Protein AF-0000000087548636 (afdb_homodimer)

Nearest PDB structures (foldseek):
  5g5m-assembly1_A  TM=5.834E-01  e=1.221E-09  Pyrococcus furiosus
  3fcy-assembly1_A  TM=5.610E-01  e=5.511E-10  Thermoanaerobacterium saccharolyticum JW/SL-YS485
  5lcn-assembly2_B  TM=6.286E-01  e=5.298E-09  Pyrococcus furiosus DSM 3638
  5lcn-assembly1_A  TM=5.473E-01  e=4.409E-09  Pyrococcus furiosus DSM 3638
  3fnb-assembly1_A  TM=4.936E-01  e=7.350E-08  Streptococcus mutans UA159

Radius of gyration: 34.93 Å; Cα contacts (8 Å, |Δi|>4): 1438; chains: 2; bounding box: 119×120×103 Å

Sequence (718 aa):
MWKNLFAKSSSKDRQHQQPPQQREHSAPVHHAQQRHAARQDVGMPGSSLPMYAQPTKKHKVQPPSCTTIDVAGTPVNVYGLSELSRGSNGAAPEVCITFHMHGRTGSARREHDLVRELWQNAVGEREGLQGAHRVRDLIIVSLDQRNHGHRTTNELGQRTWKEGNPTHGIDQYAMYHGTAMDVSYLMDLLPAYLFPNGERIVSLFAVTGKSMGGHAAWHVLAHDPRVRVGVPFIGMPDYEKLLAQRTKTSNVNDGPPQVPDTLRALIRRIDPAKQPYREASPSNPFFGKKICICCGEDDKLVRFSFSEEFIRGLVVAPPNSEEARRSLEVFVQPNTGHKVTSEMLALGGRWLAQWALAYMWKNLFAKSSSKDRQHQQPPQQREHSAPVHHAQQRHAARQDVGMPGSSLPMYAQPTKKHKVQPPSCTTIDVAGTPVNVYGLSELSRGSNGAAPEVCITFHMHGRTGSARREHDLVRELWQNAVGEREGLQGAHRVRDLIIVSLDQRNHGHRTTNELGQRTWKEGNPTHGIDQYAMYHGTAMDVSYLMDLLPAYLFPNGERIVSLFAVTGKSMGGHAAWHVLAHDPRVRVGVPFIGMPDYEKLLAQRTKTSNVNDGPPQVPDTLRALIRRIDPAKQPYREASPSNPFFGKKICICCGEDDKLVRFSFSEEFIRGLVVAPPNSEEARRSLEVFVQPNTGHKVTSEMLALGGRWLAQWALAY

InterPro domains:
  IPR029058 Alpha/Beta hydrolase fold [G3DSA:3.40.50.1820] (84-357)
  IPR029058 Alpha/Beta hydrolase fold [SSF53474] (99-354)

Organism: Malassezia restricta (strain ATCC 96810 / NBRC 103918 / CBS 7877) (NCBI:txid425264)

pLDDT: mean 85.44, std 25.7, range [15.62, 99.0]

Solvent-accessible surface area (backbone atoms only — not comparable to full-atom values): 38631 Å² total; per-residue (Å²): 137,83,89,73,87,71,82,83,78,87,72,83,74,81,78,70,80,73,73,79,79,75,78,75,77,73,69,79,76,74,75,72,73,73,73,72,68,73,72,71,75,71,65,70,82,72,83,68,68,56,60,62,63,74,80,45,78,79,44,89,51,77,76,60,46,77,46,78,46,75,56,37,45,46,58,28,39,34,30,19,68,82,68,52,70,72,52,62,99,74,66,47,56,36,29,21,46,29,38,39,31,41,35,78,86,43,20,35,75,76,36,46,66,61,52,39,49,28,50,21,16,17,55,44,42,41,73,62,56,77,82,58,86,35,56,36,35,64,32,42,35,31,33,48,44,43,31,19,58,93,40,50,72,44,75,56,56,64,34,46,55,80,75,67,17,73,50,25,59,54,25,50,52,45,15,29,52,50,33,25,52,48,51,57,51,42,68,64,47,46,58,33,75,76,28,22,75,59,78,59,49,78,78,42,36,31,33,28,13,33,34,48,8,6,31,15,28,36,44,33,41,49,71,35,85,71,42,42,35,39,31,30,30,44,40,50,45,32,64,67,52,50,45,54,52,48,22,60,77,53,71,48,55,88,29,56,58,38,38,14,65,55,49,52,53,45,43,57,68,66,32,40,64,55,45,52,35,66,38,84,42,86,81,8,52,43,40,76,25,37,39,40,40,35,37,17,62,56,12,81,83,58,39,54,74,50,31,45,68,54,59,71,44,52,27,35,34,60,82,96,34,72,60,32,63,73,27,42,39,33,29,66,38,77,95,26,40,85,65,89,47,71,49,51,34,16,44,46,7,40,50,43,17,62,67,58,24,41,90,133,92,79,82,78,84,83,87,81,80,85,80,80,79,81,80,76,78,77,82,81,78,79,76,77,75,71,79,76,74,76,71,76,71,73,75,70,73,71,71,76,72,67,70,83,72,84,68,68,57,59,62,62,73,79,44,78,80,45,91,53,78,75,59,45,75,46,77,47,74,57,38,45,45,59,29,40,36,30,18,68,82,67,50,70,72,52,60,99,74,66,48,56,36,29,22,45,28,39,41,31,44,33,77,86,45,23,38,76,77,36,46,67,60,52,40,51,28,51,21,16,17,54,44,41,42,73,62,57,78,82,58,86,37,56,37,36,65,33,43,36,32,34,48,44,43,30,19,56,93,42,50,72,44,76,58,56,63,34,46,56,81,73,67,16,72,50,25,59,55,24,51,53,44,15,29,52,50,32,24,50,48,50,57,51,41,68,65,48,46,57,33,74,76,28,23,74,58,79,57,51,76,77,43,36,31,33,27,14,34,34,48,10,5,30,14,29,36,44,32,40,49,70,34,83,71,43,42,37,39,32,30,30,44,40,48,42,32,62,67,52,50,46,55,53,48,21,59,78,54,72,49,56,88,29,57,59,38,38,14,65,55,48,51,52,46,43,57,67,64,31,40,65,55,47,53,34,66,37,83,41,85,79,9,53,43,41,76,28,37,39,40,40,34,37,17,63,57,12,81,83,57,38,55,73,52,31,43,67,55,60,72,44,52,27,33,35,58,81,95,35,72,61,32,63,71,27,41,37,34,30,65,38,76,93,26,39,87,65,87,48,70,48,51,34,18,42,47,7,40,49,42,18,62,67,58,24,40,90

Foldseek 3Di:
DDDDDPPDDDDDDPDCPPPDPPPPPPPDPPPPPPPPPPPPCPVPPDLPQFDQDDFDDFADDDFWDWDWDDDPNWIKIKTRLVVQDDDDPDAGAAEEEEEEEEAQQDFQVNCRVVQRRLLRLQVRLLVVPPDFPGWHHYMYMYTGWALDDVNNDDPLLSDAVLVPNLQVLVSLCCGLLVRLVVVVVCVVGVCCVSPVPCPHHHQAYEYEYAHSRLCSRLLNLQPPLRHAEYEYAAYAQQSLLLLVVRCVVSVHDPEPPRQDPVNVVVCCPRGSLNQPQLDQDVSRSLANHAYEYEHECAAPNRHPVRHVVVSSRGQHHPPPDPCRSRRYHYHYDYPDYRDDDSSSSSVSSNRCSVPVTGD/DCPDDDDPDDDDPPDPPPPDDPDPPPPPPPPPPPPPPPPPCPVPPDLPQFDQDDFDDFADDDFWDWDWDDDPNWIKIKTRLVVQDDDDPDAGAAEEEEEEEEAQQDFQVNCRVVQRRLLRLQVRLLVVPPPFPGWHHYMYMYTGWALDDVNNDDPLLSDAVLVPNLQVLVSLCCGLLVRLVVVVVCVVGVCCVSPVPCPHHHQAYEYEYAHSRLCSRLLNLQPPLRHAEYEYAAYAQQSLLLLVVRCVVSVHDPEPPRQDPVNVVVCCPRGSLNQPQLDQDVSRSLANHAYEYEHECAAPNRHPVRHVVVSSRGQHHPPPDPCRSRRYHYHHDYPDYRDDDSSSSSVSSNRCSVPVTGD

Secondary structure (DSSP, 8-state):
--------------------------------------------SS-----BPPPPPPP--PPPPEEEEEETTEEEEEESGGGSPP-BTTBPPPEEEEEEE--TT--TGGGHHHHHHHHHHHHHHHHT--S-S-B-EEEEEEEPPTTSGGG-S-GGGGS-TTTT-TTHHHHHHHHHHHHHHHHHHHHHHHHHHH-TT----EEEEEEEEETHHHHHHHHHHHH-TTEEEEEEES--S-HHHHHHHHHHHTT--SSTTTS-HHHHHHHHHH-GGGS-TT-SSTTSTTTT-EEEEEEETT-SSS-THHHHHHHHH--SSSTTSHHHHHHEEEEEETT--S---HHHHHHHHHHHIIIIIB-/--------------------------------------------SS-----BPPPPPPP-PPPPPEEEEEETTEEEEEESGGGSPP-BTTBPPPEEEEEEEPPTT--TGGGHHHHHHHHHHHHHHHHT--S-S-B-EEEEEEEPPTTSGGG-S-GGGGS-TTTT-TTHHHHHHHHHHHHHHHHHHHHHHHHHHH-TT----EEEEEEEEETHHHHHHHHHHHH-TTEEEEEEES--S-HHHHHHHHHHHHT--SSTTTS-HHHHHHHHHH-GGGS-TT-SSTTSTTTT-EEEEEEETT-SSS-THHHHHHHHH--SSSTTSHHHHHHEEEEEETT--S---HHHHHHHHHHHIIIIIB-

Structure (mmCIF, N/CA/C/O backbone):
data_AF-0000000087548636-model_v1
#
loop_
_entity.id
_entity.type
_entity.pdbx_description
1 polymer 'Alpha/beta hydrolase family protein'
#
loop_
_atom_site.group_PDB
_atom_site.id
_atom_site.type_symbol
_atom_site.label_atom_id
_atom_site.label_alt_id
_atom_site.label_comp_id
_atom_site.label_asym_id
_atom_site.label_entity_id
_atom_site.label_seq_id
_atom_site.pdbx_PDB_ins_code
_atom_site.Cartn_x
_atom_site.Cartn_y
_atom_site.Cartn_z
_atom_site.occupancy
_atom_site.B_iso_or_equiv
_atom_site.auth_seq_id
_atom_site.auth_comp_id
_atom_site.auth_asym_id
_atom_site.auth_atom_id
_atom_site.pdbx_PDB_model_num
ATOM 1 N N . MET A 1 1 ? -18.234 -58.594 52.219 1 17.55 1 MET A N 1
ATOM 2 C CA . MET A 1 1 ? -18.203 -60 51.844 1 17.55 1 MET A CA 1
ATOM 3 C C . MET A 1 1 ? -19.281 -60.312 50.781 1 17.55 1 MET A C 1
ATOM 5 O O . MET A 1 1 ? -19.031 -61 49.812 1 17.55 1 MET A O 1
ATOM 9 N N . TRP A 1 2 ? -20.453 -60.281 51.375 1 15.99 2 TRP A N 1
ATOM 10 C CA . TRP A 1 2 ? -21.469 -61.312 51.125 1 15.99 2 TRP A CA 1
ATOM 11 C C . TRP A 1 2 ? -21.953 -61.219 49.688 1 15.99 2 TRP A C 1
ATOM 13 O O . TRP A 1 2 ? -21.828 -60.188 49.031 1 15.99 2 TRP A O 1
ATOM 23 N N . LYS A 1 3 ? -22.906 -62.094 49.406 1 15.62 3 LYS A N 1
ATOM 24 C CA . LYS A 1 3 ? -23.297 -63.219 48.594 1 15.62 3 LYS A CA 1
ATOM 25 C C . LYS A 1 3 ? -24.141 -62.781 47.406 1 15.62 3 LYS A C 1
ATOM 27 O O . LYS A 1 3 ? -24.672 -61.656 47.406 1 15.62 3 LYS A O 1
ATOM 32 N N . ASN A 1 4 ? -24.781 -63.781 46.719 1 15.78 4 ASN A N 1
ATOM 33 C CA . ASN A 1 4 ? -24.906 -64.562 45.5 1 15.78 4 ASN A CA 1
ATOM 34 C C . ASN A 1 4 ? -26.188 -64.25 44.75 1 15.78 4 ASN A C 1
ATOM 36 O O . ASN A 1 4 ? -26.406 -64.75 43.656 1 15.78 4 ASN A O 1
ATOM 40 N N . LEU A 1 5 ? -27.25 -63.719 45.469 1 16.88 5 LEU A N 1
ATOM 41 C CA . LEU A 1 5 ? -28.469 -64.438 45.125 1 16.88 5 LEU A CA 1
ATOM 42 C C . LEU A 1 5 ? -28.859 -64.25 43.688 1 16.88 5 LEU A C 1
ATOM 44 O O . LEU A 1 5 ? -29.031 -63.094 43.25 1 16.88 5 LEU A O 1
ATOM 48 N N . PHE A 1 6 ? -28.797 -65.25 42.781 1 17.52 6 PHE A N 1
ATOM 49 C CA . PHE A 1 6 ? -28.781 -65.75 41.406 1 17.52 6 PHE A CA 1
ATOM 50 C C . PHE A 1 6 ? -30.172 -65.688 40.781 1 17.52 6 PHE A C 1
ATOM 52 O O . PHE A 1 6 ? -31.016 -66.5 41.031 1 17.52 6 PHE A O 1
ATOM 59 N N . ALA A 1 7 ? -30.859 -64.562 41.125 1 17.7 7 ALA A N 1
ATOM 60 C CA . ALA A 1 7 ? -32.281 -64.75 40.781 1 17.7 7 ALA A CA 1
ATOM 61 C C . ALA A 1 7 ? -32.438 -65.312 39.344 1 17.7 7 ALA A C 1
ATOM 63 O O . ALA A 1 7 ? -31.844 -64.75 38.406 1 17.7 7 ALA A O 1
ATOM 64 N N . LYS A 1 8 ? -33.188 -66.438 39.25 1 16.92 8 LYS A N 1
ATOM 65 C CA . LYS A 1 8 ? -33.562 -67.562 38.406 1 16.92 8 LYS A CA 1
ATOM 66 C C . LYS A 1 8 ? -34.094 -67.062 37.062 1 16.92 8 LYS A C 1
ATOM 68 O O . LYS A 1 8 ? -34.594 -65.938 36.938 1 16.92 8 LYS A O 1
ATOM 73 N N . SER A 1 9 ? -34.344 -68.125 36.062 1 16.78 9 SER A N 1
ATOM 74 C CA . SER A 1 9 ? -34.062 -68.688 34.75 1 16.78 9 SER A CA 1
ATOM 75 C C . SER A 1 9 ? -35.25 -68.5 33.781 1 16.78 9 SER A C 1
ATOM 77 O O . SER A 1 9 ? -35.062 -68.562 32.562 1 16.78 9 SER A O 1
ATOM 79 N N . SER A 1 10 ? -36.562 -68.375 34.344 1 18 10 SER A N 1
ATOM 80 C CA . SER A 1 10 ? -37.469 -69.25 33.625 1 18 10 SER A CA 1
ATOM 81 C C . SER A 1 10 ? -37.688 -68.812 32.219 1 18 10 SER A C 1
ATOM 83 O O . SER A 1 10 ? -37.75 -67.625 31.938 1 18 10 SER A O 1
ATOM 85 N N . SER A 1 11 ? -37.719 -69.812 31.141 1 17.95 11 SER A N 1
ATOM 86 C CA . SER A 1 11 ? -37.469 -70.125 29.75 1 17.95 11 SER A CA 1
ATOM 87 C C . SER A 1 11 ? -38.719 -69.812 28.891 1 17.95 11 SER A C 1
ATOM 89 O O . SER A 1 11 ? -38.719 -70.062 27.688 1 17.95 11 SER A O 1
ATOM 91 N N . LYS A 1 12 ? -39.906 -69.438 29.516 1 19.28 12 LYS A N 1
ATOM 92 C CA . LYS A 1 12 ? -41 -70 28.75 1 19.28 12 LYS A CA 1
ATOM 93 C C . LYS A 1 12 ? -40.938 -69.562 27.297 1 19.28 12 LYS A C 1
ATOM 95 O O . LYS A 1 12 ? -40.438 -68.5 26.969 1 19.28 12 LYS A O 1
ATOM 100 N N . ASP A 1 13 ? -41.406 -70.5 26.344 1 19.12 13 ASP A N 1
ATOM 101 C CA . ASP A 1 13 ? -41.406 -71 24.969 1 19.12 13 ASP A CA 1
ATOM 102 C C . ASP A 1 13 ? -42.25 -70.125 24.062 1 19.12 13 ASP A C 1
ATOM 104 O O . ASP A 1 13 ? -42.531 -70.5 22.906 1 19.12 13 ASP A O 1
ATOM 108 N N . ARG A 1 14 ? -42.5 -68.875 24.406 1 19.66 14 ARG A N 1
ATOM 109 C CA . ARG A 1 14 ? -43.688 -68.375 23.688 1 19.66 14 ARG A CA 1
ATOM 110 C C . ARG A 1 14 ? -43.531 -68.562 22.188 1 19.66 14 ARG A C 1
ATOM 112 O O . ARG A 1 14 ? -42.438 -68.438 21.641 1 19.66 14 ARG A O 1
ATOM 119 N N . GLN A 1 15 ? -44.531 -69.25 21.625 1 19.25 15 GLN A N 1
ATOM 120 C CA . GLN A 1 15 ? -44.938 -69.812 20.344 1 19.25 15 GLN A CA 1
ATOM 121 C C . GLN A 1 15 ? -44.875 -68.75 19.234 1 19.25 15 GLN A C 1
ATOM 123 O O . GLN A 1 15 ? -45.219 -67.625 19.438 1 19.25 15 GLN A O 1
ATOM 128 N N . HIS A 1 16 ? -44.062 -69.062 18.188 1 19.45 16 HIS A N 1
ATOM 129 C CA . HIS A 1 16 ? -43.469 -68.438 16.984 1 19.45 16 HIS A CA 1
ATOM 130 C C . HIS A 1 16 ? -44.531 -68.125 15.953 1 19.45 16 HIS A C 1
ATOM 132 O O . HIS A 1 16 ? -44.219 -67.812 14.812 1 19.45 16 HIS A O 1
ATOM 138 N N . GLN A 1 17 ? -45.781 -67.875 16.453 1 20.59 17 GLN A N 1
ATOM 139 C CA . GLN A 1 17 ? -46.688 -67.938 15.305 1 20.59 17 GLN A CA 1
ATOM 140 C C . GLN A 1 17 ? -46.25 -67.062 14.164 1 20.59 17 GLN A C 1
ATOM 142 O O . GLN A 1 17 ? -45.938 -65.875 14.375 1 20.59 17 GLN A O 1
ATOM 147 N N . GLN A 1 18 ? -45.719 -67.75 13.094 1 20.62 18 GLN A N 1
ATOM 148 C CA . GLN A 1 18 ? -45.094 -67.25 11.875 1 20.62 18 GLN A CA 1
ATOM 149 C C . GLN A 1 18 ? -46 -66.375 11.07 1 20.62 18 GLN A C 1
ATOM 151 O O . GLN A 1 18 ? -47.156 -66.75 10.781 1 20.62 18 GLN A O 1
ATOM 156 N N . PRO A 1 19 ? -46.031 -65.062 11.375 1 25.06 19 PRO A N 1
ATOM 157 C CA . PRO A 1 19 ? -46.969 -64.188 10.641 1 25.06 19 PRO A CA 1
ATOM 158 C C . PRO A 1 19 ? -46.938 -64.438 9.133 1 25.06 19 PRO A C 1
ATOM 160 O O . PRO A 1 19 ? -45.906 -64.875 8.609 1 25.06 19 PRO A O 1
ATOM 163 N N . PRO A 1 20 ? -48.094 -64.688 8.562 1 23.11 20 PRO A N 1
ATOM 164 C CA . PRO A 1 20 ? -48.281 -65 7.16 1 23.11 20 PRO A CA 1
ATOM 165 C C . PRO A 1 20 ? -47.531 -64.125 6.207 1 23.11 20 PRO A C 1
ATOM 167 O O . PRO A 1 20 ? -47.25 -62.969 6.551 1 23.11 20 PRO A O 1
ATOM 170 N N . GLN A 1 21 ? -46.75 -64.688 5.332 1 20.92 21 GLN A N 1
ATOM 171 C CA . GLN A 1 21 ? -45.844 -64.25 4.285 1 20.92 21 GLN A CA 1
ATOM 172 C C . GLN A 1 21 ? -46.594 -63.406 3.262 1 20.92 21 GLN A C 1
ATOM 174 O O . GLN A 1 21 ? -47.469 -63.875 2.555 1 20.92 21 GLN A O 1
ATOM 179 N N . GLN A 1 22 ? -47.156 -62.219 3.732 1 21 22 GLN A N 1
ATOM 180 C CA . GLN A 1 22 ? -47.875 -61.469 2.709 1 21 22 GLN A CA 1
ATOM 181 C C . GLN A 1 22 ? -47.031 -61.344 1.433 1 21 22 GLN A C 1
ATOM 183 O O . GLN A 1 22 ? -45.844 -61.094 1.488 1 21 22 GLN A O 1
ATOM 188 N N . ARG A 1 23 ? -47.531 -61.969 0.33 1 21.08 23 ARG A N 1
ATOM 189 C CA . ARG A 1 23 ? -47.062 -62.062 -1.05 1 21.08 23 ARG A CA 1
ATOM 190 C C . ARG A 1 23 ? -46.75 -60.656 -1.617 1 21.08 23 ARG A C 1
ATOM 192 O O . ARG A 1 23 ? -47.625 -59.812 -1.66 1 21.08 23 ARG A O 1
ATOM 199 N N . GLU A 1 24 ? -45.594 -60.062 -1.329 1 21.78 24 GLU A N 1
ATOM 200 C CA . GLU A 1 24 ? -45.188 -58.75 -1.884 1 21.78 24 GLU A CA 1
ATOM 201 C C . GLU A 1 24 ? -45.219 -58.781 -3.41 1 21.78 24 GLU A C 1
ATOM 203 O O . GLU A 1 24 ? -44.531 -59.625 -4.023 1 21.78 24 GLU A O 1
ATOM 208 N N . HIS A 1 25 ? -46.469 -58.688 -3.994 1 23.08 25 HIS A N 1
ATOM 209 C CA . HIS A 1 25 ? -46.562 -58.594 -5.445 1 23.08 25 HIS A CA 1
ATOM 210 C C . HIS A 1 25 ? -45.5 -57.625 -6 1 23.08 25 HIS A C 1
ATOM 212 O O . HIS A 1 25 ? -45.375 -56.5 -5.52 1 23.08 25 HIS A O 1
ATOM 218 N N . SER A 1 26 ? -44.406 -58.156 -6.469 1 22.88 26 SER A N 1
ATOM 219 C CA . SER A 1 26 ? -43.281 -57.5 -7.105 1 22.88 26 SER A CA 1
ATOM 220 C C . SER A 1 26 ? -43.688 -56.688 -8.328 1 22.88 26 SER A C 1
ATOM 222 O O . SER A 1 26 ? -44.125 -57.281 -9.336 1 22.88 26 SER A O 1
ATOM 224 N N . ALA A 1 27 ? -44.562 -55.625 -8.141 1 27.72 27 ALA A N 1
ATOM 225 C CA . ALA A 1 27 ? -44.875 -54.906 -9.367 1 27.72 27 ALA A CA 1
ATOM 226 C C . ALA A 1 27 ? -43.656 -54.688 -10.234 1 27.72 27 ALA A C 1
ATOM 228 O O . ALA A 1 27 ? -42.562 -54.438 -9.719 1 27.72 27 ALA A O 1
ATOM 229 N N . PRO A 1 28 ? -43.75 -55.094 -11.531 1 25.23 28 PRO A N 1
ATOM 230 C CA . PRO A 1 28 ? -42.656 -55.031 -12.5 1 25.23 28 PRO A CA 1
ATOM 231 C C . PRO A 1 28 ? -42.031 -53.625 -12.602 1 25.23 28 PRO A C 1
ATOM 233 O O . PRO A 1 28 ? -42.75 -52.625 -12.641 1 25.23 28 PRO A O 1
ATOM 236 N N . VAL A 1 29 ? -40.938 -53.344 -11.852 1 26.67 29 VAL A N 1
ATOM 237 C CA . VAL A 1 29 ? -40.219 -52.094 -11.984 1 26.67 29 VAL A CA 1
ATOM 238 C C . VAL A 1 29 ? -39.938 -51.812 -13.461 1 26.67 29 VAL A C 1
ATOM 240 O O . VAL A 1 29 ? -39.281 -52.625 -14.133 1 26.67 29 VAL A O 1
ATOM 243 N N . HIS A 1 30 ? -40.938 -51.312 -14.227 1 24.83 30 HIS A N 1
ATOM 244 C CA . HIS A 1 30 ? -40.656 -50.844 -15.57 1 24.83 30 HIS A CA 1
ATOM 245 C C . HIS A 1 30 ? -39.344 -50.062 -15.609 1 24.83 30 HIS A C 1
ATOM 247 O O . HIS A 1 30 ? -39.125 -49.156 -14.797 1 24.83 30 HIS A O 1
ATOM 253 N N . HIS A 1 31 ? -38.281 -50.75 -15.984 1 23.62 31 HIS A N 1
ATOM 254 C CA . HIS A 1 31 ? -36.969 -50.188 -16.297 1 23.62 31 HIS A CA 1
ATOM 255 C C . HIS A 1 31 ? -37.094 -49 -17.219 1 23.62 31 HIS A C 1
ATOM 257 O O . HIS A 1 31 ? -37.5 -49.125 -18.391 1 23.62 31 HIS A O 1
ATOM 263 N N . ALA A 1 32 ? -37.719 -47.844 -16.703 1 24.25 32 ALA A N 1
ATOM 264 C CA . ALA A 1 32 ? -37.594 -46.656 -17.5 1 24.25 32 ALA A CA 1
ATOM 265 C C . ALA A 1 32 ? -36.188 -46.5 -18.094 1 24.25 32 ALA A C 1
ATOM 267 O O . ALA A 1 32 ? -35.188 -46.469 -17.359 1 24.25 32 ALA A O 1
ATOM 268 N N . GLN A 1 33 ? -36 -47.031 -19.297 1 24.28 33 GLN A N 1
ATOM 269 C CA . GLN A 1 33 ? -34.844 -46.75 -20.109 1 24.28 33 GLN A CA 1
ATOM 270 C C . GLN A 1 33 ? -34.469 -45.25 -20.047 1 24.28 33 GLN A C 1
ATOM 272 O O . GLN A 1 33 ? -35.281 -44.406 -20.406 1 24.28 33 GLN A O 1
ATOM 277 N N . GLN A 1 34 ? -33.75 -44.875 -18.969 1 23.17 34 GLN A N 1
ATOM 278 C CA . GLN A 1 34 ? -33.188 -43.531 -18.953 1 23.17 34 GLN A CA 1
ATOM 279 C C . GLN A 1 34 ? -32.594 -43.156 -20.312 1 23.17 34 GLN A C 1
ATOM 281 O O . GLN A 1 34 ? -31.609 -43.781 -20.734 1 23.17 34 GLN A O 1
ATOM 286 N N . ARG A 1 35 ? -33.406 -42.75 -21.25 1 26.48 35 ARG A N 1
ATOM 287 C CA . ARG A 1 35 ? -32.844 -42.125 -22.422 1 26.48 35 ARG A CA 1
ATOM 288 C C . ARG A 1 35 ? -31.75 -41.125 -22.047 1 26.48 35 ARG A C 1
ATOM 290 O O . ARG A 1 35 ? -31.984 -40.156 -21.312 1 26.48 35 ARG A O 1
ATOM 297 N N . HIS A 1 36 ? -30.578 -41.688 -21.828 1 23.17 36 HIS A N 1
ATOM 298 C CA . HIS A 1 36 ? -29.438 -40.781 -21.844 1 23.17 36 HIS A CA 1
ATOM 299 C C . HIS A 1 36 ? -29.5 -39.812 -23.016 1 23.17 36 HIS A C 1
ATOM 301 O O . HIS A 1 36 ? -29.344 -40.219 -24.172 1 23.17 36 HIS A O 1
ATOM 307 N N . ALA A 1 37 ? -30.469 -38.906 -23 1 25.8 37 ALA A N 1
ATOM 308 C CA . ALA A 1 37 ? -30.359 -37.844 -24 1 25.8 37 ALA A CA 1
ATOM 309 C C . ALA A 1 37 ? -28.891 -37.438 -24.188 1 25.8 37 ALA A C 1
ATOM 311 O O . ALA A 1 37 ? -28.234 -37.031 -23.234 1 25.8 37 ALA A O 1
ATOM 312 N N . ALA A 1 38 ? -28.297 -37.969 -25.156 1 28.91 38 ALA A N 1
ATOM 313 C CA . ALA A 1 38 ? -27.047 -37.438 -25.688 1 28.91 38 ALA A CA 1
ATOM 314 C C . ALA A 1 38 ? -27.094 -35.906 -25.703 1 28.91 38 ALA A C 1
ATOM 316 O O . ALA A 1 38 ? -27.891 -35.312 -26.406 1 28.91 38 ALA A O 1
ATOM 317 N N . ARG A 1 39 ? -26.859 -35.344 -24.5 1 27.44 39 ARG A N 1
ATOM 318 C CA . ARG A 1 39 ? -26.562 -33.906 -24.562 1 27.44 39 ARG A CA 1
ATOM 319 C C . ARG A 1 39 ? -25.797 -33.562 -25.844 1 27.44 39 ARG A C 1
ATOM 321 O O . ARG A 1 39 ? -24.719 -34.094 -26.094 1 27.44 39 ARG A O 1
ATOM 328 N N . GLN A 1 40 ? -26.5 -33.375 -26.875 1 25.92 40 GLN A N 1
ATOM 329 C CA . GLN A 1 40 ? -25.875 -32.719 -28 1 25.92 40 GLN A CA 1
ATOM 330 C C . GLN A 1 40 ? -24.922 -31.609 -27.531 1 25.92 40 GLN A C 1
ATOM 332 O O . GLN A 1 40 ? -25.328 -30.719 -26.766 1 25.92 40 GLN A O 1
ATOM 337 N N . ASP A 1 41 ? -23.625 -32 -27.469 1 27.5 41 ASP A N 1
ATOM 338 C CA . ASP A 1 41 ? -22.516 -31.062 -27.375 1 27.5 41 ASP A CA 1
ATOM 339 C C . ASP A 1 41 ? -22.766 -29.828 -28.25 1 27.5 41 ASP A C 1
ATOM 341 O O . ASP A 1 41 ? -22.547 -29.875 -29.469 1 27.5 41 ASP A O 1
ATOM 345 N N . VAL A 1 42 ? -23.875 -29.281 -28.172 1 30.05 42 VAL A N 1
ATOM 346 C CA . VAL A 1 42 ? -23.891 -28.016 -28.891 1 30.05 42 VAL A CA 1
ATOM 347 C C . VAL A 1 42 ? -22.609 -27.234 -28.625 1 30.05 42 VAL A C 1
ATOM 349 O O . VAL A 1 42 ? -22.422 -26.688 -27.531 1 30.05 42 VAL A O 1
ATOM 352 N N . GLY A 1 43 ? -21.484 -27.719 -29.219 1 29.41 43 GLY A N 1
ATOM 353 C CA . GLY A 1 43 ? -20.234 -26.953 -29.328 1 29.41 43 GLY A CA 1
ATOM 354 C C . GLY A 1 43 ? -20.453 -25.484 -29.594 1 29.41 43 GLY A C 1
ATOM 355 O O . GLY A 1 43 ? -20.984 -25.109 -30.641 1 29.41 43 GLY A O 1
ATOM 356 N N . MET A 1 44 ? -20.984 -24.766 -28.688 1 31.27 44 MET A N 1
ATOM 357 C CA . MET A 1 44 ? -20.859 -23.359 -29.078 1 31.27 44 MET A CA 1
ATOM 358 C C . MET A 1 44 ? -19.562 -23.109 -29.844 1 31.27 44 MET A C 1
ATOM 360 O O . MET A 1 44 ? -18.516 -23.656 -29.5 1 31.27 44 MET A O 1
ATOM 364 N N . PRO A 1 45 ? -19.594 -22.688 -31.109 1 33.12 45 PRO A N 1
ATOM 365 C CA . PRO A 1 45 ? -18.375 -22.609 -31.906 1 33.12 45 PRO A CA 1
ATOM 366 C C . PRO A 1 45 ? -17.141 -22.328 -31.047 1 33.12 45 PRO A C 1
ATOM 368 O O . PRO A 1 45 ? -16.141 -23.047 -31.141 1 33.12 45 PRO A O 1
ATOM 371 N N . GLY A 1 46 ? -16.859 -21.016 -30.938 1 34.88 46 GLY A N 1
ATOM 372 C CA . GLY A 1 46 ? -15.586 -20.328 -31.016 1 34.88 46 GLY A CA 1
ATOM 373 C C . GLY A 1 46 ? -14.656 -20.672 -29.859 1 34.88 46 GLY A C 1
ATOM 374 O O . GLY A 1 46 ? -13.477 -20.953 -30.078 1 34.88 46 GLY A O 1
ATOM 375 N N . SER A 1 47 ? -14.805 -19.953 -28.625 1 38.62 47 SER A N 1
ATOM 376 C CA . SER A 1 47 ? -13.602 -19.656 -27.844 1 38.62 47 SER A CA 1
ATOM 377 C C . SER A 1 47 ? -13.086 -20.891 -27.141 1 38.62 47 SER A C 1
ATOM 379 O O . SER A 1 47 ? -13.742 -21.422 -26.234 1 38.62 47 SER A O 1
ATOM 381 N N . SER A 1 48 ? -12.586 -21.906 -27.828 1 41.19 48 SER A N 1
ATOM 382 C CA . SER A 1 48 ? -11.805 -23 -27.25 1 41.19 48 SER A CA 1
ATOM 383 C C . SER A 1 48 ? -11.078 -22.547 -25.984 1 41.19 48 SER A C 1
ATOM 385 O O . SER A 1 48 ? -10.445 -21.484 -25.969 1 41.19 48 SER A O 1
ATOM 387 N N . LEU A 1 49 ? -11.656 -22.844 -24.891 1 47.53 49 LEU A N 1
ATOM 388 C CA . LEU A 1 49 ? -10.891 -22.578 -23.672 1 47.53 49 LEU A CA 1
ATOM 389 C C . LEU A 1 49 ? -9.406 -22.797 -23.906 1 47.53 49 LEU A C 1
ATOM 391 O O . LEU A 1 49 ? -9.023 -23.656 -24.703 1 47.53 49 LEU A O 1
ATOM 395 N N . PRO A 1 50 ? -8.578 -21.969 -23.531 1 49.94 50 PRO A N 1
ATOM 396 C CA . PRO A 1 50 ? -7.129 -22.125 -23.641 1 49.94 50 PRO A CA 1
ATOM 397 C C . PRO A 1 50 ? -6.668 -23.547 -23.312 1 49.94 50 PRO A C 1
ATOM 399 O O . PRO A 1 50 ? -7.379 -24.297 -22.641 1 49.94 50 PRO A O 1
ATOM 402 N N . MET A 1 51 ? -5.66 -24.109 -23.984 1 50.38 51 MET A N 1
ATOM 403 C CA . MET A 1 51 ? -4.906 -25.359 -24.016 1 50.38 51 MET A CA 1
ATOM 404 C C . MET A 1 51 ? -4.625 -25.875 -22.609 1 50.38 51 MET A C 1
ATOM 406 O O . MET A 1 51 ? -4.129 -25.125 -21.766 1 50.38 51 MET A O 1
ATOM 410 N N . TYR A 1 52 ? -5.535 -26.75 -22.125 1 54.84 52 TYR A N 1
ATOM 411 C CA . TYR A 1 52 ? -5.223 -27.531 -20.938 1 54.84 52 TYR A CA 1
ATOM 412 C C . TYR A 1 52 ? -3.775 -28.016 -20.953 1 54.84 52 TYR A C 1
ATOM 414 O O . TYR A 1 52 ? -3.367 -28.719 -21.891 1 54.84 52 TYR A O 1
ATOM 422 N N . ALA A 1 53 ? -2.922 -27.312 -20.25 1 59.66 53 ALA A N 1
ATOM 423 C CA . ALA A 1 53 ? -1.503 -27.656 -20.188 1 59.66 53 ALA A CA 1
ATOM 424 C C . ALA A 1 53 ? -1.309 -29.109 -19.766 1 59.66 53 ALA A C 1
ATOM 426 O O . ALA A 1 53 ? -2.109 -29.656 -19 1 59.66 53 ALA A O 1
ATOM 427 N N . GLN A 1 54 ? -0.497 -29.891 -20.5 1 61.31 54 GLN A N 1
ATOM 428 C CA . GLN A 1 54 ? -0.071 -31.219 -20.078 1 61.31 54 GLN A CA 1
ATOM 429 C C . GLN A 1 54 ? 0.902 -31.156 -18.906 1 61.31 54 GLN A C 1
ATOM 431 O O . GLN A 1 54 ? 1.696 -30.219 -18.812 1 61.31 54 GLN A O 1
ATOM 436 N N . PRO A 1 55 ? 0.757 -32.062 -17.891 1 61.22 55 PRO A N 1
ATOM 437 C CA . PRO A 1 55 ? 1.659 -32.062 -16.734 1 61.22 55 PRO A CA 1
ATOM 438 C C . PRO A 1 55 ? 3.129 -32.156 -17.141 1 61.22 55 PRO A C 1
ATOM 440 O O . PRO A 1 55 ? 3.459 -32.812 -18.141 1 61.22 55 PRO A O 1
ATOM 443 N N . THR A 1 56 ? 3.908 -31.266 -16.641 1 68.06 56 THR A N 1
ATOM 444 C CA . THR A 1 56 ? 5.352 -31.281 -16.844 1 68.06 56 THR A CA 1
ATOM 445 C C . THR A 1 56 ? 6.055 -32 -15.703 1 68.06 56 THR A C 1
ATOM 447 O O . THR A 1 56 ? 5.48 -32.188 -14.633 1 68.06 56 THR A O 1
ATOM 450 N N . LYS A 1 57 ? 7.305 -32.469 -15.992 1 73.81 57 LYS A N 1
ATOM 451 C CA . LYS A 1 57 ? 8.109 -33.25 -15.055 1 73.81 57 LYS A CA 1
ATOM 452 C C . LYS A 1 57 ? 8.695 -32.344 -13.961 1 73.81 57 LYS A C 1
ATOM 454 O O . LYS A 1 57 ? 9.133 -31.234 -14.242 1 73.81 57 LYS A O 1
ATOM 459 N N . LYS A 1 58 ? 8.672 -32.875 -12.742 1 78.69 58 LYS A N 1
ATOM 460 C CA . LYS A 1 58 ? 9.344 -32.312 -11.586 1 78.69 58 LYS A CA 1
ATOM 461 C C . LYS A 1 58 ? 10.859 -32.344 -11.742 1 78.69 58 LYS A C 1
ATOM 463 O O . LYS A 1 58 ? 11.406 -33.375 -12.195 1 78.69 58 LYS A O 1
ATOM 468 N N . HIS A 1 59 ? 11.484 -31.219 -11.43 1 82.25 59 HIS A N 1
ATOM 469 C CA . HIS A 1 59 ? 12.945 -31.172 -11.5 1 82.25 59 HIS A CA 1
ATOM 470 C C . HIS A 1 59 ? 13.562 -31.391 -10.125 1 82.25 59 HIS A C 1
ATOM 472 O O . HIS A 1 59 ? 13.016 -30.953 -9.117 1 82.25 59 HIS A O 1
ATOM 478 N N . LYS A 1 60 ? 14.641 -32.094 -10.117 1 80.75 60 LYS A N 1
ATOM 479 C CA . LYS A 1 60 ? 15.359 -32.344 -8.867 1 80.75 60 LYS A CA 1
ATOM 480 C C . LYS A 1 60 ? 16.641 -31.531 -8.797 1 80.75 60 LYS A C 1
ATOM 482 O O . LYS A 1 60 ? 17.703 -31.984 -9.211 1 80.75 60 LYS A O 1
ATOM 487 N N . VAL A 1 61 ? 16.531 -30.281 -8.5 1 89.31 61 VAL A N 1
ATOM 488 C CA . VAL A 1 61 ? 17.672 -29.422 -8.219 1 89.31 61 VAL A CA 1
ATOM 489 C C . VAL A 1 61 ? 17.781 -29.156 -6.719 1 89.31 61 VAL A C 1
ATOM 491 O O . VAL A 1 61 ? 16.812 -29.375 -5.98 1 89.31 61 VAL A O 1
ATOM 494 N N . GLN A 1 62 ? 18.938 -28.797 -6.266 1 93.56 62 GLN A N 1
ATOM 495 C CA . GLN A 1 62 ? 19.125 -28.484 -4.855 1 93.56 62 GLN A CA 1
ATOM 496 C C . GLN A 1 62 ? 18.172 -27.359 -4.414 1 93.56 62 GLN A C 1
ATOM 498 O O . GLN A 1 62 ? 17.906 -26.422 -5.172 1 93.56 62 GLN A O 1
ATOM 503 N N . PRO A 1 63 ? 17.688 -27.531 -3.227 1 96 63 PRO A N 1
ATOM 504 C CA . PRO A 1 63 ? 16.812 -26.469 -2.734 1 96 63 PRO A CA 1
ATOM 505 C C . PRO A 1 63 ? 17.516 -25.125 -2.629 1 96 63 PRO A C 1
ATOM 507 O O . PRO A 1 63 ? 18.719 -25.062 -2.365 1 96 63 PRO A O 1
ATOM 510 N N . PRO A 1 64 ? 16.766 -24.094 -2.85 1 98.31 64 PRO A N 1
ATOM 511 C CA . PRO A 1 64 ? 17.359 -22.75 -2.76 1 98.31 64 PRO A CA 1
ATOM 512 C C . PRO A 1 64 ? 17.656 -22.328 -1.32 1 98.31 64 PRO A C 1
ATOM 514 O O . PRO A 1 64 ? 17 -22.812 -0.391 1 98.31 64 PRO A O 1
ATOM 517 N N . SER A 1 65 ? 18.594 -21.453 -1.21 1 98.5 65 SER A N 1
ATOM 518 C CA . SER A 1 65 ? 18.766 -20.719 0.042 1 98.5 65 SER A CA 1
ATOM 519 C C . SER A 1 65 ? 17.516 -19.906 0.367 1 98.5 65 SER A C 1
ATOM 521 O O . SER A 1 65 ? 16.672 -19.656 -0.506 1 98.5 65 SER A O 1
ATOM 523 N N . CYS A 1 66 ? 17.328 -19.578 1.619 1 98.62 66 CYS A N 1
ATOM 524 C CA . CYS A 1 66 ? 16.266 -18.703 2.076 1 98.62 66 CYS A CA 1
ATOM 525 C C . CYS A 1 66 ? 16.781 -17.688 3.094 1 98.62 66 CYS A C 1
ATOM 527 O O . CYS A 1 66 ? 17.219 -18.062 4.176 1 98.62 66 CYS A O 1
ATOM 529 N N . THR A 1 67 ? 16.734 -16.453 2.709 1 98 67 THR A N 1
ATOM 530 C CA . THR A 1 67 ? 17.172 -15.367 3.58 1 98 67 THR A CA 1
ATOM 531 C C . THR A 1 67 ? 16 -14.43 3.887 1 98 67 THR A C 1
ATOM 533 O O . THR A 1 67 ? 15.219 -14.102 2.998 1 98 67 THR A O 1
ATOM 536 N N . THR A 1 68 ? 15.852 -14.07 5.16 1 98.19 68 THR A N 1
ATOM 537 C CA . THR A 1 68 ? 14.812 -13.117 5.523 1 98.19 68 THR A CA 1
ATOM 538 C C . THR A 1 68 ? 15.359 -11.688 5.539 1 98.19 68 THR A C 1
ATOM 540 O O . THR A 1 68 ? 16.422 -11.438 6.121 1 98.19 68 THR A O 1
ATOM 543 N N . ILE A 1 69 ? 14.719 -10.82 4.867 1 98.19 69 ILE A N 1
ATOM 544 C CA . ILE A 1 69 ? 15.062 -9.406 4.805 1 98.19 69 ILE A CA 1
ATOM 545 C C . ILE A 1 69 ? 13.891 -8.562 5.305 1 98.19 69 ILE A C 1
ATOM 547 O O . ILE A 1 69 ? 12.742 -8.797 4.922 1 98.19 69 ILE A O 1
ATOM 551 N N . ASP A 1 70 ? 14.18 -7.645 6.199 1 98.38 70 ASP A N 1
ATOM 552 C CA . ASP A 1 70 ? 13.133 -6.75 6.68 1 98.38 70 ASP A CA 1
ATOM 553 C C . ASP A 1 70 ? 13.07 -5.473 5.844 1 98.38 70 ASP A C 1
ATOM 555 O O . ASP A 1 70 ? 14.047 -4.723 5.777 1 98.38 70 ASP A O 1
ATOM 559 N N . VAL A 1 71 ? 11.984 -5.234 5.188 1 98.5 71 VAL A N 1
ATOM 560 C CA . VAL A 1 71 ? 11.758 -4.031 4.395 1 98.5 71 VAL A CA 1
ATOM 561 C C . VAL A 1 71 ? 10.805 -3.096 5.141 1 98.5 71 VAL A C 1
ATOM 563 O O . VAL A 1 71 ? 9.602 -3.088 4.883 1 98.5 71 VAL A O 1
ATOM 566 N N . ALA A 1 72 ? 11.289 -2.342 6.016 1 97.44 72 ALA A N 1
ATOM 567 C CA . ALA A 1 72 ? 10.602 -1.303 6.781 1 97.44 72 ALA A CA 1
ATOM 568 C C . ALA A 1 72 ? 9.266 -1.808 7.312 1 97.44 72 ALA A C 1
ATOM 570 O O . ALA A 1 72 ? 8.219 -1.193 7.074 1 97.44 72 ALA A O 1
ATOM 571 N N . GLY A 1 73 ? 9.273 -2.855 8.055 1 96.88 73 GLY A N 1
ATOM 572 C CA . GLY A 1 73 ? 8.062 -3.355 8.688 1 96.88 73 GLY A CA 1
ATOM 573 C C . GLY A 1 73 ? 7.418 -4.492 7.918 1 96.88 73 GLY A C 1
ATOM 574 O O . GLY A 1 73 ? 6.355 -4.984 8.305 1 96.88 73 GLY A O 1
ATOM 575 N N . THR A 1 74 ? 8.031 -4.91 6.84 1 98 74 THR A N 1
ATOM 576 C CA . THR A 1 74 ? 7.543 -6.016 6.023 1 98 74 THR A CA 1
ATOM 577 C C . THR A 1 74 ? 8.641 -7.047 5.789 1 98 74 THR A C 1
ATOM 579 O O . THR A 1 74 ? 9.297 -7.043 4.742 1 98 74 THR A O 1
ATOM 582 N N . PRO A 1 75 ? 8.812 -7.934 6.766 1 98.5 75 PRO A N 1
ATOM 583 C CA . PRO A 1 75 ? 9.781 -9.008 6.527 1 98.5 75 PRO A CA 1
ATOM 584 C C . PRO A 1 75 ? 9.398 -9.891 5.344 1 98.5 75 PRO A C 1
ATOM 586 O O . PRO A 1 75 ? 8.219 -10.234 5.18 1 98.5 75 PRO A O 1
ATOM 589 N N . VAL A 1 76 ? 10.383 -10.219 4.547 1 98.81 76 VAL A N 1
ATOM 590 C CA . VAL A 1 76 ? 10.148 -11.094 3.404 1 98.81 76 VAL A CA 1
ATOM 591 C C . VAL A 1 76 ? 11.172 -12.227 3.402 1 98.81 76 VAL A C 1
ATOM 593 O O . VAL A 1 76 ? 12.289 -12.062 3.9 1 98.81 76 VAL A O 1
ATOM 596 N N . ASN A 1 77 ? 10.766 -13.352 2.959 1 98.88 77 ASN A N 1
ATOM 597 C CA . ASN A 1 77 ? 11.68 -14.461 2.684 1 98.88 77 ASN A CA 1
ATOM 598 C C . ASN A 1 77 ? 12.148 -14.453 1.231 1 98.88 77 ASN A C 1
ATOM 600 O O . ASN A 1 77 ? 11.328 -14.453 0.311 1 98.88 77 ASN A O 1
ATOM 604 N N . VAL A 1 78 ? 13.422 -14.43 1.061 1 98.94 78 VAL A N 1
ATOM 605 C CA . VAL A 1 78 ? 14.023 -14.391 -0.269 1 98.94 78 VAL A CA 1
ATOM 606 C C . VAL A 1 78 ? 14.672 -15.734 -0.581 1 98.94 78 VAL A C 1
ATOM 608 O O . VAL A 1 78 ? 15.641 -16.125 0.076 1 98.94 78 VAL A O 1
ATOM 611 N N . TYR A 1 79 ? 14.18 -16.438 -1.604 1 98.88 79 TYR A N 1
ATOM 612 C CA . TYR A 1 79 ? 14.68 -17.734 -2.01 1 98.88 79 TYR A CA 1
ATOM 613 C C . TYR A 1 79 ? 15.586 -17.625 -3.229 1 98.88 79 TYR A C 1
ATOM 615 O O . TYR A 1 79 ? 15.227 -16.984 -4.223 1 98.88 7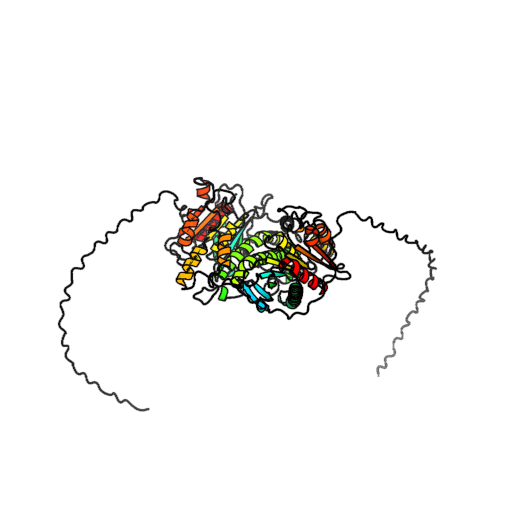9 TYR A O 1
ATOM 623 N N . GLY A 1 80 ? 16.797 -18.25 -3.117 1 98.69 80 GLY A N 1
ATOM 624 C CA . GLY A 1 80 ? 17.656 -18.359 -4.277 1 98.69 80 GLY A CA 1
ATOM 625 C C . GLY A 1 80 ? 18.703 -17.266 -4.352 1 98.69 80 GLY A C 1
ATOM 626 O O . GLY A 1 80 ? 19.375 -17.109 -5.367 1 98.69 80 GLY A O 1
ATOM 627 N N . LEU A 1 81 ? 18.797 -16.438 -3.271 1 98.19 81 LEU A N 1
ATOM 628 C CA . LEU A 1 81 ? 19.734 -15.32 -3.297 1 98.19 81 LEU A CA 1
ATOM 629 C C . LEU A 1 81 ? 21.172 -15.82 -3.406 1 98.19 81 LEU A C 1
ATOM 631 O O . LEU A 1 81 ? 21.969 -15.281 -4.176 1 98.19 81 LEU A O 1
ATOM 635 N N . SER A 1 82 ? 21.547 -16.875 -2.703 1 97.19 82 SER A N 1
ATOM 636 C CA . SER A 1 82 ? 22.891 -17.406 -2.707 1 97.19 82 SER A CA 1
ATOM 637 C C . SER A 1 82 ? 23.188 -18.172 -3.992 1 97.19 82 SER A C 1
ATOM 639 O O . SER A 1 82 ? 24.328 -18.5 -4.285 1 97.19 82 SER A O 1
ATOM 641 N N . GLU A 1 83 ? 22.188 -18.484 -4.805 1 96.25 83 GLU A N 1
ATOM 642 C CA . GLU A 1 83 ? 22.344 -19.281 -6.008 1 96.25 83 GLU A CA 1
ATOM 643 C C . GLU A 1 83 ? 22.438 -18.406 -7.254 1 96.25 83 GLU A C 1
ATOM 645 O O . GLU A 1 83 ? 22.547 -18.922 -8.375 1 96.25 83 GLU A O 1
ATOM 650 N N . LEU A 1 84 ? 22.359 -17.062 -7.027 1 95.94 84 LEU A N 1
ATOM 651 C CA . LEU A 1 84 ? 22.531 -16.172 -8.18 1 95.94 84 LEU A CA 1
ATOM 652 C C . LEU A 1 84 ? 23.875 -16.422 -8.859 1 95.94 84 LEU A C 1
ATOM 654 O O . LEU A 1 84 ? 24.891 -16.625 -8.188 1 95.94 84 LEU A O 1
ATOM 658 N N . SER A 1 85 ? 23.844 -16.453 -10.156 1 91.56 85 SER A N 1
ATOM 659 C CA . SER A 1 85 ? 25.047 -16.734 -10.93 1 91.56 85 SER A CA 1
ATOM 660 C C . SER A 1 85 ? 26.109 -15.664 -10.695 1 91.56 85 SER A C 1
ATOM 662 O O . SER A 1 85 ? 25.797 -14.492 -10.5 1 91.56 85 SER A O 1
ATOM 664 N N . ARG A 1 86 ? 27.297 -16.203 -10.68 1 82.81 86 ARG A N 1
ATOM 665 C CA . ARG A 1 86 ? 28.422 -15.289 -10.594 1 82.81 86 ARG A CA 1
ATOM 666 C C . ARG A 1 86 ? 28.812 -14.766 -11.969 1 82.81 86 ARG A C 1
ATOM 668 O O . ARG A 1 86 ? 28.688 -15.469 -12.977 1 82.81 86 ARG A O 1
ATOM 675 N N . GLY A 1 87 ? 28.75 -13.531 -12.203 1 71.88 87 GLY A N 1
ATOM 676 C CA . GLY A 1 87 ? 29.125 -12.953 -13.484 1 71.88 87 GLY A CA 1
ATOM 677 C C . GLY A 1 87 ? 30.328 -13.633 -14.109 1 71.88 87 GLY A C 1
ATOM 678 O O . GLY A 1 87 ? 31.203 -14.133 -13.398 1 71.88 87 GLY A O 1
ATOM 679 N N . SER A 1 88 ? 30.141 -14.344 -15.43 1 61.41 88 SER A N 1
ATOM 680 C CA . SER A 1 88 ? 31.281 -14.727 -16.25 1 61.41 88 SER A CA 1
ATOM 681 C C . SER A 1 88 ? 31.625 -13.633 -17.25 1 61.41 88 SER A C 1
ATOM 683 O O . SER A 1 88 ? 30.75 -12.953 -17.781 1 61.41 88 SER A O 1
ATOM 685 N N . ASN A 1 89 ? 32.938 -13.523 -17.5 1 55.62 89 ASN A N 1
ATOM 686 C CA . ASN A 1 89 ? 33.5 -12.602 -18.484 1 55.62 89 ASN A CA 1
ATOM 687 C C . ASN A 1 89 ? 32.875 -11.219 -18.391 1 55.62 89 ASN A C 1
ATOM 689 O O . ASN A 1 89 ? 32.594 -10.594 -19.406 1 55.62 89 ASN A O 1
ATOM 693 N N . GLY A 1 90 ? 32.375 -10.898 -17.281 1 60.03 90 GLY A N 1
ATOM 694 C CA . GLY A 1 90 ? 32.031 -9.5 -17.078 1 60.03 90 GLY A CA 1
ATOM 695 C C . GLY A 1 90 ? 30.625 -9.305 -16.562 1 60.03 90 GLY A C 1
ATOM 696 O O . GLY A 1 90 ? 30.391 -8.523 -15.633 1 60.03 90 GLY A O 1
ATOM 697 N N . ALA A 1 91 ? 29.406 -9.688 -17.469 1 74.88 91 ALA A N 1
ATOM 698 C CA . ALA A 1 91 ? 28.156 -9.125 -17 1 74.88 91 ALA A CA 1
ATOM 699 C C . ALA A 1 91 ? 27.281 -10.195 -16.344 1 74.88 91 ALA A C 1
ATOM 701 O O . ALA A 1 91 ? 27.062 -11.266 -16.922 1 74.88 91 ALA A O 1
ATOM 702 N N . ALA A 1 92 ? 27 -10.156 -15.094 1 87.94 92 ALA A N 1
ATOM 703 C CA . ALA A 1 92 ? 26.078 -11.031 -14.375 1 87.94 92 ALA A CA 1
ATOM 704 C C . ALA A 1 92 ? 24.672 -10.953 -14.984 1 87.94 92 ALA A C 1
ATOM 706 O O . ALA A 1 92 ? 24.234 -9.898 -15.438 1 87.94 92 ALA A O 1
ATOM 707 N N . PRO A 1 93 ? 24.078 -12.188 -15.109 1 91.62 93 PRO A N 1
ATOM 708 C CA . PRO A 1 93 ? 22.703 -12.164 -15.625 1 91.62 93 PRO A CA 1
ATOM 709 C C . PRO A 1 93 ? 21.797 -11.234 -14.82 1 91.62 93 PRO A C 1
ATOM 711 O O . PRO A 1 93 ? 22 -11.062 -13.617 1 91.62 93 PRO A O 1
ATOM 714 N N . GLU A 1 94 ? 20.875 -10.711 -15.484 1 95.81 94 GLU A N 1
ATOM 715 C CA . GLU A 1 94 ? 19.828 -9.945 -14.789 1 95.81 94 GLU A CA 1
ATOM 716 C C . GLU A 1 94 ? 18.969 -10.859 -13.93 1 95.81 94 GLU A C 1
ATOM 718 O O . GLU A 1 94 ? 19.094 -12.086 -13.984 1 95.81 94 GLU A O 1
ATOM 723 N N . VAL A 1 95 ? 18.141 -10.25 -13.133 1 97.69 95 VAL A N 1
ATOM 724 C CA . VAL A 1 95 ? 17.406 -11.031 -12.148 1 97.69 95 VAL A CA 1
ATOM 725 C C . VAL A 1 95 ? 15.914 -10.828 -12.336 1 97.69 95 VAL A C 1
ATOM 727 O O . VAL A 1 95 ? 15.453 -9.703 -12.562 1 97.69 95 VAL A O 1
ATOM 730 N N . CYS A 1 96 ? 15.156 -11.93 -12.305 1 98.62 96 CYS A N 1
ATOM 731 C CA . CYS A 1 96 ? 13.711 -11.891 -12.117 1 98.62 96 CYS A CA 1
ATOM 732 C C . CYS A 1 96 ? 13.344 -12.078 -10.648 1 98.62 96 CYS A C 1
ATOM 734 O O . CYS A 1 96 ? 13.789 -13.031 -10.008 1 98.62 96 CYS A O 1
ATOM 736 N N . ILE A 1 97 ? 12.586 -11.172 -10.109 1 98.94 97 ILE A N 1
ATOM 737 C CA . ILE A 1 97 ? 11.992 -11.352 -8.789 1 98.94 97 ILE A CA 1
ATOM 738 C C . ILE A 1 97 ? 10.531 -11.773 -8.93 1 98.94 97 ILE A C 1
ATOM 740 O O . ILE A 1 97 ? 9.719 -11.039 -9.5 1 98.94 97 ILE A O 1
ATOM 744 N N . THR A 1 98 ? 10.211 -12.945 -8.445 1 98.94 98 THR A N 1
ATOM 745 C CA . THR A 1 98 ? 8.844 -13.445 -8.422 1 98.94 98 THR A CA 1
ATOM 746 C C . THR A 1 98 ? 8.281 -13.406 -7.004 1 98.94 98 THR A C 1
ATOM 748 O O . THR A 1 98 ? 8.867 -13.977 -6.082 1 98.94 98 THR A O 1
ATOM 751 N N . PHE A 1 99 ? 7.145 -12.75 -6.816 1 99 99 PHE A N 1
ATOM 752 C CA . PHE A 1 99 ? 6.48 -12.727 -5.516 1 99 99 PHE A CA 1
ATOM 753 C C . PHE A 1 99 ? 5.449 -13.836 -5.41 1 99 99 PHE A C 1
ATOM 755 O O . PHE A 1 99 ? 4.684 -14.078 -6.352 1 99 99 PHE A O 1
ATOM 762 N N . HIS A 1 100 ? 5.465 -14.539 -4.297 1 98.94 100 HIS A N 1
ATOM 763 C CA . HIS A 1 100 ? 4.48 -15.586 -4.02 1 98.94 100 HIS A CA 1
ATOM 764 C C . HIS A 1 100 ? 3.662 -15.25 -2.775 1 98.94 100 HIS A C 1
ATOM 766 O O . HIS A 1 100 ? 4.223 -15.008 -1.706 1 98.94 100 HIS A O 1
ATOM 772 N N . MET A 1 101 ? 2.33 -15.281 -2.916 1 98.94 101 MET A N 1
ATOM 773 C CA . MET A 1 101 ? 1.441 -14.977 -1.8 1 98.94 101 MET A CA 1
ATOM 774 C C . MET A 1 101 ? 0.674 -16.219 -1.357 1 98.94 101 MET A C 1
ATOM 776 O O . MET A 1 101 ? 0.131 -16.938 -2.189 1 98.94 101 MET A O 1
ATOM 780 N N . HIS A 1 102 ? 0.586 -16.438 -0.071 1 98.88 102 HIS A N 1
ATOM 781 C CA . HIS A 1 102 ? -0.003 -17.641 0.501 1 98.88 102 HIS A CA 1
ATOM 782 C C . HIS A 1 102 ? -1.52 -17.531 0.601 1 98.88 102 HIS A C 1
ATOM 784 O O . HIS A 1 102 ? -2.082 -16.469 0.308 1 98.88 102 HIS A O 1
ATOM 790 N N . GLY A 1 103 ? -2.154 -18.609 0.993 1 98.69 103 GLY A N 1
ATOM 791 C CA . GLY A 1 103 ? -3.602 -18.672 1.12 1 98.69 103 GLY A CA 1
ATOM 792 C C . GLY A 1 103 ? -4.102 -18.188 2.467 1 98.69 103 GLY A C 1
ATOM 793 O O . GLY A 1 103 ? -3.311 -17.953 3.381 1 98.69 103 GLY A O 1
ATOM 794 N N . ARG A 1 104 ? -5.418 -18.047 2.52 1 98.38 104 ARG A N 1
ATOM 795 C CA . ARG A 1 104 ? -6.035 -17.641 3.777 1 98.38 104 ARG A CA 1
ATOM 796 C C . ARG A 1 104 ? -5.707 -18.625 4.895 1 98.38 104 ARG A C 1
ATOM 798 O O . ARG A 1 104 ? -5.684 -19.828 4.672 1 98.38 104 ARG A O 1
ATOM 805 N N . THR A 1 105 ? -5.465 -18.109 6.121 1 97.75 105 THR A N 1
ATOM 806 C CA . THR A 1 105 ? -5.141 -18.828 7.348 1 97.75 105 THR A CA 1
ATOM 807 C C . THR A 1 105 ? -3.729 -19.406 7.285 1 97.75 105 THR A C 1
ATOM 809 O O . THR A 1 105 ? -3.291 -20.094 8.203 1 97.75 105 THR A O 1
ATOM 812 N N . GLY A 1 106 ? -3.014 -19.219 6.18 1 98.25 106 GLY A N 1
ATOM 813 C CA . GLY A 1 106 ? -1.629 -19.641 6.047 1 98.25 106 GLY A CA 1
ATOM 814 C C . GLY A 1 106 ? -0.641 -18.609 6.555 1 98.25 106 GLY A C 1
ATOM 815 O O . GLY A 1 106 ? -0.965 -17.812 7.441 1 98.25 106 GLY A O 1
ATOM 816 N N . SER A 1 107 ? 0.508 -18.734 6.109 1 98.69 107 SER A N 1
ATOM 817 C CA . SER A 1 107 ? 1.626 -17.828 6.387 1 98.69 107 SER A CA 1
ATOM 818 C C . SER A 1 107 ? 2.764 -18.047 5.395 1 98.69 107 SER A C 1
ATOM 820 O O . SER A 1 107 ? 2.793 -19.047 4.684 1 98.69 107 SER A O 1
ATOM 822 N N . ALA A 1 108 ? 3.652 -17.062 5.371 1 98.5 108 ALA A N 1
ATOM 823 C CA . ALA A 1 108 ? 4.84 -17.234 4.535 1 98.5 108 ALA A CA 1
ATOM 824 C C . ALA A 1 108 ? 5.637 -18.469 4.949 1 98.5 108 ALA A C 1
ATOM 826 O O . ALA A 1 108 ? 6.141 -19.203 4.098 1 98.5 108 ALA A O 1
ATOM 827 N N . ARG A 1 109 ? 5.746 -18.672 6.219 1 97.88 109 ARG A N 1
ATOM 828 C CA . ARG A 1 109 ? 6.488 -19.812 6.746 1 97.88 109 ARG A CA 1
ATOM 829 C C . ARG A 1 109 ? 5.887 -21.125 6.254 1 97.88 109 ARG A C 1
ATOM 831 O O . ARG A 1 109 ? 6.613 -22.047 5.852 1 97.88 109 ARG A O 1
ATOM 838 N N . ARG A 1 110 ? 4.578 -21.203 6.227 1 97.62 110 ARG A N 1
ATOM 839 C CA . ARG A 1 110 ? 3.895 -22.438 5.859 1 97.62 110 ARG A CA 1
ATOM 840 C C . ARG A 1 110 ? 3.963 -22.672 4.355 1 97.62 110 ARG A C 1
ATOM 842 O O . ARG A 1 110 ? 3.684 -23.781 3.881 1 97.62 110 ARG A O 1
ATOM 849 N N . GLU A 1 111 ? 4.324 -21.656 3.641 1 97.56 111 GLU A N 1
ATOM 850 C CA . GLU A 1 111 ? 4.438 -21.75 2.189 1 97.56 111 GLU A CA 1
ATOM 851 C C . GLU A 1 111 ? 5.848 -22.172 1.776 1 97.56 111 GLU A C 1
ATOM 853 O O . GLU A 1 111 ? 6.129 -22.344 0.587 1 97.56 111 GLU A O 1
ATOM 858 N N . HIS A 1 112 ? 6.727 -22.391 2.701 1 98.25 112 HIS A N 1
ATOM 859 C CA . HIS A 1 112 ? 8.156 -22.594 2.471 1 98.25 112 HIS A CA 1
ATOM 860 C C . HIS A 1 112 ? 8.406 -23.703 1.466 1 98.25 112 HIS A C 1
ATOM 862 O O . HIS A 1 112 ? 9.102 -23.516 0.47 1 98.25 112 HIS A O 1
ATOM 868 N N . ASP A 1 113 ? 7.832 -24.891 1.68 1 97.81 113 ASP A N 1
ATOM 869 C CA . ASP A 1 113 ? 8.094 -26.031 0.822 1 97.81 113 ASP A CA 1
ATOM 870 C C . ASP A 1 113 ? 7.527 -25.812 -0.579 1 97.81 113 ASP A C 1
ATOM 872 O O . ASP A 1 113 ? 8.141 -26.219 -1.571 1 97.81 113 ASP A O 1
ATOM 876 N N . LEU A 1 114 ? 6.375 -25.266 -0.654 1 98.38 114 LEU A N 1
ATOM 877 C CA . LEU A 1 114 ? 5.762 -24.969 -1.944 1 98.38 114 LEU A CA 1
ATOM 878 C C . LEU A 1 114 ? 6.633 -24.016 -2.758 1 98.38 114 LEU A C 1
ATOM 880 O O . LEU A 1 114 ? 6.867 -24.25 -3.945 1 98.38 114 LEU A O 1
ATOM 884 N N . VAL A 1 115 ? 7.121 -22.953 -2.115 1 98.75 115 VAL A N 1
ATOM 885 C CA . VAL A 1 115 ? 7.938 -21.953 -2.789 1 98.75 115 VAL A CA 1
ATOM 886 C C . VAL A 1 115 ? 9.25 -22.578 -3.258 1 98.75 115 VAL A C 1
ATOM 888 O O . VAL A 1 115 ? 9.703 -22.328 -4.371 1 98.75 115 VAL A O 1
ATOM 891 N N . ARG A 1 116 ? 9.812 -23.453 -2.439 1 98.31 116 ARG A N 1
ATOM 892 C CA . ARG A 1 116 ? 11.039 -24.141 -2.803 1 98.31 116 ARG A CA 1
ATOM 893 C C . ARG A 1 116 ? 10.828 -25.016 -4.031 1 98.31 116 ARG A C 1
ATOM 895 O O . ARG A 1 116 ? 11.648 -25.016 -4.949 1 98.31 116 ARG A O 1
ATOM 902 N N . GLU A 1 117 ? 9.727 -25.734 -4.023 1 98.06 117 GLU A N 1
ATOM 903 C CA . GLU A 1 117 ? 9.43 -26.594 -5.156 1 98.06 117 GLU A CA 1
ATOM 904 C C . GLU A 1 117 ? 9.211 -25.797 -6.434 1 98.06 117 GLU A C 1
ATOM 906 O O . GLU A 1 117 ? 9.688 -26.172 -7.504 1 98.06 117 GLU A O 1
ATOM 911 N N . LEU A 1 118 ? 8.508 -24.703 -6.336 1 98.56 118 LEU A N 1
ATOM 912 C CA . LEU A 1 118 ? 8.297 -23.828 -7.48 1 98.56 118 LEU A CA 1
ATOM 913 C C . LEU A 1 118 ? 9.617 -23.312 -8.031 1 98.56 118 LEU A C 1
ATOM 915 O O . LEU A 1 118 ? 9.844 -23.328 -9.242 1 98.56 118 LEU A O 1
ATOM 919 N N . TRP A 1 119 ? 10.477 -22.859 -7.117 1 98.5 119 TRP A N 1
ATOM 920 C CA . TRP A 1 119 ? 11.797 -22.359 -7.5 1 98.5 119 TRP A CA 1
ATOM 921 C C . TRP A 1 119 ? 12.602 -23.453 -8.203 1 98.5 119 TRP A C 1
ATOM 923 O O . TRP A 1 119 ? 13.203 -23.203 -9.25 1 98.5 119 TRP A O 1
ATOM 933 N N . GLN A 1 120 ? 12.578 -24.641 -7.676 1 97.62 120 GLN A N 1
ATOM 934 C CA . GLN A 1 120 ? 13.328 -25.766 -8.227 1 97.62 120 GLN A CA 1
ATOM 935 C C . GLN A 1 120 ? 12.836 -26.125 -9.625 1 97.62 120 GLN A C 1
ATOM 937 O O . GLN A 1 120 ? 13.633 -26.391 -10.523 1 97.62 120 GLN A O 1
ATOM 942 N N . ASN A 1 121 ? 11.531 -26.109 -9.766 1 97.06 121 ASN A N 1
ATOM 943 C CA . ASN A 1 121 ? 10.961 -26.406 -11.078 1 97.06 121 ASN A CA 1
ATOM 944 C C . ASN A 1 121 ? 11.344 -25.344 -12.102 1 97.06 121 ASN A C 1
ATOM 946 O O . ASN A 1 121 ? 11.688 -25.672 -13.242 1 97.06 121 ASN A O 1
ATOM 950 N N . ALA A 1 122 ? 11.32 -24.094 -11.703 1 97.31 122 ALA A N 1
ATOM 951 C CA . ALA A 1 122 ? 11.648 -23 -12.617 1 97.31 122 ALA A CA 1
ATOM 952 C C . ALA A 1 122 ? 13.117 -23.062 -13.031 1 97.31 122 ALA A C 1
ATOM 954 O O . ALA A 1 122 ? 13.438 -22.938 -14.219 1 97.31 122 ALA A O 1
ATOM 955 N N . VAL A 1 123 ? 13.969 -23.234 -12.07 1 95.5 123 VAL A N 1
ATOM 956 C CA . VAL A 1 123 ? 15.406 -23.25 -12.328 1 95.5 123 VAL A CA 1
ATOM 957 C C . VAL A 1 123 ? 15.781 -24.5 -13.133 1 95.5 123 VAL A C 1
ATOM 959 O O . VAL A 1 123 ? 16.641 -24.438 -14.016 1 95.5 123 VAL A O 1
ATOM 962 N N . GLY A 1 124 ? 15.141 -25.594 -12.812 1 93.5 124 GLY A N 1
ATOM 963 C CA . GLY A 1 124 ? 15.359 -26.797 -13.602 1 93.5 124 GLY A CA 1
ATOM 964 C C . GLY A 1 124 ? 14.984 -26.625 -15.062 1 93.5 124 GLY A C 1
ATOM 965 O O . GLY A 1 124 ? 15.711 -27.078 -15.953 1 93.5 124 GLY A O 1
ATOM 966 N N . GLU A 1 125 ? 13.844 -26.078 -15.266 1 92.56 125 GLU A N 1
ATOM 967 C CA . GLU A 1 125 ? 13.383 -25.812 -16.625 1 92.56 125 GLU A CA 1
ATOM 968 C C . GLU A 1 125 ? 14.297 -24.828 -17.344 1 92.56 125 GLU A C 1
ATOM 970 O O . GLU A 1 125 ? 14.539 -24.953 -18.547 1 92.56 125 GLU A O 1
ATOM 975 N N . ARG A 1 126 ? 14.766 -23.859 -16.625 1 89.69 126 ARG A N 1
ATOM 976 C CA . ARG A 1 126 ? 15.68 -22.859 -17.172 1 89.69 126 ARG A CA 1
ATOM 977 C C . ARG A 1 126 ? 16.922 -23.516 -17.766 1 89.69 126 ARG A C 1
ATOM 979 O O . ARG A 1 126 ? 17.422 -23.078 -18.812 1 89.69 126 ARG A O 1
ATOM 986 N N . GLU A 1 127 ? 17.438 -24.453 -17.156 1 84.81 127 GLU A N 1
ATOM 987 C CA . GLU A 1 127 ? 18.641 -25.156 -17.594 1 84.81 127 GLU A CA 1
ATOM 988 C C . GLU A 1 127 ? 18.422 -25.859 -18.922 1 84.81 127 GLU A C 1
ATOM 990 O O . GLU A 1 127 ? 19.375 -26.078 -19.688 1 84.81 127 GLU A O 1
ATOM 995 N N . GLY A 1 128 ? 17.203 -26.156 -19.141 1 79 128 GLY A N 1
ATOM 996 C CA . GLY A 1 128 ? 16.891 -26.844 -20.375 1 79 128 GLY A CA 1
ATOM 997 C C . GLY A 1 128 ? 16.562 -25.891 -21.516 1 79 128 GLY A C 1
ATOM 998 O O . GLY A 1 128 ? 16.344 -26.328 -22.656 1 79 128 GLY A O 1
ATOM 999 N N . LEU A 1 129 ? 16.438 -24.688 -21.172 1 76.81 129 LEU A N 1
ATOM 1000 C CA . LEU A 1 129 ? 16.047 -23.719 -22.188 1 76.81 129 LEU A CA 1
ATOM 1001 C C . LEU A 1 129 ? 17.188 -23.516 -23.188 1 76.81 129 LEU A C 1
ATOM 1003 O O . LEU A 1 129 ? 18.297 -23.125 -22.812 1 76.81 129 LEU A O 1
ATOM 1007 N N . GLN A 1 130 ? 17.281 -24.438 -24.266 1 61.06 130 GLN A N 1
ATOM 1008 C CA . GLN A 1 130 ? 18.219 -24.391 -25.375 1 61.06 130 GLN A CA 1
ATOM 1009 C C . GLN A 1 130 ? 17.938 -23.172 -26.266 1 61.06 130 GLN A C 1
ATOM 1011 O O . GLN A 1 130 ? 16.781 -22.859 -26.547 1 61.06 130 GLN A O 1
ATOM 1016 N N . GLY A 1 131 ? 18.984 -22.297 -26.422 1 60.03 131 GLY A N 1
ATOM 1017 C CA . GLY A 1 131 ? 18.859 -21.312 -27.469 1 60.03 131 GLY A CA 1
ATOM 1018 C C . GLY A 1 131 ? 18.672 -19.906 -26.938 1 60.03 131 GLY A C 1
ATOM 1019 O O . GLY A 1 131 ? 18.703 -18.938 -27.703 1 60.03 131 GLY A O 1
ATOM 1020 N N . ALA A 1 132 ? 18.203 -19.828 -25.625 1 62.97 132 ALA A N 1
ATOM 1021 C CA . ALA A 1 132 ? 18.016 -18.438 -25.234 1 62.97 132 ALA A CA 1
ATOM 1022 C C . ALA A 1 132 ? 19.344 -17.703 -25.125 1 62.97 132 ALA A C 1
ATOM 1024 O O . ALA A 1 132 ? 20.328 -18.25 -24.625 1 62.97 132 ALA A O 1
ATOM 1025 N N . HIS A 1 133 ? 19.375 -16.688 -25.812 1 67.31 133 HIS A N 1
ATOM 1026 C CA . HIS A 1 133 ? 20.594 -15.875 -25.859 1 67.31 133 HIS A CA 1
ATOM 1027 C C . HIS A 1 133 ? 20.922 -15.312 -24.484 1 67.31 133 HIS A C 1
ATOM 1029 O O . HIS A 1 133 ? 22.094 -15.32 -24.062 1 67.31 133 HIS A O 1
ATOM 1035 N N . ARG A 1 134 ? 19.797 -14.922 -23.766 1 84.06 134 ARG A N 1
ATOM 1036 C CA . ARG A 1 134 ? 20 -14.367 -22.438 1 84.06 134 ARG A CA 1
ATOM 1037 C C . ARG A 1 134 ? 19.016 -14.961 -21.438 1 84.06 134 ARG A C 1
ATOM 1039 O O . ARG A 1 134 ? 17.859 -15.211 -21.781 1 84.06 134 ARG A O 1
ATOM 1046 N N . VAL A 1 135 ? 19.594 -15.305 -20.297 1 90.19 135 VAL A N 1
ATOM 1047 C CA . VAL A 1 135 ? 18.766 -15.914 -19.266 1 90.19 135 VAL A CA 1
ATOM 1048 C C . VAL A 1 135 ? 18.922 -15.148 -17.953 1 90.19 135 VAL A C 1
ATOM 1050 O O . VAL A 1 135 ? 20.031 -14.734 -17.594 1 90.19 135 VAL A O 1
ATOM 1053 N N . ARG A 1 136 ? 17.781 -14.891 -17.344 1 95 136 ARG A N 1
ATOM 1054 C CA . ARG A 1 136 ? 17.781 -14.242 -16.031 1 95 136 ARG A CA 1
ATOM 1055 C C . ARG A 1 136 ? 17.969 -15.258 -14.914 1 95 136 ARG A C 1
ATOM 1057 O O . ARG A 1 136 ? 17.547 -16.422 -15.055 1 95 136 ARG A O 1
ATOM 1064 N N . ASP A 1 137 ? 18.547 -14.812 -13.844 1 96.12 137 ASP A N 1
ATOM 1065 C CA . ASP A 1 137 ? 18.469 -15.562 -12.594 1 96.12 137 ASP A CA 1
ATOM 1066 C C . ASP A 1 137 ? 17.109 -15.336 -11.914 1 96.12 137 ASP A C 1
ATOM 1068 O O . ASP A 1 137 ? 16.406 -14.383 -12.234 1 96.12 137 ASP A O 1
ATOM 1072 N N . LEU A 1 138 ? 16.797 -16.312 -11.031 1 98.12 138 LEU A N 1
ATOM 1073 C CA . LEU A 1 138 ? 15.484 -16.25 -10.383 1 98.12 138 LEU A CA 1
ATOM 1074 C C . LEU A 1 138 ? 15.633 -16.109 -8.867 1 98.12 138 LEU A C 1
ATOM 1076 O O . LEU A 1 138 ? 16.391 -16.859 -8.242 1 98.12 138 LEU A O 1
ATOM 1080 N N . ILE A 1 139 ? 14.891 -15.125 -8.312 1 98.56 139 ILE A N 1
ATOM 1081 C CA . ILE A 1 139 ? 14.578 -15.039 -6.895 1 98.56 139 ILE A CA 1
ATOM 1082 C C . ILE A 1 139 ? 13.07 -15.117 -6.695 1 98.56 139 ILE A C 1
ATOM 1084 O O . ILE A 1 139 ? 12.305 -14.516 -7.445 1 98.56 139 ILE A O 1
ATOM 1088 N N . ILE A 1 140 ? 12.656 -15.961 -5.746 1 98.94 140 ILE A N 1
ATOM 1089 C CA . ILE A 1 140 ? 11.258 -15.922 -5.34 1 98.94 140 ILE A CA 1
ATOM 1090 C C . ILE A 1 140 ? 11.133 -15.328 -3.941 1 98.94 140 ILE A C 1
ATOM 1092 O O . ILE A 1 140 ? 11.914 -15.664 -3.047 1 98.94 140 ILE A O 1
ATOM 1096 N N . VAL A 1 141 ? 10.203 -14.406 -3.768 1 98.94 141 VAL A N 1
ATOM 1097 C CA . VAL A 1 141 ? 10 -13.688 -2.514 1 98.94 141 VAL A CA 1
ATOM 1098 C C . VAL A 1 141 ? 8.617 -14.016 -1.953 1 98.94 141 VAL A C 1
ATOM 1100 O O . VAL A 1 141 ? 7.609 -13.898 -2.66 1 98.94 141 VAL A O 1
ATOM 1103 N N . SER A 1 142 ? 8.562 -14.5 -0.743 1 98.94 142 SER A N 1
ATOM 1104 C CA . SER A 1 142 ? 7.289 -14.68 -0.057 1 98.94 142 SER A CA 1
ATOM 1105 C C . SER A 1 142 ? 7.156 -13.719 1.118 1 98.94 142 SER A C 1
ATOM 1107 O O . SER A 1 142 ? 8.156 -13.227 1.64 1 98.94 142 SER A O 1
ATOM 1109 N N . LEU A 1 143 ? 5.941 -13.406 1.502 1 98.88 143 LEU A N 1
ATOM 1110 C CA . LEU A 1 143 ? 5.617 -12.523 2.613 1 98.88 143 LEU A CA 1
ATOM 1111 C C . LEU A 1 143 ? 4.312 -12.945 3.285 1 98.88 143 LEU A C 1
ATOM 1113 O O . LEU A 1 143 ? 3.494 -13.633 2.678 1 98.88 143 LEU A O 1
ATOM 1117 N N . ASP A 1 144 ? 4.184 -12.562 4.527 1 98.88 144 ASP A N 1
ATOM 1118 C CA . ASP A 1 144 ? 2.895 -12.742 5.184 1 98.88 144 ASP A CA 1
ATOM 1119 C C . ASP A 1 144 ? 1.863 -11.75 4.652 1 98.88 144 ASP A C 1
ATOM 1121 O O . ASP A 1 144 ? 2.111 -10.547 4.633 1 98.88 144 ASP A O 1
ATOM 1125 N N . GLN A 1 145 ? 0.743 -12.297 4.184 1 98.81 145 GLN A N 1
ATOM 1126 C CA . GLN A 1 145 ? -0.346 -11.422 3.76 1 98.81 145 GLN A CA 1
ATOM 1127 C C . GLN A 1 145 ? -0.897 -10.625 4.938 1 98.81 145 GLN A C 1
ATOM 1129 O O . GLN A 1 145 ? -0.613 -10.938 6.094 1 98.81 145 GLN A O 1
ATOM 1134 N N . ARG A 1 146 ? -1.566 -9.57 4.609 1 98.81 146 ARG A N 1
ATOM 1135 C CA . ARG A 1 146 ? -2.186 -8.75 5.645 1 98.81 146 ARG A CA 1
ATOM 1136 C C . ARG A 1 146 ? -3.014 -9.602 6.602 1 98.81 146 ARG A C 1
ATOM 1138 O O . ARG A 1 146 ? -3.74 -10.5 6.168 1 98.81 146 ARG A O 1
ATOM 1145 N N . ASN A 1 147 ? -2.828 -9.391 7.949 1 98.75 147 ASN A N 1
ATOM 1146 C CA . ASN A 1 147 ? -3.512 -10.047 9.055 1 98.75 147 ASN A CA 1
ATOM 1147 C C . ASN A 1 147 ? -3.154 -11.531 9.133 1 98.75 147 ASN A C 1
ATOM 1149 O O . ASN A 1 147 ? -3.967 -12.344 9.57 1 98.75 147 ASN A O 1
ATOM 1153 N N . HIS A 1 148 ? -1.991 -11.938 8.672 1 98.81 148 HIS A N 1
ATOM 1154 C CA . HIS A 1 148 ? -1.493 -13.305 8.766 1 98.81 148 HIS A CA 1
ATOM 1155 C C . HIS A 1 148 ? -0.052 -13.328 9.266 1 98.81 148 HIS A C 1
ATOM 1157 O O . HIS A 1 148 ? 0.676 -12.344 9.125 1 98.81 148 HIS A O 1
ATOM 1163 N N . GLY A 1 149 ? 0.338 -14.516 9.766 1 97.75 149 GLY A N 1
ATOM 1164 C CA . GLY A 1 149 ? 1.712 -14.656 10.227 1 97.75 149 GLY A CA 1
ATOM 1165 C C . GLY A 1 149 ? 2.119 -13.594 11.227 1 97.75 149 GLY A C 1
ATOM 1166 O O . GLY A 1 149 ? 1.424 -13.367 12.219 1 97.75 149 GLY A O 1
ATOM 1167 N N . HIS A 1 150 ? 3.215 -12.969 10.984 1 95.81 150 HIS A N 1
ATOM 1168 C CA . HIS A 1 150 ? 3.721 -11.961 11.906 1 95.81 150 HIS A CA 1
ATOM 1169 C C . HIS A 1 150 ? 2.873 -10.695 11.859 1 95.81 150 HIS A C 1
ATOM 1171 O O . HIS A 1 150 ? 2.986 -9.828 12.734 1 95.81 150 HIS A O 1
ATOM 1177 N N . ARG A 1 151 ? 1.998 -10.609 10.875 1 97.75 151 ARG A N 1
ATOM 1178 C CA . ARG A 1 151 ? 1.198 -9.406 10.68 1 97.75 151 ARG A CA 1
ATOM 1179 C C . ARG A 1 151 ? -0.192 -9.57 11.289 1 97.75 151 ARG A C 1
ATOM 1181 O O . ARG A 1 151 ? -1.072 -8.734 11.07 1 97.75 151 ARG A O 1
ATOM 1188 N N . THR A 1 152 ? -0.422 -10.617 11.977 1 98.25 152 THR A N 1
ATOM 1189 C CA . THR A 1 152 ? -1.742 -10.875 12.547 1 98.25 152 THR A CA 1
ATOM 1190 C C . THR A 1 152 ? -2.078 -9.844 13.617 1 98.25 152 THR A C 1
ATOM 1192 O O . THR A 1 152 ? -1.303 -9.641 14.555 1 98.25 152 THR A O 1
ATOM 1195 N N . THR A 1 153 ? -3.279 -9.234 13.461 1 98.19 153 THR A N 1
ATOM 1196 C CA . THR A 1 153 ? -3.779 -8.297 14.461 1 98.19 153 THR A CA 1
ATOM 1197 C C . THR A 1 153 ? -5.172 -8.695 14.93 1 98.19 153 THR A C 1
ATOM 1199 O O . THR A 1 153 ? -5.633 -8.25 15.984 1 98.19 153 THR A O 1
ATOM 1202 N N . ASN A 1 154 ? -5.859 -9.453 14.203 1 98.06 154 ASN A N 1
ATOM 1203 C CA . ASN A 1 154 ? -7.227 -9.898 14.469 1 98.06 154 ASN A CA 1
ATOM 1204 C C . ASN A 1 154 ? -7.48 -11.297 13.906 1 98.06 154 ASN A C 1
ATOM 1206 O O . ASN A 1 154 ? -7.812 -11.445 12.727 1 98.06 154 ASN A O 1
ATOM 1210 N N . GLU A 1 155 ? -7.418 -12.297 14.656 1 98 155 GLU A N 1
ATOM 1211 C CA . GLU A 1 155 ? -7.578 -13.68 14.219 1 98 155 GLU A CA 1
ATOM 1212 C C . GLU A 1 155 ? -8.961 -13.914 13.617 1 98 155 GLU A C 1
ATOM 1214 O O . GLU A 1 155 ? -9.109 -14.648 12.641 1 98 155 GLU A O 1
ATOM 1219 N N . LEU A 1 156 ? -9.953 -13.312 14.219 1 98.19 156 LEU A N 1
ATOM 1220 C CA . LEU A 1 156 ? -11.32 -13.469 13.734 1 98.19 156 LEU A CA 1
ATOM 1221 C C . LEU A 1 156 ? -11.453 -12.977 12.297 1 98.19 156 LEU A C 1
ATOM 1223 O O . LEU A 1 156 ? -12.234 -13.523 11.516 1 98.19 156 LEU A O 1
ATOM 1227 N N . GLY A 1 157 ? -10.641 -12 11.938 1 98.44 157 GLY A N 1
ATOM 1228 C CA . GLY A 1 157 ? -10.672 -11.422 10.602 1 98.44 157 GLY A CA 1
ATOM 1229 C C . GLY A 1 157 ? -10.266 -12.406 9.523 1 98.44 157 GLY A C 1
ATOM 1230 O O . GLY A 1 157 ? -10.508 -12.172 8.336 1 98.44 157 GLY A O 1
ATOM 1231 N N . GLN A 1 158 ? -9.703 -13.531 9.891 1 98.5 158 GLN A N 1
ATOM 1232 C CA . GLN A 1 158 ? -9.289 -14.555 8.938 1 98.5 158 GLN A CA 1
ATOM 1233 C C . GLN A 1 158 ? -10.406 -15.57 8.703 1 98.5 158 GLN A C 1
ATOM 1235 O O . GLN A 1 158 ? -10.32 -16.406 7.801 1 98.5 158 GLN A O 1
ATOM 1240 N N . ARG A 1 159 ? -11.461 -15.43 9.516 1 98.31 159 ARG A N 1
ATOM 1241 C CA . ARG A 1 159 ? -12.469 -16.484 9.547 1 98.31 159 ARG A CA 1
ATOM 1242 C C . ARG A 1 159 ? -13.641 -16.141 8.633 1 98.31 159 ARG A C 1
ATOM 1244 O O . ARG A 1 159 ? -13.727 -15.023 8.109 1 98.31 159 ARG A O 1
ATOM 1251 N N . THR A 1 160 ? -14.461 -17.188 8.375 1 98.06 160 THR A N 1
ATOM 1252 C CA . THR A 1 160 ? -15.641 -17.047 7.52 1 98.06 160 THR A CA 1
ATOM 1253 C C . THR A 1 160 ? -16.828 -16.5 8.312 1 98.06 160 THR A C 1
ATOM 1255 O O . THR A 1 160 ? -16.75 -16.359 9.539 1 98.06 160 THR A O 1
ATOM 1258 N N . TRP A 1 161 ? -17.906 -16.156 7.609 1 98.38 161 TRP A N 1
ATOM 1259 C CA . TRP A 1 161 ? -19.141 -15.805 8.281 1 98.38 161 TRP A CA 1
ATOM 1260 C C . TRP A 1 161 ? -19.625 -16.938 9.18 1 98.38 161 TRP A C 1
ATOM 1262 O O . TRP A 1 161 ? -20.016 -16.703 10.328 1 98.38 161 TRP A O 1
ATOM 1272 N N . LYS A 1 162 ? -19.531 -18.141 8.766 1 97.25 162 LYS A N 1
ATOM 1273 C CA . LYS A 1 162 ? -20 -19.312 9.508 1 97.25 162 LYS A CA 1
ATOM 1274 C C . LYS A 1 162 ? -19.188 -19.516 10.789 1 97.25 162 LYS A C 1
ATOM 1276 O O . LYS A 1 162 ? -19.703 -20.016 11.789 1 97.25 162 LYS A O 1
ATOM 1281 N N . GLU A 1 163 ? -18.031 -19.078 10.688 1 97.69 163 GLU A N 1
ATOM 1282 C CA . GLU A 1 163 ? -17.141 -19.219 11.844 1 97.69 163 GLU A CA 1
ATOM 1283 C C . GLU A 1 163 ? -17.234 -18.016 12.766 1 97.69 163 GLU A C 1
ATOM 1285 O O . GLU A 1 163 ? -16.453 -17.875 13.703 1 97.69 163 GLU A O 1
ATOM 1290 N N . GLY A 1 164 ? -18.094 -17.047 12.445 1 97.69 164 GLY A N 1
ATOM 1291 C CA . GLY A 1 164 ? -18.422 -16 13.406 1 97.69 164 GLY A CA 1
ATOM 1292 C C . GLY A 1 164 ? -17.875 -14.648 13.023 1 97.69 164 GLY A C 1
ATOM 1293 O O . GLY A 1 164 ? -17.984 -13.688 13.789 1 97.69 164 GLY A O 1
ATOM 1294 N N . ASN A 1 165 ? -17.25 -14.492 11.867 1 98.31 165 ASN A N 1
ATOM 1295 C CA . ASN A 1 165 ? -16.719 -13.203 11.414 1 98.31 165 ASN A CA 1
ATOM 1296 C C . ASN A 1 165 ? -17.781 -12.398 10.664 1 98.31 165 ASN A C 1
ATOM 1298 O O . ASN A 1 165 ? -18.047 -12.648 9.484 1 98.31 165 ASN A O 1
ATOM 1302 N N . PRO A 1 166 ? -18.328 -11.375 11.32 1 97.56 166 PRO A N 1
ATOM 1303 C CA . PRO A 1 166 ? -19.406 -10.641 10.641 1 97.56 166 PRO A CA 1
ATOM 1304 C C . PRO A 1 166 ? -18.906 -9.828 9.453 1 97.56 166 PRO A C 1
ATOM 1306 O O . PRO A 1 166 ? -19.688 -9.438 8.586 1 97.56 166 PRO A O 1
ATOM 1309 N N . THR A 1 167 ? -17.562 -9.578 9.391 1 98.25 167 THR A N 1
ATOM 1310 C CA . THR A 1 167 ? -17.016 -8.727 8.336 1 98.25 167 THR A CA 1
ATOM 1311 C C . THR A 1 167 ? -16.203 -9.547 7.352 1 98.25 167 THR A C 1
ATOM 1313 O O . THR A 1 167 ? -15.281 -9.016 6.715 1 98.25 167 THR A O 1
ATOM 1316 N N . HIS A 1 168 ? -16.453 -10.812 7.184 1 98.56 168 HIS A N 1
ATOM 1317 C CA . HIS A 1 168 ? -15.68 -11.711 6.328 1 98.56 168 HIS A CA 1
ATOM 1318 C C . HIS A 1 168 ? -15.5 -11.125 4.934 1 98.56 168 HIS A C 1
ATOM 1320 O O . HIS A 1 168 ? -14.398 -11.133 4.387 1 98.56 168 HIS A O 1
ATOM 1326 N N . GLY A 1 169 ? -16.641 -10.586 4.371 1 98.44 169 GLY A N 1
ATOM 1327 C CA . GLY A 1 169 ? -16.594 -10.047 3.02 1 98.44 169 GLY A CA 1
ATOM 1328 C C . GLY A 1 169 ? -15.602 -8.906 2.861 1 98.44 169 GLY A C 1
ATOM 1329 O O . GLY A 1 169 ? -14.805 -8.898 1.924 1 98.44 169 GLY A O 1
ATOM 1330 N N . ILE A 1 170 ? -15.602 -7.988 3.789 1 98.62 170 ILE A N 1
ATOM 1331 C CA . ILE A 1 170 ? -14.703 -6.84 3.744 1 98.62 170 ILE A CA 1
ATOM 1332 C C . ILE A 1 170 ? -13.289 -7.277 4.094 1 98.62 170 ILE A C 1
ATOM 1334 O O . ILE A 1 170 ? -12.32 -6.863 3.441 1 98.62 170 ILE A O 1
ATOM 1338 N N . ASP A 1 171 ? -13.156 -8.164 5.074 1 98.81 171 ASP A N 1
ATOM 1339 C CA . ASP A 1 171 ? -11.844 -8.594 5.562 1 98.81 171 ASP A CA 1
ATOM 1340 C C . ASP A 1 171 ? -11.062 -9.305 4.461 1 98.81 171 ASP A C 1
ATOM 1342 O O . ASP A 1 171 ? -9.883 -9.016 4.25 1 98.81 171 ASP A O 1
ATOM 1346 N N . GLN A 1 172 ? -11.695 -10.195 3.816 1 98.69 172 GLN A N 1
ATOM 1347 C CA . GLN A 1 172 ? -11 -10.953 2.789 1 98.69 172 GLN A CA 1
ATOM 1348 C C . GLN A 1 172 ? -10.492 -10.047 1.674 1 98.69 172 GLN A C 1
ATOM 1350 O O . GLN A 1 172 ? -9.336 -10.133 1.267 1 98.69 172 GLN A O 1
ATOM 1355 N N . TYR A 1 173 ? -11.383 -9.18 1.187 1 98.81 173 TYR A N 1
ATOM 1356 C CA . TYR A 1 173 ? -10.992 -8.266 0.119 1 98.81 173 TYR A CA 1
ATOM 1357 C C . TYR A 1 173 ? -9.859 -7.355 0.572 1 98.81 173 TYR A C 1
ATOM 1359 O O . TYR A 1 173 ? -8.914 -7.109 -0.18 1 98.81 173 TYR A O 1
ATOM 1367 N N . ALA A 1 174 ? -9.961 -6.844 1.796 1 98.88 174 ALA A N 1
ATOM 1368 C CA . ALA A 1 174 ? -8.953 -5.961 2.377 1 98.88 174 ALA A CA 1
ATOM 1369 C C . ALA A 1 174 ? -7.605 -6.664 2.492 1 98.88 174 ALA A C 1
ATOM 1371 O O . ALA A 1 174 ? -6.562 -6.074 2.203 1 98.88 174 ALA A O 1
ATOM 1372 N N . MET A 1 175 ? -7.602 -7.902 2.877 1 98.88 175 MET A N 1
ATOM 1373 C CA . MET A 1 175 ? -6.359 -8.648 3.07 1 98.88 175 MET A CA 1
ATOM 1374 C C . MET A 1 175 ? -5.609 -8.805 1.752 1 98.88 175 MET A C 1
ATOM 1376 O O . MET A 1 175 ? -4.457 -8.398 1.637 1 98.88 175 MET A O 1
ATOM 1380 N N . TYR A 1 176 ? -6.332 -9.344 0.719 1 98.62 176 TYR A N 1
ATOM 1381 C CA . TYR A 1 176 ? -5.527 -9.672 -0.453 1 98.62 176 TYR A CA 1
ATOM 1382 C C . TYR A 1 176 ? -5.324 -8.453 -1.335 1 98.62 176 TYR A C 1
ATOM 1384 O O . TYR A 1 176 ? -4.312 -8.344 -2.031 1 98.62 176 TYR A O 1
ATOM 1392 N N . HIS A 1 177 ? -6.215 -7.473 -1.344 1 98.75 177 HIS A N 1
ATOM 1393 C CA . HIS A 1 177 ? -5.941 -6.215 -2.027 1 98.75 177 HIS A CA 1
ATOM 1394 C C . HIS A 1 177 ? -4.766 -5.484 -1.385 1 98.75 177 HIS A C 1
ATOM 1396 O O . HIS A 1 177 ? -3.869 -5.008 -2.084 1 98.75 177 HIS A O 1
ATOM 1402 N N . GLY A 1 178 ? -4.824 -5.363 -0.043 1 98.75 178 GLY A N 1
ATOM 1403 C CA . GLY A 1 178 ? -3.709 -4.758 0.663 1 98.75 178 GLY A CA 1
ATOM 1404 C C . GLY A 1 178 ? -2.385 -5.449 0.393 1 98.75 178 GLY A C 1
ATOM 1405 O O . GLY A 1 178 ? -1.358 -4.789 0.224 1 98.75 178 GLY A O 1
ATOM 1406 N N . THR A 1 179 ? -2.412 -6.738 0.346 1 98.88 179 THR A N 1
ATOM 1407 C CA . THR A 1 179 ? -1.201 -7.5 0.071 1 98.88 179 THR A CA 1
ATOM 1408 C C . THR A 1 179 ? -0.702 -7.23 -1.346 1 98.88 179 THR A C 1
ATOM 1410 O O . THR A 1 179 ? 0.504 -7.113 -1.572 1 98.88 179 THR A O 1
ATOM 1413 N N . ALA A 1 180 ? -1.617 -7.172 -2.293 1 98.94 180 ALA A N 1
ATOM 1414 C CA . ALA A 1 180 ? -1.229 -6.816 -3.654 1 98.94 180 ALA A CA 1
ATOM 1415 C C . ALA A 1 180 ? -0.513 -5.469 -3.688 1 98.94 180 ALA A C 1
ATOM 1417 O O . ALA A 1 180 ? 0.491 -5.309 -4.387 1 98.94 180 ALA A O 1
ATOM 1418 N N . MET A 1 181 ? -0.977 -4.523 -2.93 1 98.81 181 MET A N 1
ATOM 1419 C CA . MET A 1 181 ? -0.326 -3.219 -2.832 1 98.81 181 MET A CA 1
ATOM 1420 C C . MET A 1 181 ? 1.053 -3.346 -2.193 1 98.81 181 MET A C 1
ATOM 1422 O O . MET A 1 181 ? 1.989 -2.646 -2.584 1 98.81 181 MET A O 1
ATOM 1426 N N . ASP A 1 182 ? 1.146 -4.238 -1.214 1 98.81 182 ASP A N 1
ATOM 1427 C CA . ASP A 1 182 ? 2.443 -4.473 -0.586 1 98.81 182 ASP A CA 1
ATOM 1428 C C . ASP A 1 182 ? 3.451 -5.023 -1.594 1 98.81 182 ASP A C 1
ATOM 1430 O O . ASP A 1 182 ? 4.637 -4.695 -1.535 1 98.81 182 ASP A O 1
ATOM 1434 N N . VAL A 1 183 ? 2.98 -5.855 -2.467 1 98.94 183 VAL A N 1
ATOM 1435 C CA . VAL A 1 183 ? 3.855 -6.395 -3.502 1 98.94 183 VAL A CA 1
ATOM 1436 C C . VAL A 1 183 ? 4.375 -5.258 -4.383 1 98.94 183 VAL A C 1
ATOM 1438 O O . VAL A 1 183 ? 5.57 -5.184 -4.672 1 98.94 183 VAL A O 1
ATOM 1441 N N . SER A 1 184 ? 3.539 -4.363 -4.797 1 98.81 184 SER A N 1
ATOM 1442 C CA . SER A 1 184 ? 3.957 -3.209 -5.582 1 98.81 184 SER A CA 1
ATOM 1443 C C . SER A 1 184 ? 4.977 -2.365 -4.828 1 98.81 184 SER A C 1
ATOM 1445 O O . SER A 1 184 ? 5.965 -1.909 -5.41 1 98.81 184 SER A O 1
ATOM 1447 N N . TYR A 1 185 ? 4.719 -2.191 -3.543 1 98.81 185 TYR A N 1
ATOM 1448 C CA . TYR A 1 185 ? 5.633 -1.495 -2.646 1 98.81 185 TYR A CA 1
ATOM 1449 C C . TYR A 1 185 ? 6.992 -2.184 -2.613 1 98.81 185 TYR A C 1
ATOM 1451 O O . TYR A 1 185 ? 8.031 -1.528 -2.719 1 98.81 185 TYR A O 1
ATOM 1459 N N . LEU A 1 186 ? 7 -3.455 -2.508 1 98.94 186 LEU A N 1
ATOM 1460 C CA . LEU A 1 186 ? 8.234 -4.227 -2.426 1 98.94 186 LEU A CA 1
ATOM 1461 C C . LEU A 1 186 ? 8.992 -4.184 -3.75 1 98.94 186 LEU A C 1
ATOM 1463 O O . LEU A 1 186 ? 10.227 -4.191 -3.766 1 98.94 186 LEU A O 1
ATOM 1467 N N . MET A 1 187 ? 8.289 -4.152 -4.863 1 98.88 187 MET A N 1
ATOM 1468 C CA . MET A 1 187 ? 8.945 -4.023 -6.16 1 98.88 187 MET A CA 1
ATOM 1469 C C . MET A 1 187 ? 9.766 -2.738 -6.234 1 98.88 187 MET A C 1
ATOM 1471 O O . MET A 1 187 ? 10.82 -2.707 -6.863 1 98.88 187 MET A O 1
ATOM 1475 N N . ASP A 1 188 ? 9.289 -1.724 -5.586 1 98.38 188 ASP A N 1
ATOM 1476 C CA . ASP A 1 188 ? 9.969 -0.432 -5.566 1 98.38 188 ASP A CA 1
ATOM 1477 C C . ASP A 1 188 ? 11.219 -0.481 -4.691 1 98.38 188 ASP A C 1
ATOM 1479 O O . ASP A 1 188 ? 12.242 0.12 -5.023 1 98.38 188 ASP A O 1
ATOM 1483 N N . LEU A 1 189 ? 11.148 -1.192 -3.6 1 98.69 189 LEU A N 1
ATOM 1484 C CA . LEU A 1 189 ? 12.117 -0.946 -2.539 1 98.69 189 LEU A CA 1
ATOM 1485 C C . LEU A 1 189 ? 13.102 -2.107 -2.42 1 98.69 189 LEU A C 1
ATOM 1487 O O . LEU A 1 189 ? 14.273 -1.903 -2.086 1 98.69 189 LEU A O 1
ATOM 1491 N N . LEU A 1 190 ? 12.672 -3.297 -2.703 1 98.81 190 LEU A N 1
ATOM 1492 C CA . LEU A 1 190 ? 13.422 -4.5 -2.365 1 98.81 190 LEU A CA 1
ATOM 1493 C C . LEU A 1 190 ? 14.758 -4.527 -3.102 1 98.81 190 LEU A C 1
ATOM 1495 O O . LEU A 1 190 ? 15.773 -4.93 -2.533 1 98.81 190 LEU A O 1
ATOM 1499 N N . PRO A 1 191 ? 14.883 -4.082 -4.398 1 98.69 191 PRO A N 1
ATOM 1500 C CA . PRO A 1 191 ? 16.172 -4.113 -5.094 1 98.69 191 PRO A CA 1
ATOM 1501 C C . PRO A 1 191 ? 17.266 -3.33 -4.359 1 98.69 191 PRO A C 1
ATOM 1503 O O . PRO A 1 191 ? 18.422 -3.732 -4.367 1 98.69 191 PRO A O 1
ATOM 1506 N N . ALA A 1 192 ? 16.875 -2.252 -3.709 1 98.62 192 ALA A N 1
ATOM 1507 C CA . ALA A 1 192 ? 17.844 -1.444 -2.99 1 98.62 192 ALA A CA 1
ATOM 1508 C C . ALA A 1 192 ? 18.391 -2.186 -1.768 1 98.62 192 ALA A C 1
ATOM 1510 O O . ALA A 1 192 ? 19.531 -1.997 -1.372 1 98.62 192 ALA A O 1
ATOM 1511 N N . TYR A 1 193 ? 17.562 -3.008 -1.114 1 98.62 193 TYR A N 1
ATOM 1512 C CA . TYR A 1 193 ? 17.984 -3.82 0.022 1 98.62 193 TYR A CA 1
ATOM 1513 C C . TYR A 1 193 ? 18.859 -4.98 -0.431 1 98.62 193 TYR A C 1
ATOM 1515 O O . TYR A 1 193 ? 19.844 -5.316 0.228 1 98.62 193 TYR A O 1
ATOM 1523 N N . LEU A 1 194 ? 18.484 -5.574 -1.559 1 98.44 194 LEU A N 1
ATOM 1524 C CA . LEU A 1 194 ? 19.141 -6.789 -2.027 1 98.44 194 LEU A CA 1
ATOM 1525 C C . LEU A 1 194 ? 20.5 -6.469 -2.65 1 98.44 194 LEU A C 1
ATOM 1527 O O . LEU A 1 194 ? 21.453 -7.223 -2.482 1 98.44 194 LEU A O 1
ATOM 1531 N N . PHE A 1 195 ? 20.516 -5.324 -3.451 1 98 195 PHE A N 1
ATOM 1532 C CA . PHE A 1 195 ? 21.688 -4.988 -4.25 1 98 195 PHE A CA 1
ATOM 1533 C C . PHE A 1 195 ? 22.078 -3.523 -4.062 1 98 195 PHE A C 1
ATOM 1535 O O . PHE A 1 195 ? 22.062 -2.748 -5.023 1 98 195 PHE A O 1
ATOM 1542 N N . PRO A 1 196 ? 22.484 -3.148 -2.873 1 97.94 196 PRO A N 1
ATOM 1543 C CA . PRO A 1 196 ? 22.719 -1.741 -2.539 1 97.94 196 PRO A CA 1
ATOM 1544 C C . PRO A 1 196 ? 23.875 -1.128 -3.336 1 97.94 196 PRO A C 1
ATOM 1546 O O . PRO A 1 196 ? 23.922 0.091 -3.514 1 97.94 196 PRO A O 1
ATOM 1549 N N . ASN A 1 197 ? 24.812 -1.964 -3.828 1 97.06 197 ASN A N 1
ATOM 1550 C CA . ASN A 1 197 ? 25.922 -1.455 -4.613 1 97.06 197 ASN A CA 1
ATOM 1551 C C . ASN A 1 197 ? 25.688 -1.645 -6.109 1 97.06 197 ASN A C 1
ATOM 1553 O O . ASN A 1 197 ? 26.609 -1.48 -6.91 1 97.06 197 ASN A O 1
ATOM 1557 N N . GLY A 1 198 ? 24.484 -2.08 -6.426 1 95.62 198 GLY A N 1
ATOM 1558 C CA . GLY A 1 198 ? 24.203 -2.35 -7.828 1 95.62 198 GLY A CA 1
ATOM 1559 C C . GLY A 1 198 ? 24.797 -3.66 -8.312 1 95.62 198 GLY A C 1
ATOM 1560 O O . GLY A 1 198 ? 25.203 -3.775 -9.477 1 95.62 198 GLY A O 1
ATOM 1561 N N . GLU A 1 199 ? 24.828 -4.617 -7.469 1 94.88 199 GLU A N 1
ATOM 1562 C CA . GLU A 1 199 ? 25.422 -5.91 -7.777 1 94.88 199 GLU A CA 1
ATOM 1563 C C . GLU A 1 199 ? 24.672 -6.605 -8.914 1 94.88 199 GLU A C 1
ATOM 1565 O O . GLU A 1 199 ? 25.281 -7.352 -9.688 1 94.88 199 GLU A O 1
ATOM 1570 N N . ARG A 1 200 ? 23.391 -6.363 -8.953 1 96.44 200 ARG A N 1
ATOM 1571 C CA . ARG A 1 200 ? 22.531 -7.004 -9.945 1 96.44 200 ARG A CA 1
ATOM 1572 C C . ARG A 1 200 ? 21.469 -6.035 -10.453 1 96.44 200 ARG A C 1
ATOM 1574 O O . ARG A 1 200 ? 21.062 -5.117 -9.734 1 96.44 200 ARG A O 1
ATOM 1581 N N . ILE A 1 201 ? 21.047 -6.297 -11.672 1 96.06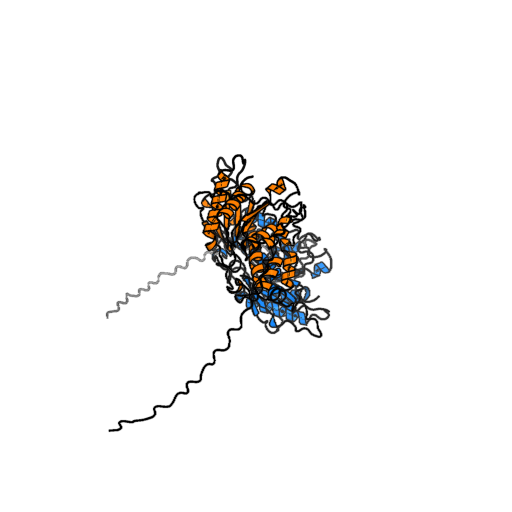 201 ILE A N 1
ATOM 1582 C CA . ILE A 1 201 ? 19.953 -5.551 -12.281 1 96.06 201 ILE A CA 1
ATOM 1583 C C . ILE A 1 201 ? 18.672 -6.398 -12.25 1 96.06 201 ILE A C 1
ATOM 1585 O O . ILE A 1 201 ? 18.641 -7.504 -12.797 1 96.06 201 ILE A O 1
ATOM 1589 N N . VAL A 1 202 ? 17.672 -5.941 -11.547 1 98.19 202 VAL A N 1
ATOM 1590 C CA . VAL A 1 202 ? 16.359 -6.566 -11.609 1 98.19 202 VAL A CA 1
ATOM 1591 C C . VAL A 1 202 ? 15.609 -6.082 -12.844 1 98.19 202 VAL A C 1
ATOM 1593 O O . VAL A 1 202 ? 15.281 -4.898 -12.953 1 98.19 202 VAL A O 1
ATOM 1596 N N . SER A 1 203 ? 15.289 -6.992 -13.789 1 97.75 203 SER A N 1
ATOM 1597 C CA . SER A 1 203 ? 14.75 -6.523 -15.062 1 97.75 203 SER A CA 1
ATOM 1598 C C . SER A 1 203 ? 13.336 -7.039 -15.281 1 97.75 203 SER A C 1
ATOM 1600 O O . SER A 1 203 ? 12.656 -6.605 -16.219 1 97.75 203 SER A O 1
ATOM 1602 N N . LEU A 1 204 ? 12.844 -7.949 -14.422 1 98.38 204 LEU A N 1
ATOM 1603 C CA . LEU A 1 204 ? 11.492 -8.477 -14.578 1 98.38 204 LEU A CA 1
ATOM 1604 C C . LEU A 1 204 ? 10.891 -8.828 -13.219 1 98.38 204 LEU A C 1
ATOM 1606 O O . LEU A 1 204 ? 11.578 -9.375 -12.352 1 98.38 204 LEU A O 1
ATOM 1610 N N . PHE A 1 205 ? 9.617 -8.508 -13.047 1 98.88 205 PHE A N 1
ATOM 1611 C CA . PHE A 1 205 ? 8.828 -8.953 -11.898 1 98.88 205 PHE A CA 1
ATOM 1612 C C . PHE A 1 205 ? 7.73 -9.914 -12.336 1 98.88 205 PHE A C 1
ATOM 1614 O O . PHE A 1 205 ? 7.105 -9.719 -13.375 1 98.88 205 PHE A O 1
ATOM 1621 N N . ALA A 1 206 ? 7.535 -10.953 -11.586 1 98.94 206 ALA A N 1
ATOM 1622 C CA . ALA A 1 206 ? 6.449 -11.914 -11.758 1 98.94 206 ALA A CA 1
ATOM 1623 C C . ALA A 1 206 ? 5.715 -12.164 -10.445 1 98.94 206 ALA A C 1
ATOM 1625 O O . ALA A 1 206 ? 6.176 -11.742 -9.383 1 98.94 206 ALA A O 1
ATOM 1626 N N . VAL A 1 207 ? 4.496 -12.758 -10.57 1 98.94 207 VAL A N 1
ATOM 1627 C CA . VAL A 1 207 ? 3.721 -12.992 -9.359 1 98.94 207 VAL A CA 1
ATOM 1628 C C . VAL A 1 207 ? 3.08 -14.383 -9.422 1 98.94 207 VAL A C 1
ATOM 1630 O O . VAL A 1 207 ? 2.648 -14.828 -10.484 1 98.94 207 VAL A O 1
ATOM 1633 N N . THR A 1 208 ? 3.084 -15.07 -8.352 1 98.94 208 THR A N 1
ATOM 1634 C CA . THR A 1 208 ? 2.336 -16.297 -8.102 1 98.94 208 THR A CA 1
ATOM 1635 C C . THR A 1 208 ? 1.594 -16.219 -6.77 1 98.94 208 THR A C 1
ATOM 1637 O O . THR A 1 208 ? 1.868 -15.344 -5.949 1 98.94 208 THR A O 1
ATOM 1640 N N . GLY A 1 209 ? 0.65 -17.062 -6.598 1 98.94 209 GLY A N 1
ATOM 1641 C CA . GLY A 1 209 ? -0.065 -17.109 -5.332 1 98.94 209 GLY A CA 1
ATOM 1642 C C . GLY A 1 209 ? -1.039 -18.266 -5.242 1 98.94 209 GLY A C 1
ATOM 1643 O O . GLY A 1 209 ? -1.563 -18.734 -6.258 1 98.94 209 GLY A O 1
ATOM 1644 N N . LYS A 1 210 ? -1.271 -18.703 -4.055 1 98.88 210 LYS A N 1
ATOM 1645 C CA . LYS A 1 210 ? -2.131 -19.828 -3.742 1 98.88 210 LYS A CA 1
ATOM 1646 C C . LYS A 1 210 ? -3.42 -19.375 -3.064 1 98.88 210 LYS A C 1
ATOM 1648 O O . LYS A 1 210 ? -3.381 -18.688 -2.043 1 98.88 210 LYS A O 1
ATOM 1653 N N . SER A 1 211 ? -4.598 -19.812 -3.594 1 98.75 211 SER A N 1
ATOM 1654 C CA . SER A 1 211 ? -5.879 -19.516 -2.955 1 98.75 211 SER A CA 1
ATOM 1655 C C . SER A 1 211 ? -6.09 -18.016 -2.797 1 98.75 211 SER A C 1
ATOM 1657 O O . SER A 1 211 ? -6.035 -17.266 -3.777 1 98.75 211 SER A O 1
ATOM 1659 N N . MET A 1 212 ? -6.199 -17.516 -1.582 1 98.81 212 MET A N 1
ATOM 1660 C CA . MET A 1 212 ? -6.285 -16.062 -1.378 1 98.81 212 MET A CA 1
ATOM 1661 C C . MET A 1 212 ? -5.098 -15.359 -2.02 1 98.81 212 MET A C 1
ATOM 1663 O O . MET A 1 212 ? -5.238 -14.25 -2.543 1 98.81 212 MET A O 1
ATOM 1667 N N . GLY A 1 213 ? -3.984 -16.016 -1.977 1 98.94 213 GLY A N 1
ATOM 1668 C CA . GLY A 1 213 ? -2.818 -15.484 -2.666 1 98.94 213 GLY A CA 1
ATOM 1669 C C . GLY A 1 213 ? -2.992 -15.43 -4.172 1 98.94 213 GLY A C 1
ATOM 1670 O O . GLY A 1 213 ? -2.402 -14.57 -4.84 1 98.94 213 GLY A O 1
ATOM 1671 N N . GLY A 1 214 ? -3.742 -16.375 -4.715 1 98.94 214 GLY A N 1
ATOM 1672 C CA . GLY A 1 214 ? -4.086 -16.312 -6.125 1 98.94 214 GLY A CA 1
ATOM 1673 C C . GLY A 1 214 ? -4.973 -15.125 -6.469 1 98.94 214 GLY A C 1
ATOM 1674 O O . GLY A 1 214 ? -4.812 -14.508 -7.523 1 98.94 214 GLY A O 1
ATOM 1675 N N . HIS A 1 215 ? -5.969 -14.805 -5.527 1 98.88 215 HIS A N 1
ATOM 1676 C CA . HIS A 1 215 ? -6.746 -13.578 -5.699 1 98.88 215 HIS A CA 1
ATOM 1677 C C . HIS A 1 215 ? -5.84 -12.352 -5.75 1 98.88 215 HIS A C 1
ATOM 1679 O O . HIS A 1 215 ? -6.004 -11.492 -6.617 1 98.88 215 HIS A O 1
ATOM 1685 N N . ALA A 1 216 ? -4.879 -12.352 -4.844 1 98.94 216 ALA A N 1
ATOM 1686 C CA . ALA A 1 216 ? -3.941 -11.234 -4.754 1 98.94 216 ALA A CA 1
ATOM 1687 C C . ALA A 1 216 ? -3.102 -11.117 -6.023 1 98.94 216 ALA A C 1
ATOM 1689 O O . ALA A 1 216 ? -2.828 -10.016 -6.5 1 98.94 216 ALA A O 1
ATOM 1690 N N . ALA A 1 217 ? -2.68 -12.234 -6.551 1 98.94 217 ALA A N 1
ATOM 1691 C CA . ALA A 1 217 ? -1.886 -12.242 -7.777 1 98.94 217 ALA A CA 1
ATOM 1692 C C . ALA A 1 217 ? -2.646 -11.578 -8.93 1 98.94 217 ALA A C 1
ATOM 1694 O O . ALA A 1 217 ? -2.07 -10.812 -9.703 1 98.94 217 ALA A O 1
ATOM 1695 N N . TRP A 1 218 ? -3.936 -11.852 -9.031 1 98.94 218 TRP A N 1
ATOM 1696 C CA . TRP A 1 218 ? -4.762 -11.211 -10.055 1 98.94 218 TRP A CA 1
ATOM 1697 C C . TRP A 1 218 ? -4.801 -9.703 -9.852 1 98.94 218 TRP A C 1
ATOM 1699 O O . TRP A 1 218 ? -4.777 -8.938 -10.82 1 98.94 218 TRP A O 1
ATOM 1709 N N . HIS A 1 219 ? -4.883 -9.297 -8.586 1 98.94 219 HIS A N 1
ATOM 1710 C CA . HIS A 1 219 ? -4.875 -7.863 -8.312 1 98.94 219 HIS A CA 1
ATOM 1711 C C . HIS A 1 219 ? -3.557 -7.227 -8.742 1 98.94 219 HIS A C 1
ATOM 1713 O O . HIS A 1 219 ? -3.547 -6.133 -9.312 1 98.94 219 HIS A O 1
ATOM 1719 N N . VAL A 1 220 ? -2.438 -7.875 -8.461 1 98.94 220 VAL A N 1
ATOM 1720 C CA . VAL A 1 220 ? -1.143 -7.352 -8.883 1 98.94 220 VAL A CA 1
ATOM 1721 C C . VAL A 1 220 ? -1.095 -7.258 -10.406 1 98.94 220 VAL A C 1
ATOM 1723 O O . VAL A 1 220 ? -0.701 -6.23 -10.961 1 98.94 220 VAL A O 1
ATOM 1726 N N . LEU A 1 221 ? -1.544 -8.289 -11.094 1 98.94 221 LEU A N 1
ATOM 1727 C CA . LEU A 1 221 ? -1.547 -8.32 -12.555 1 98.94 221 LEU A CA 1
ATOM 1728 C C . LEU A 1 221 ? -2.422 -7.211 -13.117 1 98.94 221 LEU A C 1
ATOM 1730 O O . LEU A 1 221 ? -2.088 -6.617 -14.148 1 98.94 221 LEU A O 1
ATOM 1734 N N . ALA A 1 222 ? -3.463 -6.898 -12.453 1 98.88 222 ALA A N 1
ATOM 1735 C CA . ALA A 1 222 ? -4.426 -5.914 -12.945 1 98.88 222 ALA A CA 1
ATOM 1736 C C . ALA A 1 222 ? -3.912 -4.492 -12.727 1 98.88 222 ALA A C 1
ATOM 1738 O O . ALA A 1 222 ? -4.238 -3.586 -13.492 1 98.88 222 ALA A O 1
ATOM 1739 N N . HIS A 1 223 ? -3.014 -4.297 -11.742 1 98.56 223 HIS A N 1
ATOM 1740 C CA . HIS A 1 223 ? -2.846 -2.912 -11.328 1 98.56 223 HIS A CA 1
ATOM 1741 C C . HIS A 1 223 ? -1.384 -2.482 -11.414 1 98.56 223 HIS A C 1
ATOM 1743 O O . HIS A 1 223 ? -1.075 -1.293 -11.32 1 98.56 223 HIS A O 1
ATOM 1749 N N . ASP A 1 224 ? -0.484 -3.406 -11.57 1 98.62 224 ASP A N 1
ATOM 1750 C CA . ASP A 1 224 ? 0.912 -2.994 -11.68 1 98.62 224 ASP A CA 1
ATOM 1751 C C . ASP A 1 224 ? 1.492 -3.369 -13.039 1 98.62 224 ASP A C 1
ATOM 1753 O O . ASP A 1 224 ? 1.775 -4.543 -13.297 1 98.62 224 ASP A O 1
ATOM 1757 N N . PRO A 1 225 ? 1.688 -2.428 -13.883 1 98.25 225 PRO A N 1
ATOM 1758 C CA . PRO A 1 225 ? 2.133 -2.715 -15.25 1 98.25 225 PRO A CA 1
ATOM 1759 C C . PRO A 1 225 ? 3.557 -3.264 -15.305 1 98.25 225 PRO A C 1
ATOM 1761 O O . PRO A 1 225 ? 3.992 -3.762 -16.344 1 98.25 225 PRO A O 1
ATOM 1764 N N . ARG A 1 226 ? 4.285 -3.184 -14.188 1 98.25 226 ARG A N 1
ATOM 1765 C CA . ARG A 1 226 ? 5.648 -3.711 -14.164 1 98.25 226 ARG A CA 1
ATOM 1766 C C . ARG A 1 226 ? 5.641 -5.238 -14.141 1 98.25 226 ARG A C 1
ATOM 1768 O O . ARG A 1 226 ? 6.633 -5.871 -14.516 1 98.25 226 ARG A O 1
ATOM 1775 N N . VAL A 1 227 ? 4.559 -5.844 -13.664 1 98.88 227 VAL A N 1
ATOM 1776 C CA . VAL A 1 227 ? 4.453 -7.297 -13.602 1 98.88 227 VAL A CA 1
ATOM 1777 C C . VAL A 1 227 ? 3.977 -7.84 -14.945 1 98.88 227 VAL A C 1
ATOM 1779 O O . VAL A 1 227 ? 2.865 -7.531 -15.391 1 98.88 227 VAL A O 1
ATOM 1782 N N . ARG A 1 228 ? 4.789 -8.773 -15.516 1 98 228 ARG A N 1
ATOM 1783 C CA . ARG A 1 228 ? 4.516 -9.195 -16.891 1 98 228 ARG A CA 1
ATOM 1784 C C . ARG A 1 228 ? 4.137 -10.672 -16.938 1 98 228 ARG A C 1
ATOM 1786 O O . ARG A 1 228 ? 3.6 -11.141 -17.938 1 98 228 ARG A O 1
ATOM 1793 N N . VAL A 1 229 ? 4.457 -11.383 -15.914 1 98.88 229 VAL A N 1
ATOM 1794 C CA . VAL A 1 229 ? 4.223 -12.828 -15.867 1 98.88 229 VAL A CA 1
ATOM 1795 C C . VAL A 1 229 ? 3.498 -13.188 -14.57 1 98.88 229 VAL A C 1
ATOM 1797 O O . VAL A 1 229 ? 3.816 -12.656 -13.508 1 98.88 229 VAL A O 1
ATOM 1800 N N . GLY A 1 230 ? 2.465 -14 -14.625 1 98.88 230 GLY A N 1
ATOM 1801 C CA . GLY A 1 230 ? 1.722 -14.398 -13.438 1 98.88 230 GLY A CA 1
ATOM 1802 C C . GLY A 1 230 ? 1.245 -15.836 -13.492 1 98.88 230 GLY A C 1
ATOM 1803 O O . GLY A 1 230 ? 0.927 -16.359 -14.562 1 98.88 230 GLY A O 1
ATOM 1804 N N . VAL A 1 231 ? 1.193 -16.516 -12.344 1 98.88 231 VAL A N 1
ATOM 1805 C CA . VAL A 1 231 ? 0.651 -17.859 -12.18 1 98.88 231 VAL A CA 1
ATOM 1806 C C . VAL A 1 231 ? -0.261 -17.906 -10.953 1 98.88 231 VAL A C 1
ATOM 1808 O O . VAL A 1 231 ? 0.152 -18.344 -9.883 1 98.88 231 VAL A O 1
ATOM 1811 N N . PRO A 1 232 ? -1.489 -17.516 -11.047 1 98.88 232 PRO A N 1
ATOM 1812 C CA . PRO A 1 232 ? -2.432 -17.719 -9.945 1 98.88 232 PRO A CA 1
ATOM 1813 C C . PRO A 1 232 ? -2.828 -19.188 -9.766 1 98.88 232 PRO A C 1
ATOM 1815 O O . PRO A 1 232 ? -3.299 -19.812 -10.711 1 98.88 232 PRO A O 1
ATOM 1818 N N . PHE A 1 233 ? -2.584 -19.719 -8.586 1 98.81 233 PHE A N 1
ATOM 1819 C CA . PHE A 1 233 ? -3.004 -21.078 -8.234 1 98.81 233 PHE A CA 1
ATOM 1820 C C . PHE A 1 233 ? -4.309 -21.047 -7.449 1 98.81 233 PHE A C 1
ATOM 1822 O O . PHE A 1 233 ? -4.375 -20.453 -6.367 1 98.81 233 PHE A O 1
ATOM 1829 N N . ILE A 1 234 ? -5.336 -21.625 -7.926 1 98.69 234 ILE A N 1
ATOM 1830 C CA . ILE A 1 234 ? -6.637 -21.859 -7.312 1 98.69 234 ILE A CA 1
ATOM 1831 C C . ILE A 1 234 ? -7.184 -20.547 -6.746 1 98.69 234 ILE A C 1
ATOM 1833 O O . ILE A 1 234 ? -7.73 -20.516 -5.641 1 98.69 234 ILE A O 1
ATOM 1837 N N . GLY A 1 235 ? -6.902 -19.422 -7.367 1 98.44 235 GLY A N 1
ATOM 1838 C CA . GLY A 1 235 ? -7.473 -18.109 -7.102 1 98.44 235 GLY A CA 1
ATOM 1839 C C . GLY A 1 235 ? -8.43 -17.641 -8.188 1 98.44 235 GLY A C 1
ATOM 1840 O O . GLY A 1 235 ? -8.477 -18.219 -9.273 1 98.44 235 GLY A O 1
ATOM 1841 N N . MET A 1 236 ? -9.172 -16.609 -7.895 1 97.94 236 MET A N 1
ATOM 1842 C CA . MET A 1 236 ? -10.148 -16.094 -8.852 1 97.94 236 MET A CA 1
ATOM 1843 C C . MET A 1 236 ? -10.023 -14.586 -9.016 1 97.94 236 MET A C 1
ATOM 1845 O O . MET A 1 236 ? -9.664 -13.883 -8.07 1 97.94 236 MET A O 1
ATOM 1849 N N . PRO A 1 237 ? -10.328 -14.117 -10.172 1 98.5 237 PRO A N 1
ATOM 1850 C CA . PRO A 1 237 ? -10.258 -12.68 -10.461 1 98.5 237 PRO A CA 1
ATOM 1851 C C . PRO A 1 237 ? -11.57 -11.961 -10.156 1 98.5 237 PRO A C 1
ATOM 1853 O O . PRO A 1 237 ? -11.633 -10.727 -10.242 1 98.5 237 PRO A O 1
ATOM 1856 N N . ASP A 1 238 ? -12.648 -12.648 -9.812 1 98.5 238 ASP A N 1
ATOM 1857 C CA . ASP A 1 238 ? -13.992 -12.086 -9.703 1 98.5 238 ASP A CA 1
ATOM 1858 C C . ASP A 1 238 ? -14.555 -12.266 -8.297 1 98.5 238 ASP A C 1
ATOM 1860 O O . ASP A 1 238 ? -15.211 -13.266 -8.008 1 98.5 238 ASP A O 1
ATOM 1864 N N . TYR A 1 239 ? -14.445 -11.242 -7.508 1 98.56 239 TYR A N 1
ATOM 1865 C CA . TYR A 1 239 ? -14.852 -11.367 -6.113 1 98.56 239 TYR A CA 1
ATOM 1866 C C . TYR A 1 239 ? -16.375 -11.352 -5.984 1 98.56 239 TYR A C 1
ATOM 1868 O O . TYR A 1 239 ? -16.922 -11.914 -5.035 1 98.56 239 TYR A O 1
ATOM 1876 N N . GLU A 1 240 ? -17.094 -10.695 -6.879 1 97.88 240 GLU A N 1
ATOM 1877 C CA . GLU A 1 240 ? -18.547 -10.656 -6.82 1 97.88 240 GLU A CA 1
ATOM 1878 C C . GLU A 1 240 ? -19.141 -12.055 -6.926 1 97.88 240 GLU A C 1
ATOM 1880 O O . GLU A 1 240 ? -20.109 -12.375 -6.219 1 97.88 240 GLU A O 1
ATOM 1885 N N . LYS A 1 241 ? -18.562 -12.844 -7.812 1 97.31 241 LYS A N 1
ATOM 1886 C CA . LYS A 1 241 ? -19.047 -14.211 -7.949 1 97.31 241 LYS A CA 1
ATOM 1887 C C . LYS A 1 241 ? -18.781 -15.023 -6.684 1 97.31 241 LYS A C 1
ATOM 1889 O O . LYS A 1 241 ? -19.609 -15.828 -6.266 1 97.31 241 LYS A O 1
ATOM 1894 N N . LEU A 1 242 ? -17.625 -14.82 -6.09 1 97.5 242 LEU A N 1
ATOM 1895 C CA . LEU A 1 242 ? -17.281 -15.492 -4.84 1 97.5 242 LEU A CA 1
ATOM 1896 C C . LEU A 1 242 ? -18.234 -15.055 -3.723 1 97.5 242 LEU A C 1
ATOM 1898 O O . LEU A 1 242 ? -18.734 -15.898 -2.973 1 97.5 242 LEU A O 1
ATOM 1902 N N . LEU A 1 243 ? -18.5 -13.734 -3.604 1 97.88 243 LEU A N 1
ATOM 1903 C CA . LEU A 1 243 ? -19.391 -13.203 -2.578 1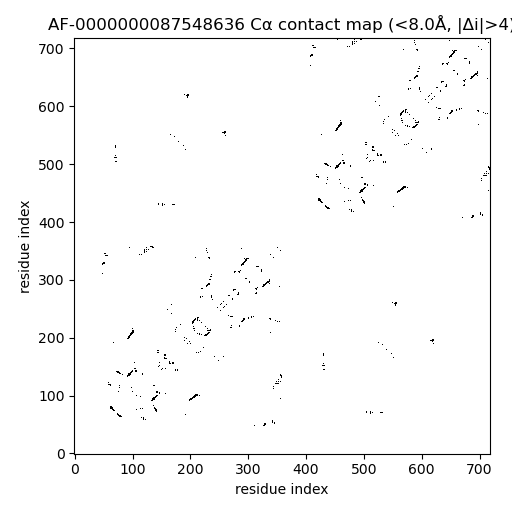 97.88 243 LEU A CA 1
ATOM 1904 C C . LEU A 1 243 ? -20.797 -13.773 -2.73 1 97.88 243 LEU A C 1
ATOM 1906 O O . LEU A 1 243 ? -21.438 -14.133 -1.74 1 97.88 243 LEU A O 1
ATOM 1910 N N . ALA A 1 244 ? -21.25 -13.82 -3.967 1 97.31 244 ALA A N 1
ATOM 1911 C CA . ALA A 1 244 ? -22.594 -14.336 -4.219 1 97.31 244 ALA A CA 1
ATOM 1912 C C . ALA A 1 244 ? -22.734 -15.766 -3.715 1 97.31 244 ALA A C 1
ATOM 1914 O O . ALA A 1 244 ? -23.703 -16.109 -3.043 1 97.31 244 ALA A O 1
ATOM 1915 N N . GLN A 1 245 ? -21.781 -16.547 -3.992 1 96.5 245 GLN A N 1
ATOM 1916 C CA . GLN A 1 245 ? -21.828 -17.938 -3.557 1 96.5 245 GLN A CA 1
ATOM 1917 C C . GLN A 1 245 ? -21.672 -18.047 -2.041 1 96.5 245 GLN A C 1
ATOM 1919 O O . GLN A 1 245 ? -22.391 -18.812 -1.396 1 96.5 245 GLN A O 1
ATOM 1924 N N . ARG A 1 246 ? -20.797 -17.266 -1.43 1 97.19 246 ARG A N 1
ATOM 1925 C CA . ARG A 1 246 ? -20.484 -17.406 -0.009 1 97.19 246 ARG A CA 1
ATOM 1926 C C . ARG A 1 246 ? -21.625 -16.844 0.851 1 97.19 246 ARG A C 1
ATOM 1928 O O . ARG A 1 246 ? -21.891 -17.359 1.938 1 97.19 246 ARG A O 1
ATOM 1935 N N . THR A 1 247 ? -22.203 -15.727 0.399 1 98.25 247 THR A N 1
ATOM 1936 C CA . THR A 1 247 ? -23.328 -15.219 1.154 1 98.25 247 THR A CA 1
ATOM 1937 C C . THR A 1 247 ? -24.469 -16.234 1.16 1 98.25 247 THR A C 1
ATOM 1939 O O . THR A 1 247 ? -25.125 -16.438 2.188 1 98.25 247 THR A O 1
ATOM 1942 N N . LYS A 1 248 ? -24.688 -16.906 0.032 1 97.38 248 LYS A N 1
ATOM 1943 C CA . LYS A 1 248 ? -25.719 -17.938 -0.069 1 97.38 248 LYS A CA 1
ATOM 1944 C C . LYS A 1 248 ? -25.406 -19.109 0.847 1 97.38 248 LYS A C 1
ATOM 1946 O O . LYS A 1 248 ? -26.266 -19.531 1.64 1 97.38 248 LYS A O 1
ATOM 1951 N N . THR A 1 249 ? -24.234 -19.641 0.83 1 96.31 249 THR A N 1
ATOM 1952 C CA . THR A 1 249 ? -23.859 -20.828 1.578 1 96.31 249 THR A CA 1
ATOM 1953 C C . THR A 1 249 ? -23.781 -20.531 3.072 1 96.31 249 THR A C 1
ATOM 1955 O O . THR A 1 249 ? -23.922 -21.438 3.902 1 96.31 249 THR A O 1
ATOM 1958 N N . SER A 1 250 ? -23.531 -19.266 3.453 1 97.81 250 SER A N 1
ATOM 1959 C CA . SER A 1 250 ? -23.422 -18.875 4.855 1 97.81 250 SER A CA 1
ATOM 1960 C C . SER A 1 250 ? -24.75 -18.344 5.387 1 97.81 250 SER A C 1
ATOM 1962 O O . SER A 1 250 ? -24.859 -18 6.566 1 97.81 250 SER A O 1
ATOM 1964 N N . ASN A 1 251 ? -25.672 -18.281 4.512 1 97.56 251 ASN A N 1
ATOM 1965 C CA . ASN A 1 251 ? -27 -17.781 4.867 1 97.56 251 ASN A CA 1
ATOM 1966 C C . ASN A 1 251 ? -26.938 -16.375 5.449 1 97.56 251 ASN A C 1
ATOM 1968 O O . ASN A 1 251 ? -27.469 -16.125 6.531 1 97.56 251 ASN A O 1
ATOM 1972 N N . VAL A 1 252 ? -26.188 -15.508 4.785 1 98.12 252 VAL A N 1
ATOM 1973 C CA . VAL A 1 252 ? -26.141 -14.102 5.16 1 98.12 252 VAL A CA 1
ATOM 1974 C C . VAL A 1 252 ? -26.562 -13.234 3.977 1 98.12 252 VAL A C 1
ATOM 1976 O O . VAL A 1 252 ? -26.719 -13.734 2.859 1 98.12 252 VAL A O 1
ATOM 1979 N N . ASN A 1 253 ? -26.719 -11.93 4.215 1 96.94 253 ASN A N 1
ATOM 1980 C CA . ASN A 1 253 ? -27.203 -11.008 3.193 1 96.94 253 ASN A CA 1
ATOM 1981 C C . ASN A 1 253 ? -26.109 -10.648 2.197 1 96.94 253 ASN A C 1
ATOM 1983 O O . ASN A 1 253 ? -25 -10.273 2.592 1 96.94 253 ASN A O 1
ATOM 1987 N N . ASP A 1 254 ? -26.453 -10.844 0.928 1 97.94 254 ASP A N 1
ATOM 1988 C CA . ASP A 1 254 ? -25.578 -10.297 -0.1 1 97.94 254 ASP A CA 1
ATOM 1989 C C . ASP A 1 254 ? -25.828 -8.797 -0.292 1 97.94 254 ASP A C 1
ATOM 1991 O O . ASP A 1 254 ? -26.25 -8.367 -1.363 1 97.94 254 ASP A O 1
ATOM 1995 N N . GLY A 1 255 ? -25.578 -8.047 0.65 1 98.12 255 GLY A N 1
ATOM 1996 C CA . GLY A 1 255 ? -25.797 -6.629 0.873 1 98.12 255 GLY A CA 1
ATOM 1997 C C . GLY A 1 255 ? -25.406 -6.18 2.271 1 98.12 255 GLY A C 1
ATOM 1998 O O . GLY A 1 255 ? -24.859 -6.961 3.053 1 98.12 255 GLY A O 1
ATOM 1999 N N . PRO A 1 256 ? -25.656 -5.008 2.549 1 97.94 256 PRO A N 1
ATOM 2000 C CA . PRO A 1 256 ? -25.328 -4.52 3.887 1 97.94 256 PRO A CA 1
ATOM 2001 C C . PRO A 1 256 ? -26.016 -5.305 4.996 1 97.94 256 PRO A C 1
ATOM 2003 O O . PRO A 1 256 ? -27.141 -5.777 4.809 1 97.94 256 PRO A O 1
ATOM 2006 N N . PRO A 1 257 ? -25.438 -5.559 6.082 1 97.75 257 PRO A N 1
ATOM 2007 C CA . PRO A 1 257 ? -24.094 -5.047 6.41 1 97.75 257 PRO A CA 1
ATOM 2008 C C . PRO A 1 257 ? -22.984 -6.012 6.02 1 97.75 257 PRO A C 1
ATOM 2010 O O . PRO A 1 257 ? -21.797 -5.656 6.09 1 97.75 257 PRO A O 1
ATOM 2013 N N . GLN A 1 258 ? -23.266 -7.23 5.59 1 98.31 258 GLN A N 1
ATOM 2014 C CA . GLN A 1 258 ? -22.266 -8.258 5.336 1 98.31 258 GLN A CA 1
ATOM 2015 C C . GLN A 1 258 ? -21.438 -7.922 4.102 1 98.31 258 GLN A C 1
ATOM 2017 O O . GLN A 1 258 ? -20.234 -8.211 4.051 1 98.31 258 GLN A O 1
ATOM 2022 N N . VAL A 1 259 ? -22.094 -7.305 3.154 1 98.69 259 VAL A N 1
ATOM 2023 C CA . VAL A 1 259 ? -21.453 -6.777 1.961 1 98.69 259 VAL A CA 1
ATOM 2024 C C . VAL A 1 259 ? -21.844 -5.312 1.764 1 98.69 259 VAL A C 1
ATOM 2026 O O . VAL A 1 259 ? -22.75 -5.004 0.991 1 98.69 259 VAL A O 1
ATOM 2029 N N . PRO A 1 260 ? -21.125 -4.422 2.393 1 98.62 260 PRO A N 1
ATOM 2030 C CA . PRO A 1 260 ? -21.469 -2.998 2.328 1 98.62 260 PRO A CA 1
ATOM 2031 C C . PRO A 1 260 ? -21.453 -2.449 0.903 1 98.62 260 PRO A C 1
ATOM 2033 O O . PRO A 1 260 ? -20.641 -2.896 0.081 1 98.62 260 PRO A O 1
ATOM 2036 N N . ASP A 1 261 ? -22.297 -1.415 0.639 1 98.44 261 ASP A N 1
ATOM 2037 C CA . ASP A 1 261 ? -22.328 -0.777 -0.674 1 98.44 261 ASP A CA 1
ATOM 2038 C C . ASP A 1 261 ? -20.969 -0.167 -1.028 1 98.44 261 ASP A C 1
ATOM 2040 O O . ASP A 1 261 ? -20.578 -0.155 -2.195 1 98.44 261 ASP A O 1
ATOM 2044 N N . THR A 1 262 ? -20.297 0.329 -0.038 1 98.5 262 THR A N 1
ATOM 2045 C CA . THR A 1 262 ? -19 0.929 -0.286 1 98.5 262 THR A CA 1
ATOM 2046 C C . THR A 1 262 ? -17.984 -0.133 -0.704 1 98.5 262 THR A C 1
ATOM 2048 O O . THR A 1 262 ? -17.078 0.141 -1.493 1 98.5 262 THR A O 1
ATOM 2051 N N . LEU A 1 263 ? -18.109 -1.385 -0.187 1 98.69 263 LEU A N 1
ATOM 2052 C CA . LEU A 1 263 ? -17.266 -2.484 -0.664 1 98.69 263 LEU A CA 1
ATOM 2053 C C . LEU A 1 263 ? -17.594 -2.818 -2.115 1 98.69 263 LEU A C 1
ATOM 2055 O O . LEU A 1 263 ? -16.688 -2.988 -2.936 1 98.69 263 LEU A O 1
ATOM 2059 N N . ARG A 1 264 ? -18.875 -2.885 -2.424 1 98.56 264 ARG A N 1
ATOM 2060 C CA . ARG A 1 264 ? -19.281 -3.186 -3.793 1 98.56 264 ARG A CA 1
ATOM 2061 C C . ARG A 1 264 ? -18.766 -2.129 -4.766 1 98.56 264 ARG A C 1
ATOM 2063 O O . ARG A 1 264 ? -18.328 -2.455 -5.867 1 98.56 264 ARG A O 1
ATOM 2070 N N . ALA A 1 265 ? -18.875 -0.927 -4.324 1 98.56 265 ALA A N 1
ATOM 2071 C CA . ALA A 1 265 ? -18.375 0.157 -5.164 1 98.56 265 ALA A CA 1
ATOM 2072 C C . ALA A 1 265 ? -16.875 0.005 -5.414 1 98.56 265 ALA A C 1
ATOM 2074 O O . ALA A 1 265 ? -16.391 0.234 -6.527 1 98.56 265 ALA A O 1
ATOM 2075 N N . LEU A 1 266 ? -16.141 -0.373 -4.367 1 98.62 266 LEU A N 1
ATOM 2076 C CA . LEU A 1 266 ? -14.703 -0.597 -4.516 1 98.62 266 LEU A CA 1
ATOM 2077 C C . LEU A 1 266 ? -14.43 -1.742 -5.484 1 98.62 266 LEU A C 1
ATOM 2079 O O . LEU A 1 266 ? -13.586 -1.619 -6.371 1 98.62 266 LEU A O 1
ATOM 2083 N N . ILE A 1 267 ? -15.141 -2.84 -5.324 1 98.75 267 ILE A N 1
ATOM 2084 C CA . ILE A 1 267 ? -14.992 -4.012 -6.184 1 98.75 267 ILE A CA 1
ATOM 2085 C C . ILE A 1 267 ? -15.234 -3.619 -7.637 1 98.75 267 ILE A C 1
ATOM 2087 O O . ILE A 1 267 ? -14.445 -3.971 -8.523 1 98.75 267 ILE A O 1
ATOM 2091 N N . ARG A 1 268 ? -16.234 -2.818 -7.883 1 98.38 268 ARG A N 1
ATOM 2092 C CA . ARG A 1 268 ? -16.578 -2.391 -9.234 1 98.38 268 ARG A CA 1
ATOM 2093 C C . ARG A 1 268 ? -15.477 -1.534 -9.836 1 98.38 268 ARG A C 1
ATOM 2095 O O . ARG A 1 268 ? -15.297 -1.511 -11.055 1 98.38 268 ARG A O 1
ATOM 2102 N N . ARG A 1 269 ? -14.766 -0.973 -8.984 1 98.25 269 ARG A N 1
ATOM 2103 C CA . ARG A 1 269 ? -13.742 -0.046 -9.453 1 98.25 269 ARG A CA 1
ATOM 2104 C C . ARG A 1 269 ? -12.43 -0.771 -9.719 1 98.25 269 ARG A C 1
ATOM 2106 O O . ARG A 1 269 ? -11.734 -0.47 -10.688 1 98.25 269 ARG A O 1
ATOM 2113 N N . ILE A 1 270 ? -12.078 -1.782 -8.875 1 98.56 270 ILE A N 1
ATOM 2114 C CA . ILE A 1 270 ? -10.672 -2.16 -8.945 1 98.56 270 ILE A CA 1
ATOM 2115 C C . ILE A 1 270 ? -10.555 -3.662 -9.195 1 98.56 270 ILE A C 1
ATOM 2117 O O . ILE A 1 270 ? -9.469 -4.16 -9.516 1 98.56 270 ILE A O 1
ATOM 2121 N N . ASP A 1 271 ? -11.641 -4.414 -9.055 1 98.81 271 ASP A N 1
ATOM 2122 C CA . ASP A 1 271 ? -11.539 -5.859 -9.219 1 98.81 271 ASP A CA 1
ATOM 2123 C C . ASP A 1 271 ? -11.047 -6.223 -10.617 1 98.81 271 ASP A C 1
ATOM 2125 O O . ASP A 1 271 ? -11.43 -5.586 -11.602 1 98.81 271 ASP A O 1
ATOM 2129 N N . PRO A 1 272 ? -10.18 -7.254 -10.695 1 98.81 272 PRO A N 1
ATOM 2130 C CA . PRO A 1 272 ? -9.648 -7.645 -12 1 98.81 272 PRO A CA 1
ATOM 2131 C C . PRO A 1 272 ? -10.742 -7.918 -13.031 1 98.81 272 PRO A C 1
ATOM 2133 O O . PRO A 1 272 ? -10.625 -7.496 -14.188 1 98.81 272 PRO A O 1
ATOM 2136 N N . ALA A 1 273 ? -11.828 -8.477 -12.633 1 98.69 273 ALA A N 1
ATOM 2137 C CA . ALA A 1 273 ? -12.891 -8.859 -13.555 1 98.69 273 ALA A CA 1
ATOM 2138 C C . ALA A 1 273 ? -13.727 -7.648 -13.961 1 98.69 273 ALA A C 1
ATOM 2140 O O . ALA A 1 273 ? -14.609 -7.754 -14.812 1 98.69 273 ALA A O 1
ATOM 2141 N N . LYS A 1 274 ? -13.445 -6.531 -13.32 1 98.62 274 LYS A N 1
ATOM 2142 C CA . LYS A 1 274 ? -14.172 -5.309 -13.664 1 98.62 274 LYS A CA 1
ATOM 2143 C C . LYS A 1 274 ? -13.312 -4.387 -14.531 1 98.62 274 LYS A C 1
ATOM 2145 O O . LYS A 1 274 ? -13.773 -3.328 -14.961 1 98.62 274 LYS A O 1
ATOM 2150 N N . GLN A 1 275 ? -12.047 -4.797 -14.75 1 98.69 275 GLN A N 1
ATOM 2151 C CA . GLN A 1 275 ? -11.18 -4.066 -15.672 1 98.69 275 GLN A CA 1
ATOM 2152 C C . GLN A 1 275 ? -11.531 -4.383 -17.125 1 98.69 275 GLN A C 1
ATOM 2154 O O . GLN A 1 275 ? -12.273 -5.32 -17.406 1 98.69 275 GLN A O 1
ATOM 2159 N N . PRO A 1 276 ? -10.992 -3.602 -18.109 1 98.62 276 PRO A N 1
ATOM 2160 C CA . PRO A 1 276 ? -11.32 -3.867 -19.516 1 98.62 276 PRO A CA 1
ATOM 2161 C C . PRO A 1 276 ? -10.531 -5.035 -20.094 1 98.62 276 PRO A C 1
ATOM 2163 O O . PRO A 1 276 ? -9.836 -4.871 -21.094 1 98.62 276 PRO A O 1
ATOM 2166 N N . TYR A 1 277 ? -10.719 -6.188 -19.516 1 98.5 277 TYR A N 1
ATOM 2167 C CA . TYR A 1 277 ? -9.898 -7.359 -19.781 1 98.5 277 TYR A CA 1
ATOM 2168 C C . TYR A 1 277 ? -10.219 -7.949 -21.156 1 98.5 277 TYR A C 1
ATOM 2170 O O . TYR A 1 277 ? -9.461 -8.773 -21.672 1 98.5 277 TYR A O 1
ATOM 2178 N N . ARG A 1 278 ? -11.289 -7.539 -21.828 1 98.06 278 ARG A N 1
ATOM 2179 C CA . ARG A 1 278 ? -11.711 -8.086 -23.109 1 98.06 278 ARG A CA 1
ATOM 2180 C C . ARG A 1 278 ? -11.156 -7.262 -24.266 1 98.06 278 ARG A C 1
ATOM 2182 O O . ARG A 1 278 ? -11.273 -7.656 -25.438 1 98.06 278 ARG A O 1
ATOM 2189 N N . GLU A 1 279 ? -10.562 -6.105 -23.922 1 98 279 GLU A N 1
ATOM 2190 C CA . GLU A 1 279 ? -10.102 -5.184 -24.953 1 98 279 GLU A CA 1
ATOM 2191 C C . GLU A 1 279 ? -8.719 -5.562 -25.453 1 98 279 GLU A C 1
ATOM 2193 O O . GLU A 1 279 ? -7.852 -5.961 -24.672 1 98 279 GLU A O 1
ATOM 2198 N N . ALA A 1 280 ? -8.539 -5.453 -26.766 1 96.75 280 ALA A N 1
ATOM 2199 C CA . ALA A 1 280 ? -7.223 -5.637 -27.359 1 96.75 280 ALA A CA 1
ATOM 2200 C C . ALA A 1 280 ? -6.488 -4.305 -27.5 1 96.75 280 ALA A C 1
ATOM 2202 O O . ALA A 1 280 ? -6.172 -3.869 -28.594 1 96.75 280 ALA A O 1
ATOM 2203 N N . SER A 1 281 ? -6.266 -3.695 -26.438 1 96.25 281 SER A N 1
ATOM 2204 C CA . SER A 1 281 ? -5.664 -2.367 -26.391 1 96.25 281 SER A CA 1
ATOM 2205 C C . SER A 1 281 ? -4.871 -2.156 -25.109 1 96.25 281 SER A C 1
ATOM 2207 O O . SER A 1 281 ? -4.98 -2.943 -24.172 1 96.25 281 SER A O 1
ATOM 2209 N N . PRO A 1 282 ? -4.129 -1.095 -25.078 1 95.06 282 PRO A N 1
ATOM 2210 C CA . PRO A 1 282 ? -3.318 -0.803 -23.891 1 95.06 282 PRO A CA 1
ATOM 2211 C C . PRO A 1 282 ? -4.164 -0.44 -22.672 1 95.06 282 PRO A C 1
ATOM 2213 O O . PRO A 1 282 ? -3.65 -0.401 -21.547 1 95.06 282 PRO A O 1
ATOM 2216 N N . SER A 1 283 ? -5.387 -0.17 -22.812 1 97.38 283 SER A N 1
ATOM 2217 C CA . SER A 1 283 ? -6.254 0.106 -21.688 1 97.38 283 SER A CA 1
ATOM 2218 C C . SER A 1 283 ? -6.52 -1.157 -20.859 1 97.38 283 SER A C 1
ATOM 2220 O O . SER A 1 283 ? -6.938 -1.081 -19.703 1 97.38 283 SER A O 1
ATOM 2222 N N . ASN A 1 284 ? -6.383 -2.352 -21.531 1 98.69 284 ASN A N 1
ATOM 2223 C CA . ASN A 1 284 ? -6.438 -3.65 -20.859 1 98.69 284 ASN A CA 1
ATOM 2224 C C . ASN A 1 284 ? -5.16 -3.936 -20.078 1 98.69 284 ASN A C 1
ATOM 2226 O O . ASN A 1 284 ? -4.094 -4.125 -20.672 1 98.69 284 ASN A O 1
ATOM 2230 N N . PRO A 1 285 ? -5.332 -4.012 -18.797 1 98.75 285 PRO A N 1
ATOM 2231 C CA . PRO A 1 285 ? -4.109 -4.152 -17.984 1 98.75 285 PRO A CA 1
ATOM 2232 C C . PRO A 1 285 ? -3.443 -5.512 -18.172 1 98.75 285 PRO A C 1
ATOM 2234 O O . PRO A 1 285 ? -2.301 -5.703 -17.734 1 98.75 285 PRO A O 1
ATOM 2237 N N . PHE A 1 286 ? -4.086 -6.434 -18.766 1 98.75 286 PHE A N 1
ATOM 2238 C CA . PHE A 1 286 ? -3.531 -7.77 -18.953 1 98.75 286 PHE A CA 1
ATOM 2239 C C . PHE A 1 286 ? -2.9 -7.918 -20.328 1 98.75 286 PHE A C 1
ATOM 2241 O O . PHE A 1 286 ? -2.199 -8.898 -20.594 1 98.75 286 PHE A O 1
ATOM 2248 N N . PHE A 1 287 ? -3.148 -6.977 -21.203 1 98.5 287 PHE A N 1
ATOM 2249 C CA . PHE A 1 287 ? -2.604 -7.043 -22.547 1 98.5 287 PHE A CA 1
ATOM 2250 C C . PHE A 1 287 ? -1.081 -7.012 -22.516 1 98.5 287 PHE A C 1
ATOM 2252 O O . PHE A 1 287 ? -0.482 -6.148 -21.875 1 98.5 287 PHE A O 1
ATOM 2259 N N . GLY A 1 288 ? -0.458 -7.984 -23.141 1 98.06 288 GLY A N 1
ATOM 2260 C CA . GLY A 1 288 ? 0.992 -8.086 -23.188 1 98.06 288 GLY A CA 1
ATOM 2261 C C . GLY A 1 288 ? 1.562 -8.953 -22.078 1 98.06 288 GLY A C 1
ATOM 2262 O O . GLY A 1 288 ? 2.766 -9.219 -22.047 1 98.06 288 GLY A O 1
ATOM 2263 N N . LYS A 1 289 ? 0.743 -9.398 -21.172 1 98.62 289 LYS A N 1
ATOM 2264 C CA . LYS A 1 289 ? 1.224 -10.219 -20.062 1 98.62 289 LYS A CA 1
ATOM 2265 C C . LYS A 1 289 ? 1.128 -11.703 -20.391 1 98.62 289 LYS A C 1
ATOM 2267 O O . LYS A 1 289 ? 0.412 -12.094 -21.328 1 98.62 289 LYS A O 1
ATOM 2272 N N . LYS A 1 290 ? 1.931 -12.523 -19.766 1 98.62 290 LYS A N 1
ATOM 2273 C CA . LYS A 1 290 ? 1.93 -13.977 -19.844 1 98.62 290 LYS A CA 1
ATOM 2274 C C . LYS A 1 290 ? 1.345 -14.594 -18.562 1 98.62 290 LYS A C 1
ATOM 2276 O O . LYS A 1 290 ? 1.894 -14.422 -17.484 1 98.62 290 LYS A O 1
ATOM 2281 N N . ILE A 1 291 ? 0.216 -15.344 -18.719 1 98.75 291 ILE A N 1
ATOM 2282 C CA . ILE A 1 291 ? -0.5 -15.797 -17.53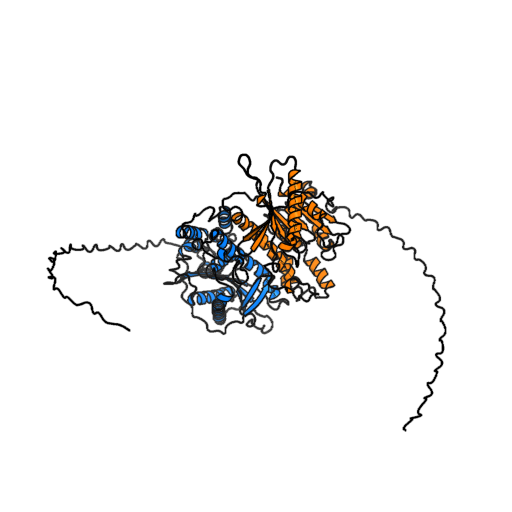1 1 98.75 291 ILE A CA 1
ATOM 2283 C C . ILE A 1 291 ? -0.802 -17.297 -17.641 1 98.75 291 ILE A C 1
ATOM 2285 O O . ILE A 1 291 ? -1.296 -17.75 -18.672 1 98.75 291 ILE A O 1
ATOM 2289 N N . CYS A 1 292 ? -0.46 -18.047 -16.641 1 98.38 292 CYS A N 1
ATOM 2290 C CA . CYS A 1 292 ? -0.809 -19.453 -16.484 1 98.38 292 CYS A CA 1
ATOM 2291 C C . CYS A 1 292 ? -1.748 -19.672 -15.305 1 98.38 292 CYS A C 1
ATOM 2293 O O . CYS A 1 292 ? -1.363 -19.453 -14.156 1 98.38 292 CYS A O 1
ATOM 2295 N N . ILE A 1 293 ? -2.938 -20.094 -15.594 1 98.5 293 ILE A N 1
ATOM 2296 C CA . ILE A 1 293 ? -3.959 -20.266 -14.562 1 98.5 293 ILE A CA 1
ATOM 2297 C C . ILE A 1 293 ? -4.066 -21.734 -14.18 1 98.5 293 ILE A C 1
ATOM 2299 O O . ILE A 1 293 ? -4.215 -22.609 -15.055 1 98.5 293 ILE A O 1
ATOM 2303 N N . CYS A 1 294 ? -3.951 -22.047 -12.898 1 98 294 CYS A N 1
ATOM 2304 C CA . CYS A 1 294 ? -4.082 -23.422 -12.414 1 98 294 CYS A CA 1
ATOM 2305 C C . CYS A 1 294 ? -5.246 -23.531 -11.438 1 98 294 CYS A C 1
ATOM 2307 O O . CYS A 1 294 ? -5.309 -22.812 -10.438 1 98 294 CYS A O 1
ATOM 2309 N N . CYS A 1 295 ? -6.145 -24.469 -11.711 1 97.19 295 CYS A N 1
ATOM 2310 C CA . CYS A 1 295 ? -7.316 -24.688 -10.875 1 97.19 295 CYS A CA 1
ATOM 2311 C C . CYS A 1 295 ? -7.598 -26.172 -10.703 1 97.19 295 CYS A C 1
ATOM 2313 O O . CYS A 1 295 ? -7.09 -27 -11.469 1 97.19 295 CYS A O 1
ATOM 2315 N N . GLY A 1 296 ? -8.273 -26.469 -9.633 1 97.25 296 GLY A N 1
ATOM 2316 C CA . GLY A 1 296 ? -8.828 -27.812 -9.484 1 97.25 296 GLY A CA 1
ATOM 2317 C C . GLY A 1 296 ? -10.242 -27.938 -10.039 1 97.25 296 GLY A C 1
ATOM 2318 O O . GLY A 1 296 ? -11.094 -27.078 -9.766 1 97.25 296 GLY A O 1
ATOM 2319 N N . GLU A 1 297 ? -10.445 -28.969 -10.734 1 96.25 297 GLU A N 1
ATOM 2320 C CA . GLU A 1 297 ? -11.75 -29.172 -11.359 1 96.25 297 GLU A CA 1
ATOM 2321 C C . GLU A 1 297 ? -12.844 -29.328 -10.312 1 96.25 297 GLU A C 1
ATOM 2323 O O . GLU A 1 297 ? -13.977 -28.875 -10.516 1 96.25 297 GLU A O 1
ATOM 2328 N N . ASP A 1 298 ? -12.516 -29.906 -9.164 1 97.38 298 ASP A N 1
ATOM 2329 C CA . ASP A 1 298 ? -13.484 -30.219 -8.117 1 97.38 298 ASP A CA 1
ATOM 2330 C C . ASP A 1 298 ? -13.352 -29.25 -6.945 1 97.38 298 ASP A C 1
ATOM 2332 O O . ASP A 1 298 ? -13.703 -29.578 -5.812 1 97.38 298 ASP A O 1
ATOM 2336 N N . ASP A 1 299 ? -12.773 -28.078 -7.199 1 98.06 299 ASP A N 1
ATOM 2337 C CA . ASP A 1 299 ? -12.633 -27.062 -6.156 1 98.06 299 ASP A CA 1
ATOM 2338 C C . ASP A 1 299 ? -14 -26.516 -5.738 1 98.06 299 ASP A C 1
ATOM 2340 O O . ASP A 1 299 ? -14.648 -25.812 -6.508 1 98.06 299 ASP A O 1
ATOM 2344 N N . LYS A 1 300 ? -14.422 -26.75 -4.539 1 96.31 300 LYS A N 1
ATOM 2345 C CA . LYS A 1 300 ? -15.727 -26.328 -4.055 1 96.31 300 LYS A CA 1
ATOM 2346 C C . LYS A 1 300 ? -15.641 -24.969 -3.367 1 96.31 300 LYS A C 1
ATOM 2348 O O . LYS A 1 300 ? -16.656 -24.312 -3.139 1 96.31 300 LYS A O 1
ATOM 2353 N N . LEU A 1 301 ? -14.43 -24.594 -3.01 1 96.12 301 LEU A N 1
ATOM 2354 C CA . LEU A 1 301 ? -14.234 -23.328 -2.305 1 96.12 301 LEU A CA 1
ATOM 2355 C C . LEU A 1 301 ? -14.078 -22.172 -3.289 1 96.12 301 LEU A C 1
ATOM 2357 O O . LEU A 1 301 ? -14.633 -21.094 -3.076 1 96.12 301 LEU A O 1
ATOM 2361 N N . VAL A 1 302 ? -13.242 -22.359 -4.238 1 97.69 302 VAL A N 1
ATOM 2362 C CA . VAL A 1 302 ? -13.055 -21.422 -5.352 1 97.69 302 VAL A CA 1
ATOM 2363 C C . VAL A 1 302 ? -13.328 -22.141 -6.672 1 97.69 302 VAL A C 1
ATOM 2365 O O . VAL A 1 302 ? -12.391 -22.562 -7.363 1 97.69 302 VAL A O 1
ATOM 2368 N N . ARG A 1 303 ? -14.508 -22.156 -7.027 1 96.56 303 ARG A N 1
ATOM 2369 C CA . ARG A 1 303 ? -14.945 -22.922 -8.195 1 96.56 303 ARG A CA 1
ATOM 2370 C C . ARG A 1 303 ? -14.375 -22.328 -9.477 1 96.56 303 ARG A C 1
ATOM 2372 O O . ARG A 1 303 ? -14.305 -21.109 -9.633 1 96.56 303 ARG A O 1
ATOM 2379 N N . PHE A 1 304 ? -14.023 -23.25 -10.32 1 95.38 304 PHE A N 1
ATOM 2380 C CA . PHE A 1 304 ? -13.547 -22.797 -11.625 1 95.38 304 PHE A CA 1
ATOM 2381 C C . PHE A 1 304 ? -14.586 -21.906 -12.297 1 95.38 304 PHE A C 1
ATOM 2383 O O . PHE A 1 304 ? -14.234 -20.969 -13.008 1 95.38 304 PHE A O 1
ATOM 2390 N N . SER A 1 305 ? -15.812 -22.156 -12.055 1 94.19 305 SER A N 1
ATOM 2391 C CA . SER A 1 305 ? -16.906 -21.422 -12.68 1 94.19 305 SER A CA 1
ATOM 2392 C C . SER A 1 305 ? -16.859 -19.953 -12.305 1 94.19 305 SER A C 1
ATOM 2394 O O . SER A 1 305 ? -17.406 -19.109 -13.016 1 94.19 305 SER A O 1
ATOM 2396 N N . PHE A 1 306 ? -16.25 -19.609 -11.172 1 94.56 306 PHE A N 1
ATOM 2397 C CA . PHE A 1 306 ? -16.141 -18.203 -10.766 1 94.56 306 PHE A CA 1
ATOM 2398 C C . PHE A 1 306 ? -15.219 -17.438 -11.711 1 94.56 306 PHE A C 1
ATOM 2400 O O . PHE A 1 306 ? -15.297 -16.203 -11.789 1 94.56 306 PHE A O 1
ATOM 2407 N N . SER A 1 307 ? -14.352 -18.172 -12.398 1 95.88 307 SER A N 1
ATOM 2408 C CA . SER A 1 307 ? -13.328 -17.531 -13.234 1 95.88 307 SER A CA 1
ATOM 2409 C C . SER A 1 307 ? -13.617 -17.75 -14.719 1 95.88 307 SER A C 1
ATOM 2411 O O . SER A 1 307 ? -13.031 -17.078 -15.57 1 95.88 307 SER A O 1
ATOM 2413 N N . GLU A 1 308 ? -14.5 -18.641 -15.039 1 95.56 308 GLU A N 1
ATOM 2414 C CA . GLU A 1 308 ? -14.656 -19.141 -16.391 1 95.56 308 GLU A CA 1
ATOM 2415 C C . GLU A 1 308 ? -14.992 -18.016 -17.375 1 95.56 308 GLU A C 1
ATOM 2417 O O . GLU A 1 308 ? -14.375 -17.906 -18.422 1 95.56 308 GLU A O 1
ATOM 2422 N N . GLU A 1 309 ? -15.961 -17.234 -17.047 1 96.19 309 GLU A N 1
ATOM 2423 C CA . GLU A 1 309 ? -16.359 -16.125 -17.922 1 96.19 309 GLU A CA 1
ATOM 2424 C C . GLU A 1 309 ? -15.188 -15.164 -18.141 1 96.19 309 GLU A C 1
ATOM 2426 O O . GLU A 1 309 ? -14.93 -14.742 -19.281 1 96.19 309 GLU A O 1
ATOM 2431 N N . PHE A 1 310 ? -14.531 -14.781 -17.094 1 98.19 310 PHE A N 1
ATOM 2432 C CA . PHE A 1 310 ? -13.375 -13.898 -17.172 1 98.19 310 PHE A CA 1
ATOM 2433 C C . PHE A 1 310 ? -12.289 -14.508 -18.047 1 98.19 310 PHE A C 1
ATOM 2435 O O . PHE A 1 310 ? -11.75 -13.836 -18.938 1 98.19 310 PHE A O 1
ATOM 2442 N N . ILE A 1 311 ? -11.984 -15.805 -17.844 1 96.81 311 ILE A N 1
ATOM 2443 C CA . ILE A 1 311 ? -10.906 -16.484 -18.547 1 96.81 311 ILE A CA 1
ATOM 2444 C C . ILE A 1 311 ? -11.234 -16.562 -20.031 1 96.81 311 ILE A C 1
ATOM 2446 O O . ILE A 1 311 ? -10.375 -16.312 -20.875 1 96.81 311 ILE A O 1
ATOM 2450 N N . ARG A 1 312 ? -12.422 -16.844 -20.375 1 95.19 312 ARG A N 1
ATOM 2451 C CA . ARG A 1 312 ? -12.844 -16.953 -21.766 1 95.19 312 ARG A CA 1
ATOM 2452 C C . ARG A 1 312 ? -12.758 -15.617 -22.469 1 95.19 312 ARG A C 1
ATOM 2454 O O . ARG A 1 312 ? -12.508 -15.562 -23.688 1 95.19 312 ARG A O 1
ATOM 2461 N N . GLY A 1 313 ? -12.914 -14.555 -21.719 1 97 313 GLY A N 1
ATOM 2462 C CA . GLY A 1 313 ? -12.914 -13.234 -22.312 1 97 313 GLY A CA 1
ATOM 2463 C C . GLY A 1 313 ? -11.562 -12.539 -22.234 1 97 313 GLY A C 1
ATOM 2464 O O . GLY A 1 313 ? -11.359 -11.484 -22.844 1 97 313 GLY A O 1
ATOM 2465 N N . LEU A 1 314 ? -10.633 -13.125 -21.516 1 97.81 314 LEU A N 1
ATOM 2466 C CA . LEU A 1 314 ? -9.359 -12.484 -21.219 1 97.81 314 LEU A CA 1
ATOM 2467 C C . LEU A 1 314 ? -8.492 -12.375 -22.453 1 97.81 314 LEU A C 1
ATOM 2469 O O . LEU A 1 314 ? -8.156 -13.391 -23.078 1 97.81 314 LEU A O 1
ATOM 2473 N N . VAL A 1 315 ? -8.18 -11.125 -22.844 1 98 315 VAL A N 1
ATOM 2474 C CA . VAL A 1 315 ? -7.316 -10.859 -24 1 98 315 VAL A CA 1
ATOM 2475 C C . VAL A 1 315 ? -5.938 -10.422 -23.5 1 98 315 VAL A C 1
ATOM 2477 O O . VAL A 1 315 ? -5.797 -9.359 -22.891 1 98 315 VAL A O 1
ATOM 2480 N N . VAL A 1 316 ? -4.961 -11.242 -23.766 1 98.06 316 VAL A N 1
ATOM 2481 C CA . VAL A 1 316 ? -3.619 -10.938 -23.281 1 98.06 316 VAL A CA 1
ATOM 2482 C C . VAL A 1 316 ? -2.717 -10.562 -24.453 1 98.06 316 VAL A C 1
ATOM 2484 O O . VAL A 1 316 ? -1.581 -10.125 -24.25 1 98.06 316 VAL A O 1
ATOM 2487 N N . ALA A 1 317 ? -3.154 -10.766 -25.656 1 97.38 317 ALA A N 1
ATOM 2488 C CA . ALA A 1 317 ? -2.473 -10.445 -26.906 1 97.38 317 ALA A CA 1
ATOM 2489 C C . ALA A 1 317 ? -3.471 -10.273 -28.047 1 97.38 317 ALA A C 1
ATOM 2491 O O . ALA A 1 317 ? -4.664 -10.531 -27.875 1 97.38 317 ALA A O 1
ATOM 2492 N N . PRO A 1 318 ? -3.01 -9.75 -29.219 1 96 318 PRO A N 1
ATOM 2493 C CA . PRO A 1 318 ? -3.969 -9.617 -30.328 1 96 318 PRO A CA 1
ATOM 2494 C C . PRO A 1 318 ? -4.707 -10.922 -30.625 1 96 318 PRO A C 1
ATOM 2496 O O . PRO A 1 318 ? -4.078 -11.969 -30.781 1 96 318 PRO A O 1
ATOM 2499 N N . PRO A 1 319 ? -6.031 -10.797 -30.688 1 93.44 319 PRO A N 1
ATOM 2500 C CA . PRO A 1 319 ? -6.836 -12.008 -30.875 1 93.44 319 PRO A CA 1
ATOM 2501 C C . PRO A 1 319 ? -6.441 -12.797 -32.125 1 93.44 319 PRO A C 1
ATOM 2503 O O . PRO A 1 319 ? -6.082 -12.203 -33.125 1 93.44 319 PRO A O 1
ATOM 2506 N N . ASN A 1 320 ? -6.492 -14.148 -32.031 1 90.44 320 ASN A N 1
ATOM 2507 C CA . ASN A 1 320 ? -6.242 -15.086 -33.125 1 90.44 320 ASN A CA 1
ATOM 2508 C C . ASN A 1 320 ? -4.789 -15.031 -33.594 1 90.44 320 ASN A C 1
ATOM 2510 O O . ASN A 1 320 ? -4.492 -15.297 -34.75 1 90.44 320 ASN A O 1
ATOM 2514 N N . SER A 1 321 ? -3.93 -14.555 -32.688 1 93.38 321 SER A N 1
ATOM 2515 C CA . SER A 1 321 ? -2.502 -14.523 -33 1 93.38 321 SER A CA 1
ATOM 2516 C C . SER A 1 321 ? -1.767 -15.672 -32.312 1 93.38 321 SER A C 1
ATOM 2518 O O . SER A 1 321 ? -2.287 -16.281 -31.375 1 93.38 321 SER A O 1
ATOM 2520 N N . GLU A 1 322 ? -0.663 -15.961 -32.844 1 92.56 322 GLU A N 1
ATOM 2521 C CA . GLU A 1 322 ? 0.204 -16.953 -32.188 1 92.56 322 GLU A CA 1
ATOM 2522 C C . GLU A 1 322 ? 0.605 -16.516 -30.797 1 92.56 322 GLU A C 1
ATOM 2524 O O . GLU A 1 322 ? 0.686 -17.344 -29.875 1 92.56 322 GLU A O 1
ATOM 2529 N N . GLU A 1 323 ? 0.772 -15.289 -30.672 1 93.62 323 GLU A N 1
ATOM 2530 C CA . GLU A 1 323 ? 1.137 -14.75 -29.359 1 93.62 323 GLU A CA 1
ATOM 2531 C C . GLU A 1 323 ? 0.031 -14.984 -28.344 1 93.62 323 GLU A C 1
ATOM 2533 O O . GLU A 1 323 ? 0.31 -15.281 -27.172 1 93.62 323 GLU A O 1
ATOM 2538 N N . ALA A 1 324 ? -1.138 -14.812 -28.781 1 92.81 324 ALA A N 1
ATOM 2539 C CA . ALA A 1 324 ? -2.268 -15.039 -27.891 1 92.81 324 ALA A CA 1
ATOM 2540 C C . ALA A 1 324 ? -2.297 -16.484 -27.406 1 92.81 324 ALA A C 1
ATOM 2542 O O . ALA A 1 324 ? -2.553 -16.75 -26.219 1 92.81 324 ALA A O 1
ATOM 2543 N N . ARG A 1 325 ? -1.936 -17.406 -28.234 1 90.06 325 ARG A N 1
ATOM 2544 C CA . ARG A 1 325 ? -1.948 -18.828 -27.906 1 90.06 325 ARG A CA 1
ATOM 2545 C C . ARG A 1 325 ? -0.833 -19.172 -26.922 1 90.06 325 ARG A C 1
ATOM 2547 O O . ARG A 1 325 ? -0.994 -20.047 -26.078 1 90.06 325 ARG A O 1
ATOM 2554 N N . ARG A 1 326 ? 0.142 -18.406 -26.969 1 94.12 326 ARG A N 1
ATOM 2555 C CA . ARG A 1 326 ? 1.319 -18.703 -26.172 1 94.12 326 ARG A CA 1
ATOM 2556 C C . ARG A 1 326 ? 1.299 -17.922 -24.859 1 94.12 326 ARG A C 1
ATOM 2558 O O . ARG A 1 326 ? 2.062 -18.234 -23.938 1 94.12 326 ARG A O 1
ATOM 2565 N N . SER A 1 327 ? 0.428 -16.953 -24.75 1 97.06 327 SER A N 1
ATOM 2566 C CA . SER A 1 327 ? 0.523 -16.016 -23.641 1 97.06 327 SER A CA 1
ATOM 2567 C C . SER A 1 327 ? -0.457 -16.359 -22.531 1 97.06 327 SER A C 1
ATOM 2569 O O . SER A 1 327 ? -0.417 -15.766 -21.453 1 97.06 327 SER A O 1
ATOM 2571 N N . LEU A 1 328 ? -1.323 -17.281 -22.766 1 97.19 328 LEU A N 1
ATOM 2572 C CA . LEU A 1 328 ? -2.314 -17.703 -21.781 1 97.19 328 LEU A CA 1
ATOM 2573 C C . LEU A 1 328 ? -2.436 -19.219 -21.734 1 97.19 328 LEU A C 1
ATOM 2575 O O . LEU A 1 328 ? -2.66 -19.859 -22.766 1 97.19 328 LEU A O 1
ATOM 2579 N N . GLU A 1 329 ? -2.205 -19.766 -20.625 1 96.31 329 GLU A N 1
ATOM 2580 C CA . GLU A 1 329 ? -2.395 -21.203 -20.391 1 96.31 329 GLU A CA 1
ATOM 2581 C C . GLU A 1 329 ? -3.332 -21.438 -19.203 1 96.31 329 GLU A C 1
ATOM 2583 O O . GLU A 1 329 ? -3.221 -20.781 -18.172 1 96.31 329 GLU A O 1
ATOM 2588 N N . VAL A 1 330 ? -4.32 -22.281 -19.422 1 96.88 330 VAL A N 1
ATOM 2589 C CA . VAL A 1 330 ? -5.281 -22.641 -18.391 1 96.88 330 VAL A CA 1
ATOM 2590 C C . VAL A 1 330 ? -5.207 -24.125 -18.094 1 96.88 330 VAL A C 1
ATOM 2592 O O . VAL A 1 330 ? -5.406 -24.953 -19 1 96.88 330 VAL A O 1
ATOM 2595 N N . PHE A 1 331 ? -4.883 -24.453 -16.891 1 96.5 331 PHE A N 1
ATOM 2596 C CA . PHE A 1 331 ? -4.797 -25.844 -16.438 1 96.5 331 PHE A CA 1
ATOM 2597 C C . PHE A 1 331 ? -5.855 -26.141 -15.383 1 96.5 331 PHE A C 1
ATOM 2599 O O . PHE A 1 331 ? -5.777 -25.641 -14.266 1 96.5 331 PHE A O 1
ATOM 2606 N N . VAL A 1 332 ? -6.82 -26.891 -15.758 1 96.56 332 VAL A N 1
ATOM 2607 C CA . VAL A 1 332 ? -7.824 -27.391 -14.836 1 96.56 332 VAL A CA 1
ATOM 2608 C C . VAL A 1 332 ? -7.559 -28.859 -14.539 1 96.56 332 VAL A C 1
ATOM 2610 O O . VAL A 1 332 ? -7.812 -29.734 -15.383 1 96.56 332 VAL A O 1
ATOM 2613 N N . GLN A 1 333 ? -7.137 -29.141 -13.375 1 95.81 333 GLN A N 1
ATOM 2614 C CA . GLN A 1 333 ? -6.688 -30.484 -13.047 1 95.81 333 GLN A CA 1
ATOM 2615 C C . GLN A 1 333 ? -7.863 -31.375 -12.648 1 95.81 333 GLN A C 1
ATOM 2617 O O . GLN A 1 333 ? -8.586 -31.078 -11.695 1 95.81 333 GLN A O 1
ATOM 2622 N N . PRO A 1 334 ? -8.023 -32.5 -13.32 1 95.38 334 PRO A N 1
ATOM 2623 C CA . PRO A 1 334 ? -9.109 -33.406 -12.961 1 95.38 334 PRO A CA 1
ATOM 2624 C C . PRO A 1 334 ? -8.938 -34.031 -11.578 1 95.38 334 PRO A C 1
ATOM 2626 O O . PRO A 1 334 ? -7.805 -34.188 -11.109 1 95.38 334 PRO A O 1
ATOM 2629 N N . ASN A 1 335 ? -10.039 -34.312 -10.914 1 96.25 335 ASN A N 1
ATOM 2630 C CA . ASN A 1 335 ? -10.086 -35 -9.633 1 96.25 335 ASN A CA 1
ATOM 2631 C C . ASN A 1 335 ? -9.281 -34.25 -8.562 1 96.25 335 ASN A C 1
ATOM 2633 O O . ASN A 1 335 ? -8.555 -34.875 -7.789 1 96.25 335 ASN A O 1
ATOM 2637 N N . THR A 1 336 ? -9.32 -33 -8.633 1 97.44 336 THR A N 1
ATOM 2638 C CA . THR A 1 336 ? -8.555 -32.156 -7.711 1 97.44 336 THR A CA 1
ATOM 2639 C C . THR A 1 336 ? -9.43 -31.078 -7.09 1 97.44 336 THR A C 1
ATOM 2641 O O . THR A 1 336 ? -10.172 -30.391 -7.801 1 97.44 336 THR A O 1
ATOM 2644 N N . GLY A 1 337 ? -9.414 -31.016 -5.766 1 98.12 337 GLY A N 1
ATOM 2645 C CA . GLY A 1 337 ? -10.148 -30 -5.035 1 98.12 337 GLY A CA 1
ATOM 2646 C C . GLY A 1 337 ? -9.367 -28.703 -4.852 1 98.12 337 GLY A C 1
ATOM 2647 O O . GLY A 1 337 ? -8.688 -28.266 -5.773 1 98.12 337 GLY A O 1
ATOM 2648 N N . HIS A 1 338 ? -9.586 -28.031 -3.707 1 98.06 338 HIS A N 1
ATOM 2649 C CA . HIS A 1 338 ? -8.906 -26.766 -3.4 1 98.06 338 HIS A CA 1
ATOM 2650 C C . HIS A 1 338 ? -7.488 -27.016 -2.896 1 98.06 338 HIS A C 1
ATOM 2652 O O . HIS A 1 338 ? -7.211 -26.859 -1.706 1 98.06 338 HIS A O 1
ATOM 2658 N N . LYS A 1 339 ? -6.617 -27.359 -3.902 1 97.56 339 LYS A N 1
ATOM 2659 C CA . LYS A 1 339 ? -5.25 -27.75 -3.568 1 97.56 339 LYS A CA 1
ATOM 2660 C C . LYS A 1 339 ? -4.285 -27.375 -4.688 1 97.56 339 LYS A C 1
ATOM 2662 O O . LYS A 1 339 ? -4.645 -27.422 -5.867 1 97.56 339 LYS A O 1
ATOM 2667 N N . VAL A 1 340 ? -3.088 -27 -4.254 1 98.31 340 VAL A N 1
ATOM 2668 C CA . VAL A 1 340 ? -2 -26.828 -5.215 1 98.31 340 VAL A CA 1
ATOM 2669 C C . VAL A 1 340 ? -1.159 -28.109 -5.27 1 98.31 340 VAL A C 1
ATOM 2671 O O . VAL A 1 340 ? -0.577 -28.516 -4.266 1 98.31 340 VAL A O 1
ATOM 2674 N N . THR A 1 341 ? -1.077 -28.719 -6.434 1 97.25 341 THR A N 1
ATOM 2675 C CA . THR A 1 341 ? -0.404 -30.016 -6.59 1 97.25 341 THR A CA 1
ATOM 2676 C C . THR A 1 341 ? 0.993 -29.828 -7.176 1 97.25 341 THR A C 1
ATOM 2678 O O . THR A 1 341 ? 1.332 -28.734 -7.645 1 97.25 341 THR A O 1
ATOM 2681 N N . SER A 1 342 ? 1.753 -30.875 -7.113 1 95.88 342 SER A N 1
ATOM 2682 C CA . SER A 1 342 ? 3.082 -30.844 -7.715 1 95.88 342 SER A CA 1
ATOM 2683 C C . SER A 1 342 ? 3.002 -30.625 -9.219 1 95.88 342 SER A C 1
ATOM 2685 O O . SER A 1 342 ? 3.883 -29.984 -9.805 1 95.88 342 SER A O 1
ATOM 2687 N N . GLU A 1 343 ? 1.938 -31.125 -9.82 1 95.81 343 GLU A N 1
ATOM 2688 C CA . GLU A 1 343 ? 1.733 -30.875 -11.242 1 95.81 343 GLU A CA 1
ATOM 2689 C C . GLU A 1 343 ? 1.551 -29.391 -11.539 1 95.81 343 GLU A C 1
ATOM 2691 O O . GLU A 1 343 ? 2.127 -28.875 -12.492 1 95.81 343 GLU A O 1
ATOM 2696 N N . MET A 1 344 ? 0.782 -28.781 -10.703 1 97.56 344 MET A N 1
ATOM 2697 C CA . MET A 1 344 ? 0.568 -27.344 -10.867 1 97.56 344 MET A CA 1
ATOM 2698 C C . MET A 1 344 ? 1.869 -26.578 -10.664 1 97.56 344 MET A C 1
ATOM 2700 O O . MET A 1 344 ? 2.154 -25.625 -11.398 1 97.56 344 MET A O 1
ATOM 2704 N N . LEU A 1 345 ? 2.652 -27 -9.688 1 97.94 345 LEU A N 1
ATOM 2705 C CA . LEU A 1 345 ? 3.914 -26.328 -9.398 1 97.94 345 LEU A CA 1
ATOM 2706 C C . LEU A 1 345 ? 4.91 -26.531 -10.539 1 97.94 345 LEU A C 1
ATOM 2708 O O . LEU A 1 345 ? 5.684 -25.625 -10.867 1 97.94 345 LEU A O 1
ATOM 2712 N N . ALA A 1 346 ? 4.902 -27.703 -11.125 1 96.62 346 ALA A N 1
ATOM 2713 C CA . ALA A 1 346 ? 5.746 -27.953 -12.289 1 96.62 346 ALA A CA 1
ATOM 2714 C C . ALA A 1 346 ? 5.355 -27.062 -13.453 1 96.62 346 ALA A C 1
ATOM 2716 O O . ALA A 1 346 ? 6.223 -26.484 -14.117 1 96.62 346 ALA A O 1
ATOM 2717 N N . LEU A 1 347 ? 4.094 -26.953 -13.648 1 96.75 347 LEU A N 1
ATOM 2718 C CA . LEU A 1 347 ? 3.604 -26.094 -14.719 1 96.75 347 LEU A CA 1
ATOM 2719 C C . LEU A 1 347 ? 3.967 -24.641 -14.453 1 96.75 347 LEU A C 1
ATOM 2721 O O . LEU A 1 347 ? 4.398 -23.922 -15.367 1 96.75 347 LEU A O 1
ATOM 2725 N N . GLY A 1 348 ? 3.754 -24.234 -13.234 1 98.12 348 GLY A N 1
ATOM 2726 C CA . GLY A 1 348 ? 4.137 -22.875 -12.867 1 98.12 348 GLY A CA 1
ATOM 2727 C C . GLY A 1 348 ? 5.617 -22.609 -13.047 1 98.12 348 GLY A C 1
ATOM 2728 O O . GLY A 1 348 ? 6 -21.547 -13.562 1 98.12 348 GLY A O 1
ATOM 2729 N N . GLY A 1 349 ? 6.418 -23.531 -12.617 1 97.62 349 GLY A N 1
ATOM 2730 C CA . GLY A 1 349 ? 7.852 -23.406 -12.812 1 97.62 349 GLY A CA 1
ATOM 2731 C C . GLY A 1 349 ? 8.25 -23.312 -14.273 1 97.62 349 GLY A C 1
ATOM 2732 O O . GLY A 1 349 ? 9.078 -22.484 -14.641 1 97.62 349 GLY A O 1
ATOM 2733 N N . ARG A 1 350 ? 7.672 -24.156 -15.094 1 96.12 350 ARG A N 1
ATOM 2734 C CA . ARG A 1 350 ? 7.93 -24.125 -16.531 1 96.12 350 ARG A CA 1
ATOM 2735 C C . ARG A 1 350 ? 7.539 -22.766 -17.109 1 96.12 350 ARG A C 1
ATOM 2737 O O . ARG A 1 350 ? 8.258 -22.203 -17.938 1 96.12 350 ARG A O 1
ATOM 2744 N N . TRP A 1 351 ? 6.395 -22.266 -16.688 1 97.31 351 TRP A N 1
ATOM 2745 C CA . TRP A 1 351 ? 5.898 -20.984 -17.188 1 97.31 351 TRP A CA 1
ATOM 2746 C C . TRP A 1 351 ? 6.855 -19.859 -16.828 1 97.31 351 TRP A C 1
ATOM 2748 O O . TRP A 1 351 ? 7.176 -19.016 -17.672 1 97.31 351 TRP A O 1
ATOM 2758 N N . LEU A 1 352 ? 7.297 -19.844 -15.562 1 98.06 352 LEU A N 1
ATOM 2759 C CA . LEU A 1 352 ? 8.273 -18.844 -15.141 1 98.06 352 LEU A CA 1
ATOM 2760 C C . LEU A 1 352 ? 9.555 -18.953 -15.953 1 98.06 352 LEU A C 1
ATOM 2762 O O . LEU A 1 352 ? 10.102 -17.938 -16.391 1 98.06 352 LEU A O 1
ATOM 2766 N N . ALA A 1 353 ? 10.023 -20.141 -16.156 1 96.38 353 ALA A N 1
ATOM 2767 C CA . ALA A 1 353 ? 11.25 -20.344 -16.922 1 96.38 353 ALA A CA 1
ATOM 2768 C C . ALA A 1 353 ? 11.102 -19.828 -18.359 1 96.38 353 ALA A C 1
ATOM 2770 O O . ALA A 1 353 ? 11.977 -19.109 -18.859 1 96.38 353 ALA A O 1
ATOM 2771 N N . GLN A 1 354 ? 10.023 -20.141 -18.938 1 94.06 354 GLN A N 1
ATOM 2772 C CA . GLN A 1 354 ? 9.797 -19.828 -20.344 1 94.06 354 GLN A CA 1
ATOM 2773 C C . GLN A 1 354 ? 9.625 -18.328 -20.547 1 94.06 354 GLN A C 1
ATOM 2775 O O . GLN A 1 354 ? 10.148 -17.766 -21.516 1 94.06 354 GLN A O 1
ATOM 2780 N N . TRP A 1 355 ? 8.945 -17.656 -19.594 1 96.38 355 TRP A N 1
ATOM 2781 C CA . TRP A 1 355 ? 8.5 -16.312 -19.922 1 96.38 355 TRP A CA 1
ATOM 2782 C C . TRP A 1 355 ? 9.156 -15.273 -19.016 1 96.38 355 TRP A C 1
ATOM 2784 O O . TRP A 1 355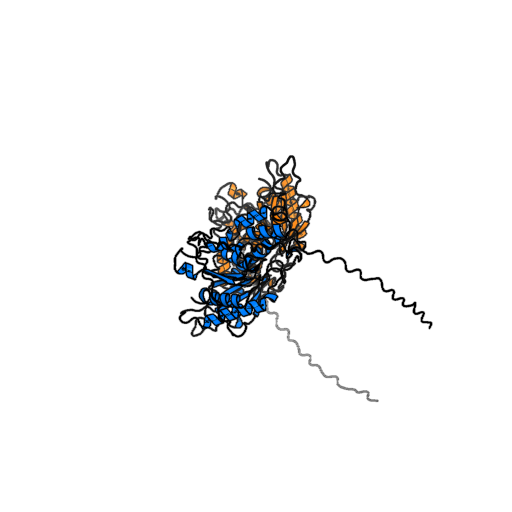 ? 9.203 -14.086 -19.359 1 96.38 355 TRP A O 1
ATOM 2794 N N . ALA A 1 356 ? 9.625 -15.719 -17.859 1 97.12 356 ALA A N 1
ATOM 2795 C CA . ALA A 1 356 ? 10.25 -14.758 -16.969 1 97.12 356 ALA A CA 1
ATOM 2796 C C . ALA A 1 356 ? 11.773 -14.859 -17.016 1 97.12 356 ALA A C 1
ATOM 2798 O O . ALA A 1 356 ? 12.477 -13.859 -16.859 1 97.12 356 ALA A O 1
ATOM 2799 N N . LEU A 1 357 ? 12.273 -16.016 -17.281 1 95.94 357 LEU A N 1
ATOM 2800 C CA . LEU A 1 357 ? 13.719 -16.203 -17.172 1 95.94 357 LEU A CA 1
ATOM 2801 C C . LEU A 1 357 ? 14.367 -16.156 -18.562 1 95.94 357 LEU A C 1
ATOM 2803 O O . LEU A 1 357 ? 15.445 -15.57 -18.719 1 95.94 357 LEU A O 1
ATOM 2807 N N . ALA A 1 358 ? 13.758 -16.641 -19.547 1 89.06 358 ALA A N 1
ATOM 2808 C CA . ALA A 1 358 ? 14.305 -16.594 -20.906 1 89.06 358 ALA A CA 1
ATOM 2809 C C . ALA A 1 358 ? 13.93 -15.281 -21.594 1 89.06 358 ALA A C 1
ATOM 2811 O O . ALA A 1 358 ? 12.781 -14.844 -21.531 1 89.06 358 ALA A O 1
ATOM 2812 N N . TYR A 1 359 ? 15.031 -14.617 -22.156 1 81.25 359 TYR A N 1
ATOM 2813 C CA . TYR A 1 359 ? 14.68 -13.422 -22.922 1 81.25 359 TYR A CA 1
ATOM 2814 C C . TYR A 1 359 ? 15.711 -13.148 -24 1 81.25 359 TYR A C 1
ATOM 2816 O O . TYR A 1 359 ? 16.859 -13.594 -23.906 1 81.25 359 TYR A O 1
ATOM 2824 N N . MET B 1 1 ? 68.375 -5.832 70.875 1 23.33 1 MET B N 1
ATOM 2825 C CA . MET B 1 1 ? 67.062 -5.637 70.25 1 23.33 1 MET B CA 1
ATOM 2826 C C . MET B 1 1 ? 67.125 -4.602 69.125 1 23.33 1 MET B C 1
ATOM 2828 O O . MET B 1 1 ? 67.75 -3.559 69.312 1 23.33 1 MET B O 1
ATOM 2832 N N . TRP B 1 2 ? 66.812 -4.922 67.688 1 19.72 2 TRP B N 1
ATOM 2833 C CA . TRP B 1 2 ? 67.438 -4.66 66.438 1 19.72 2 TRP B CA 1
ATOM 2834 C C . TRP B 1 2 ? 67.062 -3.275 65.938 1 19.72 2 TRP B C 1
ATOM 2836 O O . TRP B 1 2 ? 66 -3.078 65.375 1 19.72 2 TRP B O 1
ATOM 2846 N N . LYS B 1 3 ? 67.25 -2.168 66.688 1 22.09 3 LYS B N 1
ATOM 2847 C CA . LYS B 1 3 ? 66.938 -0.738 66.688 1 22.09 3 LYS B CA 1
ATOM 2848 C C . LYS B 1 3 ? 67.625 -0.019 65.562 1 22.09 3 LYS B C 1
ATOM 2850 O O . LYS B 1 3 ? 68.812 0.333 65.688 1 22.09 3 LYS B O 1
ATOM 2855 N N . ASN B 1 4 ? 67.188 -0.575 64.188 1 19.61 4 ASN B N 1
ATOM 2856 C CA . ASN B 1 4 ? 67.938 -0.32 62.969 1 19.61 4 ASN B CA 1
ATOM 2857 C C . ASN B 1 4 ? 67.938 1.163 62.625 1 19.61 4 ASN B C 1
ATOM 2859 O O . ASN B 1 4 ? 66.875 1.824 62.719 1 19.61 4 ASN B O 1
ATOM 2863 N N . LEU B 1 5 ? 69 1.946 62.375 1 19.72 5 LEU B N 1
ATOM 2864 C CA . LEU B 1 5 ? 69.688 3.242 62.438 1 19.72 5 LEU B CA 1
ATOM 2865 C C . LEU B 1 5 ? 69.438 4.031 61.156 1 19.72 5 LEU B C 1
ATOM 2867 O O . LEU B 1 5 ? 69.625 5.246 61.125 1 19.72 5 LEU B O 1
ATOM 2871 N N . PHE B 1 6 ? 69 3.312 59.906 1 18.56 6 PHE B N 1
ATOM 2872 C CA . PHE B 1 6 ? 69.875 3.756 58.812 1 18.56 6 PHE B CA 1
ATOM 2873 C C . PHE B 1 6 ? 69.5 5.172 58.406 1 18.56 6 PHE B C 1
ATOM 2875 O O . PHE B 1 6 ? 68.5 5.715 58.812 1 18.56 6 PHE B O 1
ATOM 2882 N N . ALA B 1 7 ? 69.188 5.457 56.875 1 17.66 7 ALA B N 1
ATOM 2883 C CA . ALA B 1 7 ? 69.938 5.945 55.719 1 17.66 7 ALA B CA 1
ATOM 2884 C C . ALA B 1 7 ? 69.375 7.25 55.219 1 17.66 7 ALA B C 1
ATOM 2886 O O . ALA B 1 7 ? 68.25 7.27 54.688 1 17.66 7 ALA B O 1
ATOM 2887 N N . LYS B 1 8 ? 69.625 8.438 55.688 1 20.55 8 LYS B N 1
ATOM 2888 C CA . LYS B 1 8 ? 69.062 9.773 55.594 1 20.55 8 LYS B CA 1
ATOM 2889 C C . LYS B 1 8 ? 69.375 10.43 54.25 1 20.55 8 LYS B C 1
ATOM 2891 O O . LYS B 1 8 ? 70.5 10.969 54.094 1 20.55 8 LYS B O 1
ATOM 2896 N N . SER B 1 9 ? 69.125 9.758 52.969 1 19.67 9 SER B N 1
ATOM 2897 C CA . SER B 1 9 ? 69.812 10.219 51.75 1 19.67 9 SER B CA 1
ATOM 2898 C C . SER B 1 9 ? 69.375 11.633 51.375 1 19.67 9 SER B C 1
ATOM 2900 O O . SER B 1 9 ? 68.25 12.062 51.75 1 19.67 9 SER B O 1
ATOM 2902 N N . SER B 1 10 ? 70.25 12.484 50.688 1 20.06 10 SER B N 1
ATOM 2903 C CA . SER B 1 10 ? 70.75 13.82 50.375 1 20.06 10 SER B CA 1
ATOM 2904 C C . SER B 1 10 ? 70 14.43 49.188 1 20.06 10 SER B C 1
ATOM 2906 O O . SER B 1 10 ? 70.562 15.297 48.5 1 20.06 10 SER B O 1
ATOM 2908 N N . SER B 1 11 ? 68.688 14.578 49.094 1 18.83 11 SER B N 1
ATOM 2909 C CA . SER B 1 11 ? 67.938 14.867 47.875 1 18.83 11 SER B CA 1
ATOM 2910 C C . SER B 1 11 ? 68.25 16.266 47.344 1 18.83 11 SER B C 1
ATOM 2912 O O . SER B 1 11 ? 68.25 17.234 48.094 1 18.83 11 SER B O 1
ATOM 2914 N N . LYS B 1 12 ? 68.938 16.391 46.094 1 18.64 12 LYS B N 1
ATOM 2915 C CA . LYS B 1 12 ? 69.562 17.391 45.25 1 18.64 12 LYS B CA 1
ATOM 2916 C C . LYS B 1 12 ? 68.625 18.469 44.812 1 18.64 12 LYS B C 1
ATOM 2918 O O . LYS B 1 12 ? 67.562 18.172 44.281 1 18.64 12 LYS B O 1
ATOM 2923 N N . ASP B 1 13 ? 68.625 19.719 45.25 1 18.16 13 ASP B N 1
ATOM 2924 C CA . ASP B 1 13 ? 67.812 20.953 45.25 1 18.16 13 ASP B CA 1
ATOM 2925 C C . ASP B 1 13 ? 67.938 21.656 43.875 1 18.16 13 ASP B C 1
ATOM 2927 O O . ASP B 1 13 ? 68.875 22.359 43.625 1 18.16 13 ASP B O 1
ATOM 2931 N N . ARG B 1 14 ? 67.875 20.875 42.688 1 19.84 14 ARG B N 1
ATOM 2932 C CA . ARG B 1 14 ? 68.25 21.578 41.5 1 19.84 14 ARG B CA 1
ATOM 2933 C C . ARG B 1 14 ? 67.438 22.844 41.281 1 19.84 14 ARG B C 1
ATOM 2935 O O . ARG B 1 14 ? 66.25 22.875 41.562 1 19.84 14 ARG B O 1
ATOM 2942 N N . GLN B 1 15 ? 68.125 24 41.156 1 19.42 15 GLN B N 1
ATOM 2943 C CA . GLN B 1 15 ? 67.938 25.438 41.062 1 19.42 15 GLN B CA 1
ATOM 2944 C C . GLN B 1 15 ? 67.125 25.812 39.812 1 19.42 15 GLN B C 1
ATOM 2946 O O . GLN B 1 15 ? 67.625 25.516 38.688 1 19.42 15 GLN B O 1
ATOM 2951 N N . HIS B 1 16 ? 65.812 25.719 39.719 1 21.34 16 HIS B N 1
ATOM 2952 C CA . HIS B 1 16 ? 64.812 25.969 38.656 1 21.34 16 HIS B CA 1
ATOM 2953 C C . HIS B 1 16 ? 64.938 27.406 38.156 1 21.34 16 HIS B C 1
ATOM 2955 O O . HIS B 1 16 ? 64.75 28.359 38.906 1 21.34 16 HIS B O 1
ATOM 2961 N N . GLN B 1 17 ? 66 27.625 37.281 1 21.08 17 GLN B N 1
ATOM 2962 C CA . GLN B 1 17 ? 66.25 28.922 36.656 1 21.08 17 GLN B CA 1
ATOM 2963 C C . GLN B 1 17 ? 65.062 29.453 35.938 1 21.08 17 GLN B C 1
ATOM 2965 O O . GLN B 1 17 ? 64.375 28.719 35.219 1 21.08 17 GLN B O 1
ATOM 2970 N N . GLN B 1 18 ? 64.438 30.562 36.406 1 22.19 18 GLN B N 1
ATOM 2971 C CA . GLN B 1 18 ? 63.188 31.297 36.125 1 22.19 18 GLN B CA 1
ATOM 2972 C C . GLN B 1 18 ? 63.281 31.969 34.75 1 22.19 18 GLN B C 1
ATOM 2974 O O . GLN B 1 18 ? 64.188 32.812 34.531 1 22.19 18 GLN B O 1
ATOM 2979 N N . PRO B 1 19 ? 63.094 31.188 33.625 1 27.38 19 PRO B N 1
ATOM 2980 C CA . PRO B 1 19 ? 63.375 31.844 32.344 1 27.38 19 PRO B CA 1
ATOM 2981 C C . PRO B 1 19 ? 62.625 33.156 32.188 1 27.38 19 PRO B C 1
ATOM 2983 O O . PRO B 1 19 ? 61.625 33.375 32.875 1 27.38 19 PRO B O 1
ATOM 2986 N N . PRO B 1 20 ? 63.25 34.156 31.531 1 23.69 20 PRO B N 1
ATOM 2987 C CA . PRO B 1 20 ? 62.938 35.594 31.391 1 23.69 20 PRO B CA 1
ATOM 2988 C C . PRO B 1 20 ? 61.594 35.812 30.703 1 23.69 20 PRO B C 1
ATOM 2990 O O . PRO B 1 20 ? 61.125 34.969 29.938 1 23.69 20 PRO B O 1
ATOM 2993 N N . GLN B 1 21 ? 60.688 36.625 31.266 1 22.41 21 GLN B N 1
ATOM 2994 C CA . GLN B 1 21 ? 59.312 37.062 30.984 1 22.41 21 GLN B CA 1
ATOM 2995 C C . GLN B 1 21 ? 59.25 37.844 29.672 1 22.41 21 GLN B C 1
ATOM 2997 O O . GLN B 1 21 ? 59.844 38.906 29.562 1 22.41 21 GLN B O 1
ATOM 3002 N N . GLN B 1 22 ? 59.438 37.125 28.5 1 22.72 22 GLN B N 1
ATOM 3003 C CA . GLN B 1 22 ? 59.406 37.812 27.219 1 22.72 22 GLN B CA 1
ATOM 3004 C C . GLN B 1 22 ? 58.156 38.688 27.109 1 22.72 22 GLN B C 1
ATOM 3006 O O . GLN B 1 22 ? 57.062 38.25 27.438 1 22.72 22 GLN B O 1
ATOM 3011 N N . ARG B 1 23 ? 58.344 40.031 27.031 1 21.23 23 ARG B N 1
ATOM 3012 C CA . ARG B 1 23 ? 57.438 41.156 26.906 1 21.23 23 ARG B CA 1
ATOM 3013 C C . ARG B 1 23 ? 56.562 41.031 25.688 1 21.23 23 ARG B C 1
ATOM 3015 O O . ARG B 1 23 ? 57.062 40.844 24.562 1 21.23 23 ARG B O 1
ATOM 3022 N N . GLU B 1 24 ? 55.344 40.469 25.828 1 22.92 24 GLU B N 1
ATOM 3023 C CA . GLU B 1 24 ? 54.312 40.281 24.828 1 22.92 24 GLU B CA 1
ATOM 3024 C C . GLU B 1 24 ? 53.875 41.625 24.234 1 22.92 24 GLU B C 1
ATOM 3026 O O . GLU B 1 24 ? 53.406 42.5 24.969 1 22.92 24 GLU B O 1
ATOM 3031 N N . HIS B 1 25 ? 54.719 42.188 23.297 1 23.12 25 HIS B N 1
ATOM 3032 C CA . HIS B 1 25 ? 54.344 43.438 22.609 1 23.12 25 HIS B CA 1
ATOM 3033 C C . HIS B 1 25 ? 52.906 43.344 22.062 1 23.12 25 HIS B C 1
ATOM 3035 O O . HIS B 1 25 ? 52.562 42.344 21.406 1 23.12 25 HIS B O 1
ATOM 3041 N N . SER B 1 26 ? 51.969 43.875 22.766 1 21.7 26 SER B N 1
ATOM 3042 C CA . SER B 1 26 ? 50.531 43.969 22.5 1 21.7 26 SER B CA 1
ATOM 3043 C C . SER B 1 26 ? 50.25 44.719 21.188 1 21.7 26 SER B C 1
ATOM 3045 O O . SER B 1 26 ? 50.531 45.906 21.062 1 21.7 26 SER B O 1
ATOM 3047 N N . ALA B 1 27 ? 50.656 44.094 20.031 1 28.58 27 ALA B N 1
ATOM 3048 C CA . ALA B 1 27 ? 50.281 44.75 18.766 1 28.58 27 ALA B CA 1
ATOM 3049 C C . ALA B 1 27 ? 48.875 45.312 18.828 1 28.58 27 ALA B C 1
ATOM 3051 O O . ALA B 1 27 ? 47.969 44.688 19.359 1 28.58 27 ALA B O 1
ATOM 3052 N N . PRO B 1 28 ? 48.781 46.656 18.5 1 24.84 28 PRO B N 1
ATOM 3053 C CA . PRO B 1 28 ? 47.5 47.375 18.578 1 24.84 28 PRO B CA 1
ATOM 3054 C C . PRO B 1 28 ? 46.406 46.75 17.75 1 24.84 28 PRO B C 1
ATOM 3056 O O . PRO B 1 28 ? 46.656 46.312 16.625 1 24.84 28 PRO B O 1
ATOM 3059 N N . VAL B 1 29 ? 45.469 45.969 18.375 1 27.88 29 VAL B N 1
ATOM 3060 C CA . VAL B 1 29 ? 44.312 45.406 17.703 1 27.88 29 VAL B CA 1
ATOM 3061 C C . VAL B 1 29 ? 43.531 46.5 16.984 1 27.88 29 VAL B C 1
ATOM 3063 O O . VAL B 1 29 ? 43.062 47.469 17.609 1 27.88 29 VAL B O 1
ATOM 3066 N N . HIS B 1 30 ? 44.094 47.031 15.82 1 25.91 30 HIS B N 1
ATOM 3067 C CA . HIS B 1 30 ? 43.25 47.938 15.031 1 25.91 30 HIS B CA 1
ATOM 3068 C C . HIS B 1 30 ? 41.812 47.406 14.93 1 25.91 30 HIS B C 1
ATOM 3070 O O . HIS B 1 30 ? 41.625 46.219 14.594 1 25.91 30 HIS B O 1
ATOM 3076 N N . HIS B 1 31 ? 40.969 47.875 15.781 1 24.16 31 HIS B N 1
ATOM 3077 C CA . HIS B 1 31 ? 39.531 47.688 15.75 1 24.16 31 HIS B CA 1
ATOM 3078 C C . HIS B 1 31 ? 38.969 47.938 14.352 1 24.16 31 HIS B C 1
ATOM 3080 O O . HIS B 1 31 ? 39.031 49.062 13.844 1 24.16 31 HIS B O 1
ATOM 3086 N N . ALA B 1 32 ? 39.281 47 13.406 1 26.17 32 ALA B N 1
ATOM 3087 C CA . ALA B 1 32 ? 38.562 47.094 12.133 1 26.17 32 ALA B CA 1
ATOM 3088 C C . ALA B 1 32 ? 37.094 47.375 12.344 1 26.17 32 ALA B C 1
ATOM 3090 O O . ALA B 1 32 ? 36.406 46.688 13.086 1 26.17 32 ALA B O 1
ATOM 3091 N N . GLN B 1 33 ? 36.656 48.625 12.258 1 23.98 33 GLN B N 1
ATOM 3092 C CA . GLN B 1 33 ? 35.281 49.062 12.117 1 23.98 33 GLN B CA 1
ATOM 3093 C C . GLN B 1 33 ? 34.531 48.156 11.133 1 23.98 33 GLN B C 1
ATOM 3095 O O . GLN B 1 33 ? 34.906 48.062 9.961 1 23.98 33 GLN B O 1
ATOM 3100 N N . GLN B 1 34 ? 34.062 47 11.617 1 23.44 34 GLN B N 1
ATOM 3101 C CA . GLN B 1 34 ? 33.188 46.156 10.828 1 23.44 34 GLN B CA 1
ATOM 3102 C C . GLN B 1 34 ? 32.094 46.969 10.141 1 23.44 34 GLN B C 1
ATOM 3104 O O . GLN B 1 34 ? 31.25 47.562 10.805 1 23.44 34 GLN B O 1
ATOM 3109 N N . ARG B 1 35 ? 32.438 47.625 9.055 1 26.5 35 ARG B N 1
ATOM 3110 C CA . ARG B 1 35 ? 31.375 48.156 8.234 1 26.5 35 ARG B CA 1
ATOM 3111 C C . ARG B 1 35 ? 30.25 47.156 8.07 1 26.5 35 ARG B C 1
ATOM 3113 O O . ARG B 1 35 ? 30.469 46.031 7.598 1 26.5 35 ARG B O 1
ATOM 3120 N N . HIS B 1 36 ? 29.312 47.188 9 1 23.47 36 HIS B N 1
ATOM 3121 C CA . HIS B 1 36 ? 28.047 46.5 8.766 1 23.47 36 HIS B CA 1
ATOM 3122 C C . HIS B 1 36 ? 27.516 46.812 7.367 1 23.47 36 HIS B C 1
ATOM 3124 O O . HIS B 1 36 ? 27.094 47.938 7.094 1 23.47 36 HIS B O 1
ATOM 3130 N N . ALA B 1 37 ? 28.172 46.375 6.332 1 26.02 37 ALA B N 1
ATOM 3131 C CA . ALA B 1 37 ? 27.5 46.5 5.039 1 26.02 37 ALA B CA 1
ATOM 3132 C C . ALA B 1 37 ? 26.016 46.156 5.156 1 26.02 37 ALA B C 1
ATOM 3134 O O . ALA B 1 37 ? 25.656 45.062 5.594 1 26.02 37 ALA B O 1
ATOM 3135 N N . ALA B 1 38 ? 25.219 47.156 5.246 1 29.69 38 ALA B N 1
ATOM 3136 C CA . ALA B 1 38 ? 23.781 47.062 5.004 1 29.69 38 ALA B CA 1
ATOM 3137 C C . ALA B 1 38 ? 23.484 46.125 3.838 1 29.69 38 ALA B C 1
ATOM 3139 O O . ALA B 1 38 ? 23.875 46.375 2.697 1 29.69 38 ALA B O 1
ATOM 3140 N N . ARG B 1 39 ? 23.516 44.812 4.16 1 27.62 39 ARG B N 1
ATOM 3141 C CA . ARG B 1 39 ? 22.922 43.906 3.176 1 27.62 39 ARG B CA 1
ATOM 3142 C C . ARG B 1 39 ? 21.719 44.562 2.486 1 27.62 39 ARG B C 1
ATOM 3144 O O . ARG B 1 39 ? 20.75 44.938 3.145 1 27.62 39 ARG B O 1
ATOM 3151 N N . GLN B 1 40 ? 21.984 45.344 1.541 1 25.84 40 GLN B N 1
ATOM 3152 C CA . GLN B 1 40 ? 20.891 45.688 0.638 1 25.84 40 GLN B CA 1
ATOM 3153 C C . GLN B 1 40 ? 20 44.469 0.391 1 25.84 40 GLN B C 1
ATOM 3155 O O . GLN B 1 40 ? 20.469 43.406 -0.017 1 25.84 40 GLN B O 1
ATOM 3160 N N . ASP B 1 41 ? 18.875 44.438 1.191 1 27.61 41 ASP B N 1
ATOM 3161 C CA . ASP B 1 41 ? 17.719 43.562 0.913 1 27.61 41 ASP B CA 1
ATOM 3162 C C . ASP B 1 41 ? 17.422 43.531 -0.584 1 27.61 41 ASP B C 1
ATOM 3164 O O . ASP B 1 41 ? 16.828 44.438 -1.134 1 27.61 41 ASP B O 1
ATOM 3168 N N . VAL B 1 42 ? 18.375 43.281 -1.352 1 29.88 42 VAL B N 1
ATOM 3169 C CA . VAL B 1 42 ? 17.922 43.062 -2.725 1 29.88 42 VAL B CA 1
ATOM 3170 C C . VAL B 1 42 ? 16.688 42.156 -2.73 1 29.88 42 VAL B C 1
ATOM 3172 O O . VAL B 1 42 ? 16.781 40.938 -2.484 1 29.88 42 VAL B O 1
ATOM 3175 N N . GLY B 1 43 ? 15.5 42.719 -2.336 1 29.62 43 GLY B N 1
ATOM 3176 C CA . GLY B 1 43 ? 14.195 42.125 -2.568 1 29.62 43 GLY B CA 1
ATOM 3177 C C . GLY B 1 43 ? 14.086 41.406 -3.904 1 29.62 43 GLY B C 1
ATOM 3178 O O . GLY B 1 43 ? 14.195 42.062 -4.961 1 29.62 43 GLY B O 1
ATOM 3179 N N . MET B 1 44 ? 14.742 40.344 -4.078 1 31.27 44 MET B N 1
ATOM 3180 C CA . MET B 1 44 ? 14.305 39.719 -5.32 1 31.27 44 MET B CA 1
ATOM 3181 C C . MET B 1 44 ? 12.812 39.938 -5.543 1 31.27 44 MET B C 1
ATOM 3183 O O . MET B 1 44 ? 12.016 39.844 -4.605 1 31.27 44 MET B O 1
ATOM 3187 N N . PRO B 1 45 ? 12.383 40.656 -6.586 1 33.22 45 PRO B N 1
ATOM 3188 C CA . PRO B 1 45 ? 10.977 41.031 -6.719 1 33.22 45 PRO B CA 1
ATOM 3189 C C . PRO B 1 45 ? 10.039 40 -6.102 1 33.22 45 PRO B C 1
ATOM 3191 O O . PRO B 1 45 ? 9.164 40.344 -5.301 1 33.22 45 PRO B O 1
ATOM 3194 N N . GLY B 1 46 ? 9.672 39.031 -6.988 1 35.03 46 GLY B N 1
ATOM 3195 C CA . GLY B 1 46 ? 8.359 38.438 -7.184 1 35.03 46 GLY B CA 1
ATOM 3196 C C . GLY B 1 46 ? 7.887 37.625 -5.992 1 35.03 46 GLY B C 1
ATOM 3197 O O . GLY B 1 46 ? 6.738 37.75 -5.559 1 35.03 46 GLY B O 1
ATOM 3198 N N . SER B 1 47 ? 8.312 36.25 -5.887 1 38.34 47 SER B N 1
ATOM 3199 C CA . SER B 1 47 ? 7.398 35.281 -5.309 1 38.34 47 SER B CA 1
ATOM 3200 C C . SER B 1 47 ? 7.309 35.438 -3.793 1 38.34 47 SER B C 1
ATOM 3202 O O . SER B 1 47 ? 8.281 35.188 -3.078 1 38.34 47 SER B O 1
ATOM 3204 N N . SER B 1 48 ? 6.742 36.5 -3.277 1 41.06 48 SER B N 1
ATOM 3205 C CA . SER B 1 48 ? 6.336 36.625 -1.88 1 41.06 48 SER B CA 1
ATOM 3206 C C . SER B 1 48 ? 6.016 35.25 -1.284 1 41.06 48 SER B C 1
ATOM 3208 O O . SER B 1 48 ? 5.273 34.469 -1.88 1 41.06 48 SER B O 1
ATOM 3210 N N . LEU B 1 49 ? 6.945 34.719 -0.621 1 47.12 49 LEU B N 1
ATOM 3211 C CA . LEU B 1 49 ? 6.59 33.5 0.114 1 47.12 49 LEU B CA 1
ATOM 3212 C C . LEU B 1 49 ? 5.156 33.562 0.623 1 47.12 49 LEU B C 1
ATOM 3214 O O . LEU B 1 49 ? 4.66 34.656 0.934 1 47.12 49 LEU B O 1
ATOM 3218 N N . PRO B 1 50 ? 4.391 32.594 0.476 1 49.88 50 PRO B N 1
ATOM 3219 C CA . PRO B 1 50 ? 3.025 32.531 1.007 1 49.88 50 PRO B CA 1
ATOM 3220 C C . PRO B 1 50 ? 2.914 33.156 2.408 1 49.88 50 PRO B C 1
ATOM 3222 O O . PRO B 1 50 ? 3.91 33.219 3.131 1 49.88 50 PRO B O 1
ATOM 3225 N N . MET B 1 51 ? 1.816 33.812 2.756 1 50.62 51 MET B N 1
ATOM 3226 C CA . MET B 1 51 ? 1.292 34.469 3.936 1 50.62 51 MET B CA 1
ATOM 3227 C C . MET B 1 51 ? 1.568 33.688 5.199 1 50.62 51 MET B C 1
ATOM 3229 O O . MET B 1 51 ? 1.252 32.5 5.266 1 50.62 51 MET B O 1
ATOM 3233 N N . TYR B 1 52 ? 2.701 34 5.855 1 54.5 52 TYR B N 1
ATOM 3234 C CA . TYR B 1 52 ? 2.916 33.531 7.219 1 54.5 52 TYR B CA 1
ATOM 3235 C C . TYR B 1 52 ? 1.636 33.656 8.039 1 54.5 52 TYR B C 1
ATOM 3237 O O . TYR B 1 52 ? 1.077 34.719 8.195 1 54.5 52 TYR B O 1
ATOM 3245 N N . ALA B 1 53 ? 0.95 32.531 8.18 1 59.59 53 ALA B N 1
ATOM 3246 C CA . ALA B 1 53 ? -0.301 32.5 8.93 1 59.59 53 ALA B CA 1
ATOM 3247 C C . ALA B 1 53 ? -0.124 33.062 10.336 1 59.59 53 ALA B C 1
ATOM 3249 O O . ALA B 1 53 ? 0.953 32.938 10.93 1 59.59 53 ALA B O 1
ATOM 3250 N N . GLN B 1 54 ? -1.021 33.969 10.773 1 61.41 54 GLN B N 1
ATOM 3251 C CA . GLN B 1 54 ? -1.085 34.438 12.156 1 61.41 54 GLN B CA 1
ATOM 3252 C C . GLN B 1 54 ? -1.641 33.344 13.07 1 61.41 54 GLN B C 1
ATOM 3254 O O . GLN B 1 54 ? -2.498 32.562 12.664 1 61.41 54 GLN B O 1
ATOM 3259 N N . PRO B 1 55 ? -1.045 33.156 14.289 1 60.69 55 PRO B N 1
ATOM 3260 C CA . PRO B 1 55 ? -1.523 32.156 15.234 1 60.69 55 PRO B CA 1
ATOM 3261 C C . PRO B 1 55 ? -3.01 32.281 15.547 1 60.69 55 PRO B C 1
ATOM 3263 O O . PRO B 1 55 ? -3.529 33.406 15.594 1 60.69 55 PRO B O 1
ATOM 3266 N N . THR B 1 56 ? -3.73 31.25 15.375 1 67.62 56 THR B N 1
ATOM 3267 C CA . THR B 1 56 ? -5.145 31.203 15.734 1 67.62 56 THR B CA 1
ATOM 3268 C C . THR B 1 56 ? -5.324 30.672 17.156 1 67.62 56 THR B C 1
ATOM 3270 O O . THR B 1 56 ? -4.414 30.062 17.719 1 67.62 56 THR B O 1
ATOM 3273 N N . LYS B 1 57 ? -6.516 31 17.75 1 73.81 57 LYS B N 1
ATOM 3274 C CA . LYS B 1 57 ? -6.852 30.641 19.125 1 73.81 57 LYS B CA 1
ATOM 3275 C C . LYS B 1 57 ? -7.195 29.156 19.25 1 73.81 57 LYS B C 1
ATOM 3277 O O . LYS B 1 57 ? -7.852 28.594 18.359 1 73.81 57 LYS B O 1
ATOM 3282 N N . LYS B 1 58 ? -6.691 28.578 20.328 1 77.88 58 LYS B N 1
ATOM 3283 C CA . LYS B 1 58 ? -7.047 27.219 20.75 1 77.88 58 LYS B CA 1
ATOM 3284 C C . LYS B 1 58 ? -8.508 27.141 21.188 1 77.88 58 LYS B C 1
ATOM 3286 O O . LYS B 1 58 ? -9 28.047 21.875 1 77.88 58 LYS B O 1
ATOM 3291 N N . HIS B 1 59 ? -9.172 26.109 20.688 1 82.12 59 HIS B N 1
ATOM 3292 C CA . HIS B 1 59 ? -10.562 25.906 21.078 1 82.12 59 HIS B CA 1
ATOM 3293 C C . HIS B 1 59 ? -10.68 24.906 22.203 1 82.12 59 HIS B C 1
ATOM 3295 O O . HIS B 1 59 ? -9.914 23.938 22.281 1 82.12 59 HIS B O 1
ATOM 3301 N N . LYS B 1 60 ? -11.586 25.172 23.094 1 80.62 60 LYS B N 1
ATOM 3302 C CA . LYS B 1 60 ? -11.82 24.266 24.219 1 80.62 60 LYS B CA 1
ATOM 3303 C C . LYS B 1 60 ? -13.125 23.5 24.047 1 80.62 60 LYS B C 1
ATOM 3305 O O . LYS B 1 60 ? -14.172 23.922 24.516 1 80.62 60 LYS B O 1
ATOM 3310 N N . VAL B 1 61 ? -13.117 22.516 23.203 1 89.12 61 VAL B N 1
ATOM 3311 C CA . VAL B 1 61 ? -14.242 21.594 23.062 1 89.12 61 VAL B CA 1
ATOM 3312 C C . VAL B 1 61 ? -13.906 20.266 23.75 1 89.12 61 VAL B C 1
ATOM 3314 O O . VAL B 1 61 ? -12.742 19.984 24.031 1 89.12 61 VAL B O 1
ATOM 3317 N N . GLN B 1 62 ? -14.906 19.516 24.094 1 93.44 62 GLN B N 1
ATOM 3318 C CA . GLN B 1 62 ? -14.688 18.203 24.703 1 93.44 62 GLN B CA 1
ATOM 3319 C C . GLN B 1 62 ? -13.836 17.312 23.797 1 93.44 62 GLN B C 1
ATOM 3321 O O . GLN B 1 62 ? -13.977 17.344 22.578 1 93.44 62 GLN B O 1
ATOM 3326 N N . PRO B 1 63 ? -12.992 16.594 24.453 1 95.94 63 PRO B N 1
ATOM 3327 C CA . PRO B 1 63 ? -12.172 15.688 23.641 1 95.94 63 PRO B CA 1
ATOM 3328 C C . PRO B 1 63 ? -13 14.648 22.891 1 95.94 63 PRO B C 1
ATOM 3330 O O . PRO B 1 63 ? -14.047 14.219 23.391 1 95.94 63 PRO B O 1
ATOM 3333 N N . PRO B 1 64 ? -12.531 14.281 21.75 1 98.31 64 PRO B N 1
ATOM 3334 C CA . PRO B 1 64 ? -13.273 13.281 20.969 1 98.31 64 PRO B CA 1
ATOM 3335 C C . PRO B 1 64 ? -13.148 11.875 21.547 1 98.31 64 PRO B C 1
ATOM 3337 O O . PRO B 1 64 ? -12.172 11.57 22.234 1 98.31 64 PRO B O 1
ATOM 3340 N N . SER B 1 65 ? -14.141 11.102 21.234 1 98.44 65 SER B N 1
ATOM 3341 C CA . SER B 1 65 ? -14.008 9.656 21.438 1 98.44 65 SER B CA 1
ATOM 3342 C C . SER B 1 65 ? -12.859 9.086 20.609 1 98.44 65 SER B C 1
ATOM 3344 O O . SER B 1 65 ? -12.391 9.734 19.672 1 98.44 65 SER B O 1
ATOM 3346 N N . CYS B 1 66 ? -12.344 7.953 21.016 1 98.62 66 CYS B N 1
ATOM 3347 C CA . CYS B 1 66 ? -11.328 7.215 20.266 1 98.62 66 CYS B CA 1
ATOM 3348 C C . CYS B 1 66 ? -11.648 5.727 20.234 1 98.62 66 CYS B C 1
ATOM 3350 O O . CYS B 1 66 ? -11.672 5.07 21.266 1 98.62 66 CYS B O 1
ATOM 3352 N N . THR B 1 67 ? -11.922 5.254 19.062 1 98 67 THR B N 1
ATOM 3353 C CA . THR B 1 67 ? -12.219 3.838 18.859 1 98 67 THR B CA 1
ATOM 3354 C C . THR B 1 67 ? -11.172 3.191 17.953 1 98 67 THR B C 1
ATOM 3356 O O . THR B 1 67 ? -10.766 3.781 16.953 1 98 67 THR B O 1
ATOM 3359 N N . THR B 1 68 ? -10.68 2.014 18.344 1 98.12 68 THR B N 1
ATOM 3360 C CA . THR B 1 68 ? -9.734 1.297 17.5 1 98.12 68 THR B CA 1
ATOM 3361 C C . THR B 1 68 ? -10.469 0.305 16.594 1 98.12 68 THR B C 1
ATOM 3363 O O . THR B 1 68 ? -11.32 -0.457 17.062 1 98.12 68 THR B O 1
ATOM 3366 N N . ILE B 1 69 ? -10.203 0.36 15.352 1 98.19 69 ILE B N 1
ATOM 3367 C CA . ILE B 1 69 ? -10.766 -0.534 14.344 1 98.19 69 ILE B CA 1
ATOM 3368 C C . ILE B 1 69 ? -9.641 -1.265 13.625 1 98.19 69 ILE B C 1
ATOM 3370 O O . ILE B 1 69 ? -8.648 -0.649 13.219 1 98.19 69 ILE B O 1
ATOM 3374 N N . ASP B 1 70 ? -9.766 -2.566 13.516 1 98.38 70 ASP B N 1
ATOM 3375 C CA . ASP B 1 70 ? -8.773 -3.334 12.773 1 98.38 70 ASP B CA 1
ATOM 3376 C C . ASP B 1 70 ? -9.18 -3.486 11.312 1 98.38 70 ASP B C 1
ATOM 3378 O O . ASP B 1 70 ? -10.227 -4.055 11.008 1 98.38 70 ASP B O 1
ATOM 3382 N N . VAL B 1 71 ? -8.398 -2.971 10.406 1 98.44 71 VAL B N 1
ATOM 3383 C CA . VAL B 1 71 ? -8.625 -3.088 8.969 1 98.44 71 VAL B CA 1
ATOM 3384 C C . VAL B 1 71 ? -7.645 -4.098 8.375 1 98.44 71 VAL B C 1
ATOM 3386 O O . VAL B 1 71 ? -6.605 -3.721 7.832 1 98.44 71 VAL B O 1
ATOM 3389 N N . ALA B 1 72 ? -7.934 -5.32 8.453 1 97.5 72 ALA B N 1
ATOM 3390 C CA . ALA B 1 72 ? -7.207 -6.449 7.879 1 97.5 72 ALA B CA 1
ATOM 3391 C C . ALA B 1 72 ? -5.707 -6.324 8.133 1 97.5 72 ALA B C 1
ATOM 3393 O O . ALA B 1 72 ? -4.906 -6.367 7.199 1 97.5 72 ALA B O 1
ATOM 3394 N N . GLY B 1 73 ? -5.316 -6.242 9.352 1 96.88 73 GLY B N 1
ATOM 3395 C CA . GLY B 1 73 ? -3.906 -6.219 9.703 1 96.88 73 GLY B CA 1
ATOM 3396 C C . GLY B 1 73 ? -3.373 -4.816 9.938 1 96.88 73 GLY B C 1
ATOM 3397 O O . GLY B 1 73 ? -2.182 -4.633 10.188 1 96.88 73 GLY B O 1
ATOM 3398 N N . THR B 1 74 ? -4.242 -3.82 9.836 1 98 74 THR B N 1
ATOM 3399 C CA . THR B 1 74 ? -3.871 -2.428 10.062 1 98 74 THR B CA 1
ATOM 3400 C C . THR B 1 74 ? -4.816 -1.772 11.07 1 98 74 THR B C 1
ATOM 3402 O O . THR B 1 74 ? -5.754 -1.071 10.68 1 98 74 THR B O 1
ATOM 3405 N N . PRO B 1 75 ? -4.523 -1.979 12.352 1 98.44 75 PRO B N 1
ATOM 3406 C CA . PRO B 1 75 ? -5.336 -1.271 13.344 1 98.44 75 PRO B CA 1
ATOM 3407 C C . PRO B 1 75 ? -5.219 0.247 13.227 1 98.44 75 PRO B C 1
ATOM 3409 O O . PRO B 1 75 ? -4.121 0.771 13.016 1 98.44 75 PRO B O 1
ATOM 3412 N N . VAL B 1 76 ? -6.352 0.899 13.336 1 98.81 76 VAL B N 1
ATOM 3413 C CA . VAL B 1 76 ? -6.359 2.357 13.289 1 98.81 76 VAL B CA 1
ATOM 3414 C C . VAL B 1 76 ? -7.145 2.912 14.477 1 98.81 76 VAL B C 1
ATOM 3416 O O . VAL B 1 76 ? -8.055 2.254 14.984 1 98.81 76 VAL B O 1
ATOM 3419 N N . ASN B 1 77 ? -6.723 4.027 14.961 1 98.88 77 ASN B N 1
ATOM 3420 C CA . ASN B 1 77 ? -7.492 4.793 15.93 1 98.88 77 ASN B CA 1
ATOM 3421 C C . ASN B 1 77 ? -8.391 5.824 15.25 1 98.88 77 ASN B C 1
ATOM 3423 O O . ASN B 1 77 ? -7.91 6.656 14.484 1 98.88 77 ASN B O 1
ATOM 3427 N N . VAL B 1 78 ? -9.648 5.746 15.531 1 98.94 78 VAL B N 1
ATOM 3428 C CA . VAL B 1 78 ? -10.633 6.645 14.938 1 98.94 78 VAL B CA 1
ATOM 3429 C C . VAL B 1 78 ? -11.133 7.625 15.992 1 98.94 78 VAL B C 1
ATOM 3431 O O . VAL B 1 78 ? -11.773 7.227 16.969 1 98.94 78 VAL B O 1
ATOM 3434 N N . TYR B 1 79 ? -10.883 8.922 15.797 1 98.88 79 TYR B N 1
ATOM 3435 C CA . TYR B 1 79 ? -11.273 9.977 16.719 1 98.88 79 TYR B CA 1
ATOM 3436 C C . TYR B 1 79 ? -12.531 10.695 16.234 1 98.88 79 TYR B C 1
ATOM 3438 O O . TYR B 1 79 ? -12.602 11.117 15.078 1 98.88 79 TYR B O 1
ATOM 3446 N N . GLY B 1 80 ? -13.531 10.812 17.156 1 98.69 80 GLY B N 1
ATOM 3447 C CA . GLY B 1 80 ? -14.695 11.641 16.859 1 98.69 80 GLY B CA 1
ATOM 3448 C C . GLY B 1 80 ? -15.859 10.844 16.312 1 98.69 80 GLY B C 1
ATOM 3449 O O . GLY B 1 80 ? -16.844 11.422 15.836 1 98.69 80 GLY B O 1
ATOM 3450 N N . LEU B 1 81 ? -15.734 9.484 16.312 1 98.19 81 LEU B N 1
ATOM 3451 C CA . LEU B 1 81 ? -16.797 8.656 15.75 1 98.19 81 LEU B CA 1
ATOM 3452 C C . LEU B 1 81 ? -18.094 8.844 16.516 1 98.19 81 LEU B C 1
ATOM 3454 O O . LEU B 1 81 ? -19.172 8.969 15.93 1 98.19 81 LEU B O 1
ATOM 3458 N N . SER B 1 82 ? -18.062 8.906 17.828 1 97.19 82 SER B N 1
ATOM 3459 C CA . SER B 1 82 ? -19.25 9.047 18.672 1 97.19 82 SER B CA 1
ATOM 3460 C C . SER B 1 82 ? -19.797 10.461 18.625 1 97.19 82 SER B C 1
ATOM 3462 O O . SER B 1 82 ? -20.922 10.719 19.062 1 97.19 82 SER B O 1
ATOM 3464 N N . GLU B 1 83 ? -19.078 11.43 18.078 1 96.25 83 GLU B N 1
ATOM 3465 C CA . GLU B 1 83 ? -19.469 12.836 18.062 1 96.25 83 GLU B CA 1
ATOM 3466 C C . GLU B 1 83 ? -20.078 13.219 16.719 1 96.25 83 GLU B C 1
ATOM 3468 O O . GLU B 1 83 ? -20.469 14.367 16.5 1 96.25 83 GLU B O 1
ATOM 3473 N N . LEU B 1 84 ? -20.156 12.195 15.789 1 95.88 84 LEU B N 1
ATOM 3474 C CA . LEU B 1 84 ? -20.812 12.492 14.523 1 95.88 84 LEU B CA 1
ATOM 3475 C C . LEU B 1 84 ? -22.25 12.969 14.75 1 95.88 84 LEU B C 1
ATOM 3477 O O . LEU B 1 84 ? -22.953 12.43 15.609 1 95.88 84 LEU B O 1
ATOM 3481 N N . SER B 1 85 ? -22.609 13.977 14.016 1 91.44 85 SER B N 1
ATOM 3482 C CA . SER B 1 85 ? -23.938 14.562 14.172 1 91.44 85 SER B CA 1
ATOM 3483 C C . SER B 1 85 ? -25.031 13.555 13.828 1 91.44 85 SER B C 1
ATOM 3485 O O . SER B 1 85 ? -24.844 12.719 12.938 1 91.44 85 SER B O 1
ATOM 3487 N N . ARG B 1 86 ? -26.062 13.703 14.625 1 82.81 86 ARG B N 1
ATOM 3488 C CA . ARG B 1 86 ? -27.234 12.891 14.336 1 82.81 86 ARG B CA 1
ATOM 3489 C C . ARG B 1 86 ? -28.109 13.555 13.281 1 82.81 86 ARG B C 1
ATOM 3491 O O . ARG B 1 86 ? -28.203 14.781 13.219 1 82.81 86 ARG B O 1
ATOM 3498 N N . GLY B 1 87 ? -28.328 12.977 12.188 1 72.12 87 GLY B N 1
ATOM 3499 C CA . GLY B 1 87 ? -29.172 13.531 11.148 1 72.12 87 GLY B CA 1
ATOM 3500 C C . GLY B 1 87 ? -30.391 14.25 11.695 1 72.12 87 GLY B C 1
ATOM 3501 O O . GLY B 1 87 ? -30.906 13.891 12.758 1 72.12 87 GLY B O 1
ATOM 3502 N N . SER B 1 88 ? -30.516 15.727 11.414 1 61.75 88 SER B N 1
ATOM 3503 C CA . SER B 1 88 ? -31.781 16.422 11.594 1 61.75 88 SER B CA 1
ATOM 3504 C C . SER B 1 88 ? -32.594 16.438 10.297 1 61.75 88 SER B C 1
ATOM 3506 O O . SER B 1 88 ? -32.031 16.531 9.211 1 61.75 88 SER B O 1
ATOM 3508 N N . ASN B 1 89 ? -33.906 16.359 10.484 1 55.53 89 ASN B N 1
ATOM 3509 C CA . ASN B 1 89 ? -34.875 16.422 9.406 1 55.53 89 ASN B CA 1
ATOM 3510 C C . ASN B 1 89 ? -34.469 15.547 8.227 1 55.53 89 ASN B C 1
ATOM 3512 O O . ASN B 1 89 ? -34.625 15.945 7.07 1 55.53 89 ASN B O 1
ATOM 3516 N N . GLY B 1 90 ? -33.688 14.578 8.477 1 59.78 90 GLY B N 1
ATOM 3517 C CA . GLY B 1 90 ? -33.531 13.57 7.441 1 59.78 90 GLY B CA 1
ATOM 3518 C C . GLY B 1 90 ? -32.094 13.297 7.094 1 59.78 90 GLY B C 1
ATOM 3519 O O . GLY B 1 90 ? -31.703 12.148 6.848 1 59.78 90 GLY B O 1
ATOM 3520 N N . ALA B 1 91 ? -31.203 14.438 6.539 1 75.06 91 ALA B N 1
ATOM 3521 C CA . ALA B 1 91 ? -29.953 13.938 5.965 1 75.06 91 ALA B CA 1
ATOM 3522 C C . ALA B 1 91 ? -28.766 14.25 6.875 1 75.06 91 ALA B C 1
ATOM 3524 O O . ALA B 1 91 ? -28.594 15.391 7.301 1 75.06 91 ALA B O 1
ATOM 3525 N N . ALA B 1 92 ? -28.094 13.305 7.426 1 87.88 92 ALA B N 1
ATOM 3526 C CA . ALA B 1 92 ? -26.875 13.453 8.211 1 87.88 92 ALA B CA 1
ATOM 3527 C C . ALA B 1 92 ? -25.766 14.086 7.379 1 87.88 92 ALA B C 1
ATOM 3529 O O . ALA B 1 92 ? -25.656 13.836 6.176 1 87.88 92 ALA B O 1
ATOM 3530 N N . PRO B 1 93 ? -25.047 15.055 8.055 1 91.56 93 PRO B N 1
ATOM 3531 C CA . PRO B 1 93 ? -23.922 15.633 7.316 1 91.56 93 PRO B CA 1
ATOM 3532 C C . PRO B 1 93 ? -22.969 14.578 6.781 1 91.56 93 PRO B C 1
ATOM 3534 O O . PRO B 1 93 ? -22.812 13.516 7.391 1 91.56 93 PRO B O 1
ATOM 3537 N N . GLU B 1 94 ? -22.391 14.891 5.703 1 95.81 94 GLU B N 1
ATOM 3538 C CA . GLU B 1 94 ? -21.328 14.039 5.191 1 95.81 94 GLU B CA 1
ATOM 3539 C C . GLU B 1 94 ? -20.094 14.086 6.098 1 95.81 94 GLU B C 1
ATOM 3541 O O . GLU B 1 94 ? -20.047 14.867 7.047 1 95.81 94 GLU B O 1
ATOM 3546 N N . VAL B 1 95 ? -19.172 13.211 5.832 1 97.69 95 VAL B N 1
ATOM 3547 C CA . VAL B 1 95 ? -18.062 13.062 6.754 1 97.69 95 VAL B CA 1
ATOM 3548 C C . VAL B 1 95 ? -16.734 13.312 6.02 1 97.69 95 VAL B C 1
ATOM 3550 O O . VAL B 1 95 ? -16.562 12.844 4.891 1 97.69 95 VAL B O 1
ATOM 3553 N N . CYS B 1 96 ? -15.867 14.086 6.633 1 98.62 96 CYS B N 1
ATOM 3554 C CA . CYS B 1 96 ? -14.453 14.148 6.254 1 98.62 96 CYS B CA 1
ATOM 3555 C C . CYS B 1 96 ? -13.617 13.203 7.109 1 98.62 96 CYS B C 1
ATOM 3557 O O . CYS B 1 96 ? -13.68 13.25 8.336 1 98.62 96 CYS B O 1
ATOM 3559 N N . ILE B 1 97 ? -12.883 12.328 6.484 1 98.94 97 ILE B N 1
ATOM 3560 C CA . ILE B 1 97 ? -11.883 11.523 7.18 1 98.94 97 ILE B CA 1
ATOM 3561 C C . ILE B 1 97 ? -10.5 12.125 6.961 1 98.94 97 ILE B C 1
ATOM 3563 O O . ILE B 1 97 ? -10.031 12.219 5.824 1 98.94 97 ILE B O 1
ATOM 3567 N N . THR B 1 98 ? -9.859 12.547 8.023 1 98.94 98 THR B N 1
ATOM 3568 C CA . THR B 1 98 ? -8.492 13.055 7.988 1 98.94 98 THR B CA 1
ATOM 3569 C C . THR B 1 98 ? -7.52 12.031 8.578 1 98.94 98 THR B C 1
ATOM 3571 O O . THR B 1 98 ? -7.691 11.602 9.719 1 98.94 98 THR B O 1
ATOM 3574 N N . PHE B 1 99 ? -6.508 11.648 7.824 1 99 99 PHE B N 1
ATOM 3575 C CA . PHE B 1 99 ? -5.48 10.742 8.328 1 99 99 PHE B CA 1
ATOM 3576 C C . PHE B 1 99 ? -4.309 11.516 8.914 1 99 99 PHE B C 1
ATOM 3578 O O . PHE B 1 99 ? -3.85 12.492 8.32 1 99 99 PHE B O 1
ATOM 3585 N N . HIS B 1 100 ? -3.861 11.117 10.086 1 98.94 100 HIS B N 1
ATOM 3586 C CA . HIS B 1 100 ? -2.693 11.711 10.727 1 98.94 100 HIS B CA 1
ATOM 3587 C C . HIS B 1 100 ? -1.585 10.68 10.914 1 98.94 100 HIS B C 1
ATOM 3589 O O . HIS B 1 100 ? -1.81 9.625 11.508 1 98.94 100 HIS B O 1
ATOM 3595 N N . MET B 1 101 ? -0.383 11.008 10.438 1 98.94 101 MET B N 1
ATOM 3596 C CA . MET B 1 101 ? 0.756 10.102 10.547 1 98.94 101 MET B CA 1
ATOM 3597 C C . MET B 1 101 ? 1.806 10.664 11.5 1 98.94 101 MET B C 1
ATOM 3599 O O . MET B 1 101 ? 2.162 11.836 11.422 1 98.94 101 MET B O 1
ATOM 3603 N N . HIS B 1 102 ? 2.336 9.836 12.375 1 98.88 102 HIS B N 1
ATOM 3604 C CA . HIS B 1 102 ? 3.252 10.25 13.43 1 98.88 102 HIS B CA 1
ATOM 3605 C C . HIS B 1 102 ? 4.688 10.328 12.922 1 98.88 102 HIS B C 1
ATOM 3607 O O . HIS B 1 102 ? 4.961 9.969 11.773 1 98.88 102 HIS B O 1
ATOM 3613 N N . GLY B 1 103 ? 5.562 10.82 13.773 1 98.75 103 GLY B N 1
ATOM 3614 C CA . GLY B 1 103 ? 6.965 10.984 13.438 1 98.75 103 GLY B CA 1
ATOM 3615 C C . GLY B 1 103 ? 7.785 9.727 13.672 1 98.75 103 GLY B C 1
ATOM 3616 O O . GLY B 1 103 ? 7.297 8.758 14.266 1 98.75 103 GLY B O 1
ATOM 3617 N N . ARG B 1 104 ? 9.008 9.789 13.172 1 98.38 104 ARG B N 1
ATOM 3618 C CA . ARG B 1 104 ? 9.922 8.664 13.375 1 98.38 104 ARG B CA 1
ATOM 3619 C C . ARG B 1 104 ? 10.117 8.383 14.859 1 98.38 104 ARG B C 1
ATOM 3621 O O . ARG B 1 104 ? 10.211 9.305 15.672 1 98.38 104 ARG B O 1
ATOM 3628 N N . THR B 1 105 ? 10.203 7.102 15.25 1 97.75 105 THR B N 1
ATOM 3629 C CA . THR B 1 105 ? 10.391 6.559 16.594 1 97.75 105 THR B CA 1
ATOM 3630 C C . THR B 1 105 ? 9.141 6.746 17.438 1 97.75 105 THR B C 1
ATOM 3632 O O . THR B 1 105 ? 9.125 6.41 18.625 1 97.75 105 THR B O 1
ATOM 3635 N N . GLY B 1 106 ? 8.102 7.367 16.906 1 98.25 106 GLY B N 1
ATOM 3636 C CA . GLY B 1 106 ? 6.828 7.52 17.594 1 98.25 106 GLY B CA 1
ATOM 3637 C C . GLY B 1 106 ? 5.902 6.328 17.406 1 98.25 106 GLY B C 1
ATOM 3638 O O . GLY B 1 106 ? 6.363 5.203 17.203 1 98.25 106 GLY B O 1
ATOM 3639 N N . SER B 1 107 ? 4.699 6.57 17.609 1 98.69 107 SER B N 1
ATOM 3640 C CA . SER B 1 107 ? 3.602 5.629 17.438 1 98.69 107 SER B CA 1
ATOM 3641 C C . SER B 1 107 ? 2.258 6.348 17.391 1 98.69 107 SER B C 1
ATOM 3643 O O . SER B 1 107 ? 2.162 7.52 17.766 1 98.69 107 SER B O 1
ATOM 3645 N N . ALA B 1 108 ? 1.27 5.605 16.922 1 98.5 108 ALA B N 1
ATOM 3646 C CA . ALA B 1 108 ? -0.081 6.164 16.938 1 98.5 108 ALA B CA 1
ATOM 3647 C C . ALA B 1 108 ? -0.508 6.508 18.359 1 98.5 108 ALA B C 1
ATOM 3649 O O . ALA B 1 108 ? -1.133 7.543 18.594 1 98.5 108 ALA B O 1
ATOM 3650 N N . ARG B 1 109 ? -0.177 5.656 19.281 1 97.81 109 ARG B N 1
ATOM 3651 C CA . ARG B 1 109 ? -0.529 5.863 20.672 1 97.81 109 ARG B CA 1
ATOM 3652 C C . ARG B 1 109 ? 0.084 7.152 21.219 1 97.81 109 ARG B C 1
ATOM 3654 O O . ARG B 1 109 ? -0.582 7.918 21.922 1 97.81 109 ARG B O 1
ATOM 3661 N N . ARG B 1 110 ? 1.306 7.414 20.828 1 97.69 110 ARG B N 1
ATOM 3662 C CA . ARG B 1 110 ? 2.02 8.578 21.344 1 97.69 110 ARG B CA 1
ATOM 3663 C C . ARG B 1 110 ? 1.517 9.867 20.703 1 97.69 110 ARG B C 1
ATOM 3665 O O . ARG B 1 110 ? 1.802 10.961 21.188 1 97.69 110 ARG B O 1
ATOM 3672 N N . GLU B 1 111 ? 0.794 9.703 19.625 1 97.62 111 GLU B N 1
ATOM 3673 C CA . GLU B 1 111 ? 0.242 10.859 18.922 1 97.62 111 GLU B CA 1
ATOM 3674 C C . GLU B 1 111 ? -1.142 11.219 19.453 1 97.62 111 GLU B C 1
ATOM 3676 O O . GLU B 1 111 ? -1.757 12.188 19 1 97.62 111 GLU B O 1
ATOM 3681 N N . HIS B 1 112 ? -1.639 10.516 20.438 1 98.25 112 HIS B N 1
ATOM 3682 C CA . HIS B 1 112 ? -3.02 10.594 20.906 1 98.25 112 HIS B CA 1
ATOM 3683 C C . HIS B 1 112 ? -3.4 12.023 21.266 1 98.25 112 HIS B C 1
ATOM 3685 O O . HIS B 1 112 ? -4.402 12.547 20.781 1 98.25 112 HIS B O 1
ATOM 3691 N N . ASP B 1 113 ? -2.615 12.688 22.109 1 97.75 113 ASP B N 1
ATOM 3692 C CA . ASP B 1 113 ? -2.953 14.031 22.578 1 97.75 113 ASP B CA 1
ATOM 3693 C C . ASP B 1 113 ? -2.9 15.047 21.438 1 97.75 113 ASP B C 1
ATOM 3695 O O . ASP B 1 113 ? -3.729 15.953 21.375 1 97.75 113 ASP B O 1
ATOM 3699 N N . LEU B 1 114 ? -1.928 14.93 20.609 1 98.38 114 LEU B N 1
ATOM 3700 C CA . LEU B 1 114 ? -1.805 15.82 19.469 1 98.38 114 LEU B CA 1
ATOM 3701 C C . LEU B 1 114 ? -3.023 15.711 18.562 1 98.38 114 LEU B C 1
ATOM 3703 O O . LEU B 1 114 ? -3.582 16.719 18.125 1 98.38 114 LEU B O 1
ATOM 3707 N N . VAL B 1 115 ? -3.438 14.477 18.266 1 98.75 115 VAL B N 1
ATOM 3708 C CA . VAL B 1 115 ? -4.57 14.242 17.375 1 98.75 115 VAL B CA 1
ATOM 3709 C C . VAL B 1 115 ? -5.848 14.789 18 1 98.75 115 VAL B C 1
ATOM 3711 O O . VAL B 1 115 ? -6.668 15.406 17.312 1 98.75 115 VAL B O 1
ATOM 3714 N N . ARG B 1 116 ? -5.988 14.625 19.297 1 98.31 116 ARG B N 1
ATOM 3715 C CA . ARG B 1 116 ? -7.152 15.148 20.016 1 98.31 116 ARG B CA 1
ATOM 3716 C C . ARG B 1 116 ? -7.207 16.672 19.922 1 98.31 116 ARG B C 1
ATOM 3718 O O . ARG B 1 116 ? -8.266 17.25 19.656 1 98.31 116 ARG B O 1
ATOM 3725 N N . GLU B 1 117 ? -6.059 17.281 20.109 1 98.06 117 GLU B N 1
ATOM 3726 C CA . GLU B 1 117 ? -6.004 18.734 20.047 1 98.06 117 GLU B CA 1
ATOM 3727 C C . GLU B 1 117 ? -6.328 19.234 18.641 1 98.06 117 GLU B C 1
ATOM 3729 O O . GLU B 1 117 ? -7.051 20.219 18.484 1 98.06 117 GLU B O 1
ATOM 3734 N N . LEU B 1 118 ? -5.801 18.578 17.641 1 98.56 118 LEU B N 1
ATOM 3735 C CA . LEU B 1 118 ? -6.09 18.938 16.266 1 98.56 118 LEU B CA 1
ATOM 3736 C C . LEU B 1 118 ? -7.586 18.828 15.977 1 98.56 118 LEU B C 1
ATOM 3738 O O . LEU B 1 118 ? -8.172 19.719 15.375 1 98.56 118 LEU B O 1
ATOM 3742 N N . TRP B 1 119 ? -8.172 17.719 16.422 1 98.56 119 TRP B N 1
ATOM 3743 C CA . TRP B 1 119 ? -9.602 17.5 16.25 1 98.56 119 TRP B CA 1
ATOM 3744 C C . TRP B 1 119 ? -10.414 18.594 16.938 1 98.56 119 TRP B C 1
ATOM 3746 O O . TRP B 1 119 ? -11.344 19.156 16.344 1 98.56 119 TRP B O 1
ATOM 3756 N N . GLN B 1 120 ? -10.047 18.953 18.141 1 97.62 120 GLN B N 1
ATOM 3757 C CA . GLN B 1 120 ? -10.75 19.969 18.906 1 97.62 120 GLN B CA 1
ATOM 3758 C C . GLN B 1 120 ? -10.672 21.328 18.234 1 97.62 120 GLN B C 1
ATOM 3760 O O . GLN B 1 120 ? -11.656 22.062 18.188 1 97.62 120 GLN B O 1
ATOM 3765 N N . ASN B 1 121 ? -9.492 21.625 17.75 1 97.12 121 ASN B N 1
ATOM 3766 C CA . ASN B 1 121 ? -9.32 22.891 17.047 1 97.12 121 ASN B CA 1
ATOM 3767 C C . ASN B 1 121 ? -10.164 22.953 15.781 1 97.12 121 ASN B C 1
ATOM 3769 O O . ASN B 1 121 ? -10.797 23.969 15.492 1 97.12 121 ASN B O 1
ATOM 3773 N N . ALA B 1 122 ? -10.219 21.859 15.039 1 97.31 122 ALA B N 1
ATOM 3774 C CA . ALA B 1 122 ? -10.977 21.828 13.797 1 97.31 122 ALA B CA 1
ATOM 3775 C C . ALA B 1 122 ? -12.477 21.953 14.062 1 97.31 122 ALA B C 1
ATOM 3777 O O . ALA B 1 122 ? -13.172 22.734 13.406 1 97.31 122 ALA B O 1
ATOM 3778 N N . VAL B 1 123 ? -12.945 21.203 15.008 1 95.5 123 VAL B N 1
ATOM 3779 C CA . VAL B 1 123 ? -14.367 21.188 15.328 1 95.5 123 VAL B CA 1
ATOM 3780 C C . VAL B 1 123 ? -14.773 22.531 15.938 1 95.5 123 VAL B C 1
ATOM 3782 O O . VAL B 1 123 ? -15.859 23.031 15.664 1 95.5 123 VAL B O 1
ATOM 3785 N N . GLY B 1 124 ? -13.914 23.062 16.766 1 93.44 124 GLY B N 1
ATOM 3786 C CA . GLY B 1 124 ? -14.18 24.391 17.312 1 93.44 124 GLY B CA 1
ATOM 3787 C C . GLY B 1 124 ? -14.312 25.453 16.234 1 93.44 124 GLY B C 1
ATOM 3788 O O . GLY B 1 124 ? -15.203 26.297 16.297 1 93.44 124 GLY B O 1
ATOM 3789 N N . GLU B 1 125 ? -13.391 25.453 15.336 1 92.62 125 GLU B N 1
ATOM 3790 C CA . GLU B 1 125 ? -13.43 26.391 14.219 1 92.62 125 GLU B CA 1
ATOM 3791 C C . GLU B 1 125 ? -14.664 26.172 13.352 1 92.62 125 GLU B C 1
ATOM 3793 O O . GLU B 1 125 ? -15.25 27.125 12.836 1 92.62 125 GLU B O 1
ATOM 3798 N N . ARG B 1 126 ? -15.023 24.938 13.164 1 89.75 126 ARG B N 1
ATOM 3799 C CA . ARG B 1 126 ? -16.203 24.594 12.383 1 89.75 126 ARG B CA 1
ATOM 3800 C C . ARG B 1 126 ? -17.453 25.266 12.938 1 89.75 126 ARG B C 1
ATOM 3802 O O . ARG B 1 126 ? -18.328 25.703 12.18 1 89.75 126 ARG B O 1
ATOM 3809 N N . GLU B 1 127 ? -17.609 25.328 14.18 1 84.88 127 GLU B N 1
ATOM 3810 C CA . GLU B 1 127 ? -18.766 25.906 14.836 1 84.88 127 GLU B CA 1
ATOM 3811 C C . GLU B 1 127 ? -18.859 27.406 14.547 1 84.88 127 GLU B C 1
ATOM 3813 O O . GLU B 1 127 ? -19.953 27.984 14.578 1 84.88 127 GLU B O 1
ATOM 3818 N N . GLY B 1 128 ? -17.75 27.938 14.266 1 79.12 128 GLY B N 1
ATOM 3819 C CA . GLY B 1 128 ? -17.734 29.359 13.977 1 79.12 128 GLY B CA 1
ATOM 3820 C C . GLY B 1 128 ? -17.953 29.672 12.508 1 79.12 128 GLY B C 1
ATOM 3821 O O . GLY B 1 128 ? -18.062 30.844 12.125 1 79.12 128 GLY B O 1
ATOM 3822 N N . LEU B 1 129 ? -17.906 28.656 11.742 1 77.06 129 LEU B N 1
ATOM 3823 C CA . LEU B 1 129 ? -18.047 28.875 10.312 1 77.06 129 LEU B CA 1
ATOM 3824 C C . LEU B 1 129 ? -19.469 29.312 9.969 1 77.06 129 LEU B C 1
ATOM 3826 O O . LEU B 1 129 ? -20.438 28.594 10.242 1 77.06 129 LEU B O 1
ATOM 3830 N N . GLN B 1 130 ? -19.781 30.688 10.164 1 60.25 130 GLN B N 1
ATOM 3831 C CA . GLN B 1 130 ? -21.031 31.359 9.812 1 60.25 130 GLN B CA 1
ATOM 3832 C C . GLN B 1 130 ? -21.25 31.344 8.297 1 60.25 130 GLN B C 1
ATOM 3834 O O . GLN B 1 130 ? -20.312 31.547 7.531 1 60.25 130 GLN B O 1
ATOM 3839 N N . GLY B 1 131 ? -22.422 30.719 7.879 1 59.56 131 GLY B N 1
ATOM 3840 C CA . GLY B 1 131 ? -22.797 30.953 6.492 1 59.56 131 GLY B CA 1
ATOM 3841 C C . GLY B 1 131 ? -22.641 29.719 5.625 1 59.56 131 GLY B C 1
ATOM 3842 O O . GLY B 1 131 ? -23.047 29.703 4.461 1 59.56 131 GLY B O 1
ATOM 3843 N N . ALA B 1 132 ? -21.781 28.75 6.141 1 62.34 132 ALA B N 1
ATOM 3844 C CA . ALA B 1 132 ? -21.672 27.625 5.215 1 62.34 132 ALA B CA 1
ATOM 3845 C C . ALA B 1 132 ? -22.984 26.859 5.105 1 62.34 132 ALA B C 1
ATOM 3847 O O . ALA B 1 132 ? -23.672 26.656 6.109 1 62.34 132 ALA B O 1
ATOM 3848 N N . HIS B 1 133 ? -23.391 26.734 3.949 1 67.44 133 HIS B N 1
ATOM 3849 C CA . HIS B 1 133 ? -24.641 26.062 3.668 1 67.44 133 HIS B CA 1
ATOM 3850 C C . HIS B 1 133 ? -24.609 24.609 4.121 1 67.44 133 HIS B C 1
ATOM 3852 O O . HIS B 1 133 ? -25.578 24.109 4.703 1 67.44 133 HIS B O 1
ATOM 3858 N N . ARG B 1 134 ? -23.391 24 3.883 1 83.88 134 ARG B N 1
ATOM 3859 C CA . ARG B 1 134 ? -23.25 22.609 4.277 1 83.88 134 ARG B CA 1
ATOM 3860 C C . ARG B 1 134 ? -21.922 22.375 4.98 1 83.88 134 ARG B C 1
ATOM 3862 O O . ARG B 1 134 ? -20.906 22.969 4.621 1 83.88 134 ARG B O 1
ATOM 3869 N N . VAL B 1 135 ? -22.016 21.641 6.059 1 90.19 135 VAL B N 1
ATOM 3870 C CA . VAL B 1 135 ? -20.828 21.359 6.844 1 90.19 135 VAL B CA 1
ATOM 3871 C C . VAL B 1 135 ? -20.688 19.844 7.043 1 90.19 135 VAL B C 1
ATOM 3873 O O . VAL B 1 135 ? -21.672 19.141 7.266 1 90.19 135 VAL B O 1
ATOM 3876 N N . ARG B 1 136 ? -19.453 19.391 6.879 1 94.94 136 ARG B N 1
ATOM 3877 C CA . ARG B 1 136 ? -19.141 17.984 7.117 1 94.94 136 ARG B CA 1
ATOM 3878 C C . ARG B 1 136 ? -18.797 17.75 8.586 1 94.94 136 ARG B C 1
ATOM 3880 O O . ARG B 1 136 ? -18.281 18.641 9.266 1 94.94 136 ARG B O 1
ATOM 3887 N N . ASP B 1 137 ? -19.078 16.562 9.023 1 96.12 137 ASP B N 1
ATOM 3888 C CA . ASP B 1 137 ? -18.484 16.078 10.273 1 96.12 137 ASP B CA 1
ATOM 3889 C C . ASP B 1 137 ? -17.047 15.633 10.062 1 96.12 137 ASP B C 1
ATOM 3891 O O . ASP B 1 137 ? -16.625 15.383 8.93 1 96.12 137 ASP B O 1
ATOM 3895 N N . LEU B 1 138 ? -16.328 15.625 11.203 1 98.06 138 LEU B N 1
ATOM 3896 C CA . LEU B 1 138 ? -14.906 15.289 11.117 1 98.06 138 LEU B CA 1
ATOM 3897 C C . LEU B 1 138 ? -14.594 14.023 11.906 1 98.06 138 LEU B C 1
ATOM 3899 O O . LEU B 1 138 ? -14.992 13.898 13.062 1 98.06 138 LEU B O 1
ATOM 3903 N N . ILE B 1 139 ? -13.859 13.094 11.234 1 98.56 139 ILE B N 1
ATOM 3904 C CA . ILE B 1 139 ? -13.133 12 11.875 1 98.56 139 ILE B CA 1
ATOM 3905 C C . ILE B 1 139 ? -11.641 12.133 11.57 1 98.56 139 ILE B C 1
ATOM 3907 O O . ILE B 1 139 ? -11.258 12.445 10.445 1 98.56 139 ILE B O 1
ATOM 3911 N N . ILE B 1 140 ? -10.836 12.008 12.617 1 98.94 140 ILE B N 1
ATOM 3912 C CA . ILE B 1 140 ? -9.398 11.898 12.375 1 98.94 140 ILE B CA 1
ATOM 3913 C C . ILE B 1 140 ? -8.938 10.469 12.672 1 98.94 140 ILE B C 1
ATOM 3915 O O . ILE B 1 140 ? -9.336 9.883 13.688 1 98.94 140 ILE B O 1
ATOM 3919 N N . VAL B 1 141 ? -8.148 9.906 11.781 1 98.94 141 VAL B N 1
ATOM 3920 C CA . VAL B 1 141 ? -7.676 8.531 11.883 1 98.94 141 VAL B CA 1
ATOM 3921 C C . VAL B 1 141 ? -6.152 8.516 12.008 1 98.94 141 VAL B C 1
ATOM 3923 O O . VAL B 1 141 ? -5.453 9.141 11.203 1 98.94 141 VAL B O 1
ATOM 3926 N N . SER B 1 142 ? -5.656 7.91 13.047 1 98.94 142 SER B N 1
ATOM 3927 C CA . SER B 1 142 ? -4.219 7.695 13.164 1 98.94 142 SER B CA 1
ATOM 3928 C C . SER B 1 142 ? -3.871 6.211 13.055 1 98.94 142 SER B C 1
ATOM 3930 O O . SER B 1 142 ? -4.723 5.352 13.281 1 98.94 142 SER B O 1
ATOM 3932 N N . LEU B 1 143 ? -2.662 5.906 12.648 1 98.88 143 LEU B N 1
ATOM 3933 C CA . LEU B 1 143 ? -2.146 4.547 12.5 1 98.88 143 LEU B CA 1
ATOM 3934 C C . LEU B 1 143 ? -0.65 4.5 12.789 1 98.88 143 LEU B C 1
ATOM 3936 O O . LEU B 1 143 ? 0.034 5.523 12.719 1 98.88 143 LEU B O 1
ATOM 3940 N N . ASP B 1 144 ? -0.19 3.338 13.164 1 98.88 144 ASP B N 1
ATOM 3941 C CA . ASP B 1 144 ? 1.255 3.152 13.266 1 98.88 144 ASP B CA 1
ATOM 3942 C C . ASP B 1 144 ? 1.898 3.092 11.883 1 98.88 144 ASP B C 1
ATOM 3944 O O . ASP B 1 144 ? 1.473 2.312 11.031 1 98.88 144 ASP B O 1
ATOM 3948 N N . GLN B 1 145 ? 2.883 3.959 11.68 1 98.81 145 GLN B N 1
ATOM 3949 C CA . GLN B 1 145 ? 3.635 3.898 10.43 1 98.81 145 GLN B CA 1
ATOM 3950 C C . GLN B 1 145 ? 4.398 2.582 10.312 1 98.81 145 GLN B C 1
ATOM 3952 O O . GLN B 1 145 ? 4.539 1.85 11.297 1 98.81 145 GLN B O 1
ATOM 3957 N N . ARG B 1 146 ? 4.766 2.275 9.109 1 98.75 146 ARG B N 1
ATOM 3958 C CA . ARG B 1 146 ? 5.551 1.067 8.867 1 98.75 146 ARG B CA 1
ATOM 3959 C C . ARG B 1 146 ? 6.754 1.005 9.805 1 98.75 146 ARG B C 1
ATOM 3961 O O . ARG B 1 146 ? 7.434 2.012 10.016 1 98.75 146 ARG B O 1
ATOM 3968 N N . ASN B 1 147 ? 6.977 -0.187 10.461 1 98.75 147 ASN B N 1
ATOM 3969 C CA . ASN B 1 147 ? 8.07 -0.513 11.367 1 98.75 147 ASN B CA 1
ATOM 3970 C C . ASN B 1 147 ? 7.984 0.303 12.656 1 98.75 147 ASN B C 1
ATOM 3972 O O . ASN B 1 147 ? 9.008 0.61 13.273 1 98.75 147 ASN B O 1
ATOM 3976 N N . HIS B 1 148 ? 6.801 0.733 13.078 1 98.81 148 HIS B N 1
ATOM 3977 C CA . HIS B 1 148 ? 6.578 1.443 14.336 1 98.81 148 HIS B CA 1
ATOM 3978 C C . HIS B 1 148 ? 5.395 0.859 15.094 1 98.81 148 HIS B C 1
ATOM 3980 O O . HIS B 1 148 ? 4.52 0.228 14.5 1 98.81 148 HIS B O 1
ATOM 3986 N N . GLY B 1 149 ? 5.367 1.157 16.391 1 97.75 149 GLY B N 1
ATOM 3987 C CA . GLY B 1 149 ? 4.246 0.688 17.203 1 97.75 149 GLY B CA 1
ATOM 3988 C C . GLY B 1 149 ? 4.016 -0.808 17.078 1 97.75 149 GLY B C 1
ATOM 3989 O O . GLY B 1 149 ? 4.945 -1.6 17.25 1 97.75 149 GLY B O 1
ATOM 3990 N N . HIS B 1 150 ? 2.822 -1.181 16.812 1 95.81 150 HIS B N 1
ATOM 3991 C CA . HIS B 1 150 ? 2.482 -2.596 16.719 1 95.81 150 HIS B CA 1
ATOM 3992 C C . HIS B 1 150 ? 3.064 -3.225 15.461 1 95.81 150 HIS B C 1
ATOM 3994 O O . HIS B 1 150 ? 3.1 -4.449 15.336 1 95.81 150 HIS B O 1
ATOM 4000 N N . ARG B 1 151 ? 3.562 -2.393 14.57 1 97.75 151 ARG B N 1
ATOM 4001 C CA . ARG B 1 151 ? 4.062 -2.881 13.289 1 97.75 151 ARG B CA 1
ATOM 4002 C C . ARG B 1 151 ? 5.582 -3.023 13.32 1 97.75 151 ARG B C 1
ATOM 4004 O O . ARG B 1 151 ? 6.207 -3.236 12.273 1 97.75 151 ARG B O 1
ATOM 4011 N N . THR B 1 152 ? 6.172 -2.85 14.438 1 98.25 152 THR B N 1
ATOM 4012 C CA . THR B 1 152 ? 7.625 -2.918 14.539 1 98.25 152 THR B CA 1
ATOM 4013 C C . THR B 1 152 ? 8.125 -4.332 14.25 1 98.25 152 THR B C 1
ATOM 4015 O O . THR B 1 152 ? 7.66 -5.293 14.867 1 98.25 152 THR B O 1
ATOM 4018 N N . THR B 1 153 ? 9.109 -4.418 13.32 1 98.19 153 THR B N 1
ATOM 4019 C CA . THR B 1 153 ? 9.742 -5.691 13.008 1 98.19 153 THR B CA 1
ATOM 4020 C C . THR B 1 153 ? 11.266 -5.59 13.141 1 98.19 153 THR B C 1
ATOM 4022 O O . THR B 1 153 ? 11.953 -6.605 13.242 1 98.19 153 THR B O 1
ATOM 4025 N N . ASN B 1 154 ? 11.789 -4.445 13.086 1 98.12 154 ASN B N 1
ATOM 4026 C CA . ASN B 1 154 ? 13.219 -4.16 13.148 1 98.12 154 ASN B CA 1
ATOM 4027 C C . ASN B 1 154 ? 13.5 -2.816 13.812 1 98.12 154 ASN B C 1
ATOM 4029 O O . ASN B 1 154 ? 13.453 -1.773 13.156 1 98.12 154 ASN B O 1
ATOM 4033 N N . GLU B 1 155 ? 13.836 -2.762 15.023 1 98 155 GLU B N 1
ATOM 4034 C CA . GLU B 1 155 ? 14.055 -1.53 15.781 1 98 155 GLU B CA 1
ATOM 4035 C C . GLU B 1 155 ? 15.195 -0.714 15.18 1 98 155 GLU B C 1
ATOM 4037 O O . GLU B 1 155 ? 15.141 0.517 15.141 1 98 155 GLU B O 1
ATOM 4042 N N . LEU B 1 156 ? 16.219 -1.39 14.75 1 98.19 156 LEU B N 1
ATOM 4043 C CA . LEU B 1 156 ? 17.375 -0.709 14.164 1 98.19 156 LEU B CA 1
ATOM 4044 C C . LEU B 1 156 ? 16.969 0.093 12.93 1 98.19 156 LEU B C 1
ATOM 4046 O O . LEU B 1 156 ? 17.531 1.153 12.664 1 98.19 156 LEU B O 1
ATOM 4050 N N . GLY B 1 157 ? 15.945 -0.374 12.234 1 98.44 157 GLY B N 1
ATOM 4051 C CA . GLY B 1 157 ? 15.461 0.287 11.031 1 98.44 157 GLY B CA 1
ATOM 4052 C C . GLY B 1 157 ? 14.891 1.666 11.297 1 98.44 157 GLY B C 1
ATOM 4053 O O . GLY B 1 157 ? 14.703 2.457 10.375 1 98.44 157 GLY B O 1
ATOM 4054 N N . GLN B 1 158 ? 14.648 2.01 12.547 1 98.5 158 GLN B N 1
ATOM 4055 C CA . GLN B 1 158 ? 14.117 3.314 12.922 1 98.5 158 GLN B CA 1
ATOM 4056 C C . GLN B 1 158 ? 15.242 4.305 13.211 1 98.5 158 GLN B C 1
ATOM 4058 O O . GLN B 1 158 ? 15 5.504 13.367 1 98.5 158 GLN B O 1
ATOM 4063 N N . ARG B 1 159 ? 16.469 3.766 13.227 1 98.25 159 ARG B N 1
ATOM 4064 C CA . ARG B 1 159 ? 17.578 4.562 13.727 1 98.25 159 ARG B CA 1
ATOM 4065 C C . ARG B 1 159 ? 18.344 5.219 12.578 1 98.25 159 ARG B C 1
ATOM 4067 O O . ARG B 1 159 ? 18.078 4.934 11.406 1 98.25 159 ARG B O 1
ATOM 4074 N N . THR B 1 160 ? 19.188 6.191 12.969 1 98.06 160 THR B N 1
ATOM 4075 C CA . THR B 1 160 ? 20 6.93 12 1 98.06 160 THR B CA 1
ATOM 4076 C C . THR B 1 160 ? 21.266 6.16 11.664 1 98.06 160 THR B C 1
ATOM 4078 O O . THR B 1 160 ? 21.562 5.133 12.273 1 98.06 160 THR B O 1
ATOM 4081 N N . TRP B 1 161 ? 22 6.66 10.656 1 98.38 161 TRP B N 1
ATOM 4082 C CA . TRP B 1 161 ? 23.328 6.117 10.375 1 98.38 161 TRP B CA 1
ATOM 4083 C C . TRP B 1 161 ? 24.234 6.227 11.602 1 98.38 161 TRP B C 1
ATOM 4085 O O . TRP B 1 161 ? 24.938 5.273 11.945 1 98.38 161 TRP B O 1
ATOM 4095 N N . LYS B 1 162 ? 24.188 7.297 12.32 1 97.31 162 LYS B N 1
ATOM 4096 C CA . LYS B 1 162 ? 25.031 7.543 13.484 1 97.31 162 LYS B CA 1
ATOM 4097 C C . LYS B 1 162 ? 24.719 6.562 14.609 1 97.31 162 LYS B C 1
ATOM 4099 O O . LYS B 1 162 ? 25.594 6.195 15.391 1 97.31 162 LYS B O 1
ATOM 4104 N N . GLU B 1 163 ? 23.531 6.188 14.57 1 97.62 163 GLU B N 1
ATOM 4105 C CA . GLU B 1 163 ? 23.094 5.27 15.609 1 97.62 163 GLU B CA 1
ATOM 4106 C C . GLU B 1 163 ? 23.297 3.814 15.195 1 97.62 163 GLU B C 1
ATOM 4108 O O . GLU B 1 163 ? 22.828 2.896 15.875 1 97.62 163 GLU B O 1
ATOM 4113 N N . GLY B 1 164 ? 23.844 3.576 14.016 1 97.62 164 GLY B N 1
ATOM 4114 C CA . GLY B 1 164 ? 24.297 2.236 13.672 1 97.62 164 GLY B CA 1
ATOM 4115 C C . GLY B 1 164 ? 23.453 1.584 12.594 1 97.62 164 GLY B C 1
ATOM 4116 O O . GLY B 1 164 ? 23.656 0.415 12.258 1 97.62 164 GLY B O 1
ATOM 4117 N N . ASN B 1 165 ? 22.469 2.283 12.023 1 98.38 165 ASN B N 1
ATOM 4118 C CA . ASN B 1 165 ? 21.656 1.73 10.945 1 98.38 165 ASN B CA 1
ATOM 4119 C C . ASN B 1 165 ? 22.281 1.955 9.578 1 98.38 165 ASN B C 1
ATOM 4121 O O . ASN B 1 165 ? 22.188 3.047 9.016 1 98.38 165 ASN B O 1
ATOM 4125 N N . PRO B 1 166 ? 22.844 0.897 9 1 97.56 166 PRO B N 1
ATOM 4126 C CA . PRO B 1 166 ? 23.516 1.116 7.719 1 97.56 166 PRO B CA 1
ATOM 4127 C C . PRO B 1 166 ? 22.547 1.434 6.582 1 97.56 166 PRO B C 1
ATOM 4129 O O . PRO B 1 166 ? 22.953 1.966 5.547 1 97.56 166 PRO B O 1
ATOM 4132 N N . THR B 1 167 ? 21.234 1.112 6.77 1 98.25 167 THR B N 1
ATOM 4133 C CA . THR B 1 167 ? 20.266 1.288 5.699 1 98.25 167 THR B CA 1
ATOM 4134 C C . THR B 1 167 ? 19.312 2.43 6.023 1 98.25 167 THR B C 1
ATOM 4136 O O . THR B 1 167 ? 18.172 2.441 5.551 1 98.25 167 THR B O 1
ATOM 4139 N N . HIS B 1 168 ? 19.688 3.398 6.82 1 98.56 168 HIS B N 1
ATOM 4140 C CA . HIS B 1 168 ? 18.844 4.496 7.262 1 98.56 168 HIS B CA 1
ATOM 4141 C C . HIS B 1 168 ? 18.141 5.16 6.082 1 98.56 168 HIS B C 1
ATOM 4143 O O . HIS B 1 168 ? 16.938 5.414 6.129 1 98.56 168 HIS B O 1
ATOM 4149 N N . GLY B 1 169 ? 18.938 5.422 4.992 1 98.5 169 GLY B N 1
ATOM 4150 C CA . GLY B 1 169 ? 18.391 6.109 3.834 1 98.5 169 GLY B CA 1
ATOM 4151 C C . GLY B 1 169 ? 17.25 5.363 3.186 1 98.5 169 GLY B C 1
ATOM 4152 O O . GLY B 1 169 ? 16.188 5.945 2.904 1 98.5 169 GLY B O 1
ATOM 4153 N N . ILE B 1 170 ? 17.406 4.074 3.01 1 98.62 170 ILE B N 1
ATOM 4154 C CA . ILE B 1 170 ? 16.375 3.246 2.391 1 98.62 170 ILE B CA 1
ATOM 4155 C C . ILE B 1 170 ? 15.219 3.037 3.371 1 98.62 170 ILE B C 1
ATOM 4157 O O . ILE B 1 170 ? 14.047 3.123 2.988 1 98.62 170 ILE B O 1
ATOM 4161 N N . ASP B 1 171 ? 15.539 2.818 4.641 1 98.81 171 ASP B N 1
ATOM 4162 C CA . ASP B 1 171 ? 14.539 2.521 5.66 1 98.81 171 ASP B CA 1
ATOM 4163 C C . ASP B 1 171 ? 13.562 3.684 5.824 1 98.81 171 ASP B C 1
ATOM 4165 O O . ASP B 1 171 ? 12.344 3.48 5.859 1 98.81 171 ASP B O 1
ATOM 4169 N N . GLN B 1 172 ? 14.094 4.836 5.938 1 98.69 172 GLN B N 1
ATOM 4170 C CA . GLN B 1 172 ? 13.227 5.988 6.16 1 98.69 172 GLN B CA 1
ATOM 4171 C C . GLN B 1 172 ? 12.266 6.188 4.992 1 98.69 172 GLN B C 1
ATOM 4173 O O . GLN B 1 172 ? 11.062 6.379 5.195 1 98.69 172 GLN B O 1
ATOM 4178 N N . TYR B 1 173 ? 12.812 6.152 3.785 1 98.88 173 TYR B N 1
ATOM 4179 C CA . TYR B 1 173 ? 11.969 6.332 2.607 1 98.88 173 TYR B CA 1
ATOM 4180 C C . TYR B 1 173 ? 10.906 5.238 2.523 1 98.88 173 TYR B C 1
ATOM 4182 O O . TYR B 1 173 ? 9.75 5.512 2.211 1 98.88 173 TYR B O 1
ATOM 4190 N N . ALA B 1 174 ? 11.312 4.008 2.791 1 98.88 174 ALA B N 1
ATOM 4191 C CA . ALA B 1 174 ? 10.422 2.854 2.76 1 98.88 174 ALA B CA 1
ATOM 4192 C C . ALA B 1 174 ? 9.305 2.998 3.789 1 98.88 174 ALA B C 1
ATOM 4194 O O . ALA B 1 174 ? 8.141 2.684 3.506 1 98.88 174 ALA B O 1
ATOM 4195 N N . MET B 1 175 ? 9.609 3.486 4.949 1 98.88 175 MET B N 1
ATOM 4196 C CA . MET B 1 175 ? 8.625 3.615 6.02 1 98.88 175 MET B CA 1
ATOM 4197 C C . MET B 1 175 ? 7.527 4.605 5.633 1 98.88 175 MET B C 1
ATOM 4199 O O . MET B 1 175 ? 6.348 4.258 5.617 1 98.88 175 MET B O 1
ATOM 4203 N N . TYR B 1 176 ? 7.965 5.84 5.23 1 98.69 176 TYR B N 1
ATOM 4204 C CA . TYR B 1 176 ? 6.891 6.82 5.078 1 98.69 176 TYR B CA 1
ATOM 4205 C C . TYR B 1 176 ? 6.23 6.691 3.709 1 98.69 176 TYR B C 1
ATOM 4207 O O . TYR B 1 176 ? 5.047 6.996 3.555 1 98.69 176 TYR B O 1
ATOM 4215 N N . HIS B 1 177 ? 6.914 6.215 2.68 1 98.75 177 HIS B N 1
ATOM 4216 C CA . HIS B 1 177 ? 6.246 5.906 1.421 1 98.75 177 HIS B CA 1
ATOM 4217 C C . HIS B 1 177 ? 5.238 4.773 1.598 1 98.75 177 HIS B C 1
ATOM 4219 O O . HIS B 1 177 ? 4.105 4.867 1.123 1 98.75 177 HIS B O 1
ATOM 4225 N N . GLY B 1 178 ? 5.695 3.689 2.252 1 98.75 178 GLY B N 1
ATOM 4226 C CA . GLY B 1 178 ? 4.781 2.598 2.543 1 98.75 178 GLY B CA 1
ATOM 4227 C C . GLY B 1 178 ? 3.562 3.035 3.334 1 98.75 178 GLY B C 1
ATOM 4228 O O . GLY B 1 178 ? 2.447 2.59 3.061 1 98.75 178 GLY B O 1
ATOM 4229 N N . THR B 1 179 ? 3.775 3.885 4.281 1 98.88 179 THR B N 1
ATOM 4230 C CA . THR B 1 179 ? 2.672 4.395 5.09 1 98.88 179 THR B CA 1
ATOM 4231 C C . THR B 1 179 ? 1.716 5.227 4.238 1 98.88 179 THR B C 1
ATOM 4233 O O . THR B 1 179 ? 0.497 5.137 4.398 1 98.88 179 THR B O 1
ATOM 4236 N N . ALA B 1 180 ? 2.264 6.047 3.363 1 98.94 180 ALA B N 1
ATOM 4237 C CA . ALA B 1 180 ? 1.416 6.801 2.443 1 98.94 180 ALA B CA 1
ATOM 4238 C C . ALA B 1 180 ? 0.528 5.867 1.625 1 98.94 180 ALA B C 1
ATOM 4240 O O . ALA B 1 180 ? -0.658 6.141 1.429 1 98.94 180 ALA B O 1
ATOM 4241 N N . MET B 1 181 ? 1.059 4.77 1.187 1 98.81 181 MET B N 1
ATOM 4242 C CA . MET B 1 181 ? 0.279 3.777 0.453 1 98.81 181 MET B CA 1
ATOM 4243 C C . MET B 1 181 ? -0.789 3.156 1.346 1 98.81 181 MET B C 1
ATOM 4245 O O . MET B 1 181 ? -1.897 2.871 0.889 1 98.81 181 MET B O 1
ATOM 4249 N N . ASP B 1 182 ? -0.435 2.955 2.611 1 98.81 182 ASP B N 1
ATOM 4250 C CA . ASP B 1 182 ? -1.415 2.422 3.553 1 98.81 182 ASP B CA 1
ATOM 4251 C C . ASP B 1 182 ? -2.592 3.381 3.721 1 98.81 182 ASP B C 1
ATOM 4253 O O . ASP B 1 182 ? -3.736 2.947 3.877 1 98.81 182 ASP B O 1
ATOM 4257 N N . VAL B 1 183 ? -2.297 4.645 3.709 1 98.94 183 VAL B N 1
ATOM 4258 C CA . VAL B 1 183 ? -3.363 5.637 3.812 1 98.94 183 VAL B CA 1
ATOM 4259 C C . VAL B 1 183 ? -4.301 5.516 2.611 1 98.94 183 VAL B C 1
ATOM 4261 O O . VAL B 1 183 ? -5.523 5.504 2.77 1 98.94 183 VAL B O 1
ATOM 4264 N N . SER B 1 184 ? -3.785 5.391 1.432 1 98.81 184 SER B N 1
ATOM 4265 C CA . SER B 1 184 ? -4.602 5.199 0.238 1 98.81 184 SER B CA 1
ATOM 4266 C C . SER B 1 184 ? -5.453 3.939 0.345 1 98.81 184 SER B C 1
ATOM 4268 O O . SER B 1 184 ? -6.629 3.945 -0.017 1 98.81 184 SER B O 1
ATOM 4270 N N . TYR B 1 185 ? -4.828 2.885 0.86 1 98.81 185 TYR B N 1
ATOM 4271 C CA . TYR B 1 185 ? -5.512 1.626 1.125 1 98.81 185 TYR B CA 1
ATOM 4272 C C . TYR B 1 185 ? -6.668 1.827 2.098 1 98.81 185 TYR B C 1
ATOM 4274 O O . TYR B 1 185 ? -7.777 1.336 1.867 1 98.81 185 TYR B O 1
ATOM 4282 N N . LEU B 1 186 ? -6.445 2.549 3.129 1 98.94 186 LEU B N 1
ATOM 4283 C CA . LEU B 1 186 ? -7.461 2.783 4.152 1 98.94 186 LEU B CA 1
ATOM 4284 C C . LEU B 1 186 ? -8.594 3.646 3.607 1 98.94 186 LEU B C 1
ATOM 4286 O O . LEU B 1 186 ? -9.75 3.477 3.994 1 98.94 186 LEU B O 1
ATOM 4290 N N . MET B 1 187 ? -8.289 4.574 2.734 1 98.88 187 MET B N 1
ATOM 4291 C CA . MET B 1 187 ? -9.336 5.383 2.107 1 98.88 187 MET B CA 1
ATOM 4292 C C . MET B 1 187 ? -10.32 4.508 1.342 1 98.88 187 MET B C 1
ATOM 4294 O O . MET B 1 187 ? -11.516 4.801 1.293 1 98.88 187 MET B O 1
ATOM 4298 N N . ASP B 1 188 ? -9.82 3.451 0.785 1 98.38 188 ASP B N 1
ATOM 4299 C CA . ASP B 1 188 ? -10.648 2.518 0.027 1 98.38 188 ASP B CA 1
ATOM 4300 C C . ASP B 1 188 ? -11.539 1.692 0.955 1 98.38 188 ASP B C 1
ATOM 4302 O O . ASP B 1 188 ? -12.695 1.411 0.629 1 98.38 188 ASP B O 1
ATOM 4306 N N . LEU B 1 189 ? -11.016 1.327 2.104 1 98.69 189 LEU B N 1
ATOM 4307 C CA . LEU B 1 189 ? -11.633 0.213 2.82 1 98.69 189 LEU B CA 1
ATOM 4308 C C . LEU B 1 189 ? -12.336 0.7 4.082 1 98.69 189 LEU B C 1
ATOM 4310 O O . LEU B 1 189 ? -13.352 0.135 4.488 1 98.69 189 LEU B O 1
ATOM 4314 N N . LEU B 1 190 ? -11.836 1.726 4.695 1 98.81 190 LEU B N 1
ATOM 4315 C CA . LEU B 1 190 ? -12.25 2.109 6.039 1 98.81 190 LEU B CA 1
ATOM 4316 C C . LEU B 1 190 ? -13.727 2.484 6.066 1 98.81 190 LEU B C 1
ATOM 4318 O O . LEU B 1 190 ? -14.445 2.146 7.012 1 98.81 190 LEU B O 1
ATOM 4322 N N . PRO B 1 191 ? -14.32 3.176 5.027 1 98.69 191 PRO B N 1
ATOM 4323 C CA . PRO B 1 191 ? -15.742 3.527 5.062 1 98.69 191 PRO B CA 1
ATOM 4324 C C . PRO B 1 191 ? -16.641 2.311 5.227 1 98.69 191 PRO B C 1
ATOM 4326 O O . PRO B 1 191 ? -17.672 2.391 5.898 1 98.69 191 PRO B O 1
ATOM 4329 N N . ALA B 1 192 ? -16.25 1.191 4.645 1 98.69 192 ALA B N 1
ATOM 4330 C CA . ALA B 1 192 ? -17.078 -0.014 4.746 1 98.69 192 ALA B CA 1
ATOM 4331 C C . ALA B 1 192 ? -17.062 -0.56 6.172 1 98.69 192 ALA B C 1
ATOM 4333 O O . ALA B 1 192 ? -18.062 -1.153 6.617 1 98.69 192 ALA B O 1
ATOM 4334 N N . TYR B 1 193 ? -15.977 -0.423 6.91 1 98.62 193 TYR B N 1
ATOM 4335 C CA . TYR B 1 193 ? -15.883 -0.843 8.305 1 98.62 193 TYR B CA 1
ATOM 4336 C C . TYR B 1 193 ? -16.672 0.1 9.211 1 98.62 193 TYR B C 1
ATOM 4338 O O . TYR B 1 193 ? -17.328 -0.341 10.148 1 98.62 193 TYR B O 1
ATOM 4346 N N . LEU B 1 194 ? -16.578 1.386 8.898 1 98.44 194 LEU B N 1
ATOM 4347 C CA . LEU B 1 194 ? -17.156 2.406 9.773 1 98.44 194 LEU B CA 1
ATOM 4348 C C . LEU B 1 194 ? -18.656 2.473 9.602 1 98.44 194 LEU B C 1
ATOM 4350 O O . LEU B 1 194 ? -19.391 2.672 10.57 1 98.44 194 LEU B O 1
ATOM 4354 N N . PHE B 1 195 ? -19.109 2.365 8.289 1 98 195 PHE B N 1
ATOM 4355 C CA . PHE B 1 195 ? -20.516 2.586 7.953 1 98 195 PHE B CA 1
ATOM 4356 C C . PHE B 1 195 ? -21.047 1.467 7.062 1 98 195 PHE B C 1
ATOM 4358 O O . PHE B 1 195 ? -21.453 1.712 5.926 1 98 195 PHE B O 1
ATOM 4365 N N . PRO B 1 196 ? -21.125 0.266 7.574 1 97.88 196 PRO B N 1
ATOM 4366 C CA . PRO B 1 196 ? -21.453 -0.909 6.762 1 97.88 196 PRO B CA 1
ATOM 4367 C C . PRO B 1 196 ? -22.875 -0.859 6.207 1 97.88 196 PRO B C 1
ATOM 4369 O O . PRO B 1 196 ? -23.172 -1.5 5.191 1 97.88 196 PRO B O 1
ATOM 4372 N N . ASN B 1 197 ? -23.766 -0.1 6.863 1 97.06 197 ASN B N 1
ATOM 4373 C CA . ASN B 1 197 ? -25.141 0.007 6.379 1 97.06 197 ASN B CA 1
ATOM 4374 C C . ASN B 1 197 ? -25.375 1.304 5.605 1 97.06 197 ASN B C 1
ATOM 4376 O O . ASN B 1 197 ? -26.516 1.671 5.32 1 97.06 197 ASN B O 1
ATOM 4380 N N . GLY B 1 198 ? -24.266 1.999 5.375 1 95.69 198 GLY B N 1
ATOM 4381 C CA . GLY B 1 198 ? -24.406 3.281 4.703 1 95.69 198 GLY B CA 1
ATOM 4382 C C . GLY B 1 198 ? -24.906 4.383 5.613 1 95.69 198 GLY B C 1
ATOM 4383 O O . GLY B 1 198 ? -25.625 5.281 5.172 1 95.69 198 GLY B O 1
ATOM 4384 N N . GLU B 1 199 ? -24.516 4.332 6.824 1 94.88 199 GLU B N 1
ATOM 4385 C CA . GLU B 1 199 ? -24.984 5.289 7.824 1 94.88 199 GLU B CA 1
ATOM 4386 C C . GLU B 1 199 ? -24.531 6.707 7.48 1 94.88 199 GLU B C 1
ATOM 4388 O O . GLU B 1 199 ? -25.219 7.676 7.801 1 94.88 199 GLU B O 1
ATOM 4393 N N . ARG B 1 200 ? -23.375 6.777 6.867 1 96.44 200 ARG B N 1
ATOM 4394 C CA . ARG B 1 200 ? -22.797 8.07 6.523 1 96.44 200 ARG B CA 1
ATOM 4395 C C . ARG B 1 200 ? -22.109 8.016 5.164 1 96.44 200 ARG B C 1
ATOM 4397 O O . ARG B 1 200 ? -21.641 6.949 4.738 1 96.44 200 ARG B O 1
ATOM 4404 N N . ILE B 1 201 ? -22.047 9.172 4.543 1 96.06 201 ILE B N 1
ATOM 4405 C CA . ILE B 1 201 ? -21.312 9.336 3.287 1 96.06 201 ILE B CA 1
ATOM 4406 C C . ILE B 1 201 ? -19.984 10.039 3.549 1 96.06 201 ILE B C 1
ATOM 4408 O O . ILE B 1 201 ? -19.953 11.156 4.078 1 96.06 201 ILE B O 1
ATOM 4412 N N . VAL B 1 202 ? -18.906 9.359 3.285 1 98.12 202 VAL B N 1
ATOM 4413 C CA . VAL B 1 202 ? -17.594 10 3.318 1 98.12 202 VAL B CA 1
ATOM 4414 C C . VAL B 1 202 ? -17.359 10.758 2.012 1 98.12 202 VAL B C 1
ATOM 4416 O O . VAL B 1 202 ? -17.266 10.148 0.943 1 98.12 202 VAL B O 1
ATOM 4419 N N . SER B 1 203 ? -17.219 12.102 2.076 1 97.69 203 SER B N 1
ATOM 4420 C CA . SER B 1 203 ? -17.188 12.867 0.833 1 97.69 203 SER B CA 1
ATOM 4421 C C . SER B 1 203 ? -15.852 13.57 0.65 1 97.69 203 SER B C 1
ATOM 4423 O O . SER B 1 203 ? -15.57 14.117 -0.42 1 97.69 203 SER B O 1
ATOM 4425 N N . LEU B 1 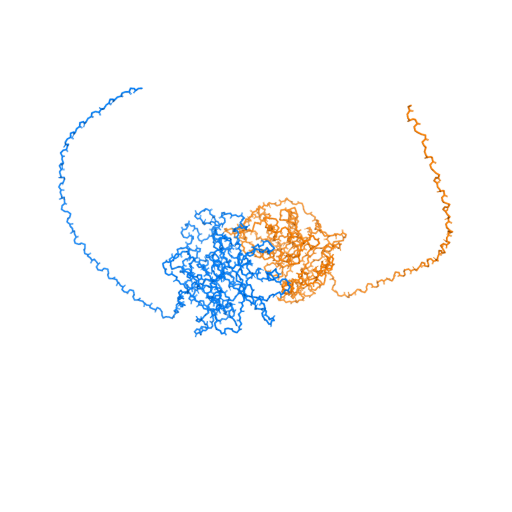204 ? -14.969 13.562 1.674 1 98.31 204 LEU B N 1
ATOM 4426 C CA . LEU B 1 204 ? -13.672 14.219 1.564 1 98.31 204 LEU B CA 1
ATOM 4427 C C . LEU B 1 204 ? -12.625 13.5 2.41 1 98.31 204 LEU B C 1
ATOM 4429 O O . LEU B 1 204 ? -12.914 13.07 3.529 1 98.31 204 LEU B O 1
ATOM 4433 N N . PHE B 1 205 ? -11.43 13.359 1.854 1 98.88 205 PHE B N 1
ATOM 4434 C CA . PHE B 1 205 ? -10.266 12.883 2.594 1 98.88 205 PHE B CA 1
ATOM 4435 C C . PHE B 1 205 ? -9.227 13.992 2.736 1 98.88 205 PHE B C 1
ATOM 4437 O O . PHE B 1 205 ? -9 14.758 1.8 1 98.88 205 PHE B O 1
ATOM 4444 N N . ALA B 1 206 ? -8.641 14.102 3.889 1 98.94 206 ALA B N 1
ATOM 4445 C CA . ALA B 1 206 ? -7.535 15.008 4.184 1 98.94 206 ALA B CA 1
ATOM 4446 C C . ALA B 1 206 ? -6.398 14.273 4.883 1 98.94 206 ALA B C 1
ATOM 4448 O O . ALA B 1 206 ? -6.559 13.133 5.312 1 98.94 206 ALA B O 1
ATOM 4449 N N . VAL B 1 207 ? -5.207 14.922 4.871 1 98.94 207 VAL B N 1
ATOM 4450 C CA . VAL B 1 207 ? -4.062 14.266 5.5 1 98.94 207 VAL B CA 1
ATOM 4451 C C . VAL B 1 207 ? -3.275 15.281 6.324 1 98.94 207 VAL B C 1
ATOM 4453 O O . VAL B 1 207 ? -3.139 16.438 5.926 1 98.94 207 VAL B O 1
ATOM 4456 N N . THR B 1 208 ? -2.83 14.906 7.457 1 98.94 208 THR B N 1
ATOM 4457 C CA . THR B 1 208 ? -1.864 15.609 8.297 1 98.94 208 THR B CA 1
ATOM 4458 C C . THR B 1 208 ? -0.76 14.656 8.75 1 98.94 208 THR B C 1
ATOM 4460 O O . THR B 1 208 ? -0.898 13.438 8.641 1 98.94 208 THR B O 1
ATOM 4463 N N . GLY B 1 209 ? 0.299 15.188 9.188 1 98.94 209 GLY B N 1
ATOM 4464 C CA . GLY B 1 209 ? 1.377 14.359 9.711 1 98.94 209 GLY B CA 1
ATOM 4465 C C . GLY B 1 209 ? 2.494 15.172 10.336 1 98.94 209 GLY B C 1
ATOM 4466 O O . GLY B 1 209 ? 2.732 16.312 9.953 1 98.94 209 GLY B O 1
ATOM 4467 N N . LYS B 1 210 ? 3.158 14.578 11.266 1 98.88 210 LYS B N 1
ATOM 4468 C CA . LYS B 1 210 ? 4.238 15.188 12.039 1 98.88 210 LYS B CA 1
ATOM 4469 C C . LYS B 1 210 ? 5.586 14.578 11.664 1 98.88 210 LYS B C 1
ATOM 4471 O O . LYS B 1 210 ? 5.766 13.359 11.734 1 98.88 210 LYS B O 1
ATOM 4476 N N . SER B 1 211 ? 6.594 15.438 11.328 1 98.75 211 SER B N 1
ATOM 4477 C CA . SER B 1 211 ? 7.949 14.969 11.062 1 98.75 211 SER B CA 1
ATOM 4478 C C . SER B 1 211 ? 7.965 13.93 9.938 1 98.75 211 SER B C 1
ATOM 4480 O O . SER B 1 211 ? 7.496 14.203 8.836 1 98.75 211 SER B O 1
ATOM 4482 N N . MET B 1 212 ? 8.367 12.695 10.211 1 98.81 212 MET B N 1
ATOM 4483 C CA . MET B 1 212 ? 8.289 11.648 9.195 1 98.81 212 MET B CA 1
ATOM 4484 C C . MET B 1 212 ? 6.867 11.516 8.664 1 98.81 212 MET B C 1
ATOM 4486 O O . MET B 1 212 ? 6.668 11.242 7.48 1 98.81 212 MET B O 1
ATOM 4490 N N . GLY B 1 213 ? 5.941 11.719 9.531 1 98.94 213 GLY B N 1
ATOM 4491 C CA . GLY B 1 213 ? 4.551 11.734 9.109 1 98.94 213 GLY B CA 1
ATOM 4492 C C . GLY B 1 213 ? 4.223 12.867 8.164 1 98.94 213 GLY B C 1
ATOM 4493 O O . GLY B 1 213 ? 3.33 12.75 7.32 1 98.94 213 GLY B O 1
ATOM 4494 N N . GLY B 1 214 ? 4.91 13.992 8.344 1 98.94 214 GLY B N 1
ATOM 4495 C CA . GLY B 1 214 ? 4.773 15.086 7.383 1 98.94 214 GLY B CA 1
ATOM 4496 C C . GLY B 1 214 ? 5.309 14.734 6.008 1 98.94 214 GLY B C 1
ATOM 4497 O O . GLY B 1 214 ? 4.727 15.125 4.992 1 98.94 214 GLY B O 1
ATOM 4498 N N . HIS B 1 215 ? 6.488 13.969 5.984 1 98.88 215 HIS B N 1
ATOM 4499 C CA . HIS B 1 215 ? 6.977 13.461 4.707 1 98.88 215 HIS B CA 1
ATOM 4500 C C . HIS B 1 215 ? 5.926 12.586 4.027 1 98.88 215 HIS B C 1
ATOM 4502 O O . HIS B 1 215 ? 5.672 12.727 2.832 1 98.88 215 HIS B O 1
ATOM 4508 N N . ALA B 1 216 ? 5.309 11.742 4.836 1 98.94 216 ALA B N 1
ATOM 4509 C CA . ALA B 1 216 ? 4.289 10.828 4.328 1 98.94 216 ALA B CA 1
ATOM 4510 C C . ALA B 1 216 ? 3.084 11.594 3.791 1 98.94 216 ALA B C 1
ATOM 4512 O O . ALA B 1 216 ? 2.51 11.219 2.764 1 98.94 216 ALA B O 1
ATOM 4513 N N . ALA B 1 217 ? 2.691 12.633 4.488 1 98.94 217 ALA B N 1
ATOM 4514 C CA . ALA B 1 217 ? 1.563 13.453 4.047 1 98.94 217 ALA B CA 1
ATOM 4515 C C . ALA B 1 217 ? 1.813 14.031 2.658 1 98.94 217 ALA B C 1
ATOM 4517 O O . ALA B 1 217 ? 0.913 14.047 1.815 1 98.94 217 ALA B O 1
ATOM 4518 N N . TRP B 1 218 ? 3.027 14.484 2.4 1 98.94 218 TRP B N 1
ATOM 4519 C CA . TRP B 1 218 ? 3.379 14.984 1.076 1 98.94 218 TRP B CA 1
ATOM 4520 C C . TRP B 1 218 ? 3.246 13.891 0.024 1 98.94 218 TRP B C 1
ATOM 4522 O O . TRP B 1 218 ? 2.803 14.148 -1.098 1 98.94 218 TRP B O 1
ATOM 4532 N N . HIS B 1 219 ? 3.666 12.68 0.399 1 98.94 219 HIS B N 1
ATOM 4533 C CA . HIS B 1 219 ? 3.525 11.57 -0.537 1 98.94 219 HIS B CA 1
ATOM 4534 C C . HIS B 1 219 ? 2.059 11.297 -0.848 1 98.94 219 HIS B C 1
ATOM 4536 O O . HIS B 1 219 ? 1.7 11.047 -2 1 98.94 219 HIS B O 1
ATOM 4542 N N . VAL B 1 220 ? 1.2 11.312 0.157 1 98.94 220 VAL B N 1
ATOM 4543 C CA . VAL B 1 220 ? -0.226 11.109 -0.072 1 98.94 220 VAL B CA 1
ATOM 4544 C C . VAL B 1 220 ? -0.764 12.203 -0.988 1 98.94 220 VAL B C 1
ATOM 4546 O O . VAL B 1 220 ? -1.465 11.922 -1.963 1 98.94 220 VAL B O 1
ATOM 4549 N N . LEU B 1 221 ? -0.402 13.445 -0.729 1 98.94 221 LEU B N 1
ATOM 4550 C CA . LEU B 1 221 ? -0.852 14.586 -1.526 1 98.94 221 LEU B CA 1
ATOM 4551 C C . LEU B 1 221 ? -0.385 14.453 -2.971 1 98.94 221 LEU B C 1
ATOM 4553 O O . LEU B 1 221 ? -1.115 14.805 -3.898 1 98.94 221 LEU B O 1
ATOM 4557 N N . ALA B 1 222 ? 0.754 13.898 -3.166 1 98.88 222 ALA B N 1
ATOM 4558 C CA . ALA B 1 222 ? 1.345 13.805 -4.496 1 98.88 222 ALA B CA 1
ATOM 4559 C C . ALA B 1 222 ? 0.713 12.664 -5.297 1 98.88 222 ALA B C 1
ATOM 4561 O O . ALA B 1 222 ? 0.64 12.734 -6.527 1 98.88 222 ALA B O 1
ATOM 4562 N N . HIS B 1 223 ? 0.156 11.664 -4.613 1 98.56 223 HIS B N 1
ATOM 4563 C CA . HIS B 1 223 ? -0.083 10.445 -5.383 1 98.56 223 HIS B CA 1
ATOM 4564 C C . HIS B 1 223 ? -1.546 10.023 -5.297 1 98.56 223 HIS B C 1
ATOM 4566 O O . HIS B 1 223 ? -1.989 9.156 -6.055 1 98.56 223 HIS B O 1
ATOM 4572 N N . ASP B 1 224 ? -2.293 10.578 -4.387 1 98.62 224 ASP B N 1
ATOM 4573 C CA . ASP B 1 224 ? -3.697 10.188 -4.32 1 98.62 224 ASP B CA 1
ATOM 4574 C C . ASP B 1 224 ? -4.613 11.375 -4.621 1 98.62 224 ASP B C 1
ATOM 4576 O O . ASP B 1 224 ? -4.785 12.258 -3.781 1 98.62 224 ASP B O 1
ATOM 4580 N N . PRO B 1 225 ? -5.211 11.398 -5.742 1 98.25 225 PRO B N 1
ATOM 4581 C CA . PRO B 1 225 ? -6.016 12.547 -6.156 1 98.25 225 PRO B CA 1
ATOM 4582 C C . PRO B 1 225 ? -7.281 12.711 -5.32 1 98.25 225 PRO B C 1
ATOM 4584 O O . PRO B 1 225 ? -7.941 13.75 -5.391 1 98.25 225 PRO B O 1
ATOM 4587 N N . ARG B 1 226 ? -7.613 11.703 -4.523 1 98.19 226 ARG B N 1
ATOM 4588 C CA . ARG B 1 226 ? -8.797 11.805 -3.676 1 98.19 226 ARG B CA 1
ATOM 4589 C C . ARG B 1 226 ? -8.555 12.75 -2.504 1 98.19 226 ARG B C 1
ATOM 4591 O O . ARG B 1 226 ? -9.5 13.273 -1.915 1 98.19 226 ARG B O 1
ATOM 4598 N N . VAL B 1 227 ? -7.305 12.93 -2.119 1 98.88 227 VAL B N 1
ATOM 4599 C CA . VAL B 1 227 ? -6.957 13.812 -1.01 1 98.88 227 VAL B CA 1
ATOM 4600 C C . VAL B 1 227 ? -6.852 15.25 -1.508 1 98.88 227 VAL B C 1
ATOM 4602 O O . VAL B 1 227 ? -5.996 15.562 -2.336 1 98.88 227 VAL B O 1
ATOM 4605 N N . ARG B 1 228 ? -7.652 16.141 -0.857 1 98 228 ARG B N 1
ATOM 4606 C CA . ARG B 1 228 ? -7.762 17.5 -1.395 1 98 228 ARG B CA 1
ATOM 4607 C C . ARG B 1 228 ? -7.195 18.531 -0.418 1 98 228 ARG B C 1
ATOM 4609 O O . ARG B 1 228 ? -6.938 19.672 -0.793 1 98 228 ARG B O 1
ATOM 4616 N N . VAL B 1 229 ? -7.059 18.141 0.807 1 98.88 229 VAL B N 1
ATOM 4617 C CA . VAL B 1 229 ? -6.602 19.047 1.856 1 98.88 229 VAL B CA 1
ATOM 4618 C C . VAL B 1 229 ? -5.461 18.406 2.635 1 98.88 229 VAL B C 1
ATOM 4620 O O . VAL B 1 229 ? -5.5 17.203 2.932 1 98.88 229 VAL B O 1
ATOM 4623 N N . GLY B 1 230 ? -4.387 19.109 2.896 1 98.88 230 GLY B N 1
ATOM 4624 C CA . GLY B 1 230 ? -3.258 18.562 3.635 1 98.88 230 GLY B CA 1
ATOM 4625 C C . GLY B 1 230 ? -2.607 19.578 4.555 1 98.88 230 GLY B C 1
ATOM 4626 O O . GLY B 1 230 ? -2.574 20.781 4.246 1 98.88 230 GLY B O 1
ATOM 4627 N N . VAL B 1 231 ? -2.09 19.141 5.703 1 98.88 231 VAL B N 1
ATOM 4628 C CA . VAL B 1 231 ? -1.326 19.953 6.652 1 98.88 231 VAL B CA 1
ATOM 4629 C C . VAL B 1 231 ? -0.079 19.188 7.09 1 98.88 231 VAL B C 1
ATOM 4631 O O . VAL B 1 231 ? -0.059 18.578 8.164 1 98.88 231 VAL B O 1
ATOM 4634 N N . PRO B 1 232 ? 0.982 19.188 6.359 1 98.88 232 PRO B N 1
ATOM 4635 C CA . PRO B 1 232 ? 2.244 18.625 6.84 1 98.88 232 PRO B CA 1
ATOM 4636 C C . PRO B 1 232 ? 2.893 19.469 7.934 1 98.88 232 PRO B C 1
ATOM 4638 O O . PRO B 1 232 ? 3.125 20.672 7.734 1 98.88 232 PRO B O 1
ATOM 4641 N N . PHE B 1 233 ? 3.125 18.891 9.086 1 98.81 233 PHE B N 1
ATOM 4642 C CA . PHE B 1 233 ? 3.838 19.531 10.188 1 98.81 233 PHE B CA 1
ATOM 4643 C C . PHE B 1 233 ? 5.305 19.109 10.195 1 98.81 233 PHE B C 1
ATOM 4645 O O . PHE B 1 233 ? 5.617 17.922 10.336 1 98.81 233 PHE B O 1
ATOM 4652 N N . ILE B 1 234 ? 6.191 20 10.039 1 98.69 234 ILE B N 1
ATOM 4653 C CA . ILE B 1 234 ? 7.641 19.875 10.156 1 98.69 234 ILE B CA 1
ATOM 4654 C C . ILE B 1 234 ? 8.133 18.703 9.305 1 98.69 234 ILE B C 1
ATOM 4656 O O . ILE B 1 234 ? 8.984 17.922 9.742 1 98.69 234 ILE B O 1
ATOM 4660 N N . GLY B 1 235 ? 7.504 18.422 8.18 1 98.38 235 GLY B N 1
ATOM 4661 C CA . GLY B 1 235 ? 7.914 17.484 7.152 1 98.38 235 GLY B CA 1
ATOM 4662 C C . GLY B 1 235 ? 8.398 18.156 5.879 1 98.38 235 GLY B C 1
ATOM 4663 O O . GLY B 1 235 ? 8.188 19.359 5.695 1 98.38 235 GLY B O 1
ATOM 4664 N N . MET B 1 236 ? 9.016 17.391 5.016 1 98 236 MET B N 1
ATOM 4665 C CA . MET B 1 236 ? 9.547 17.969 3.781 1 98 236 MET B CA 1
ATOM 4666 C C . MET B 1 236 ? 9.148 17.125 2.576 1 98 236 MET B C 1
ATOM 4668 O O . MET B 1 236 ? 9 15.898 2.691 1 98 236 MET B O 1
ATOM 4672 N N . PRO B 1 237 ? 8.992 17.75 1.466 1 98.56 237 PRO B N 1
ATOM 4673 C CA . PRO B 1 237 ? 8.625 17.062 0.231 1 98.56 237 PRO B CA 1
ATOM 4674 C C . PRO B 1 237 ? 9.836 16.578 -0.564 1 98.56 237 PRO B C 1
ATOM 4676 O O . PRO B 1 237 ? 9.68 15.891 -1.577 1 98.56 237 PRO B O 1
ATOM 4679 N N . ASP B 1 238 ? 11.062 16.891 -0.179 1 98.5 238 ASP B N 1
ATOM 4680 C CA . ASP B 1 238 ? 12.266 16.672 -0.975 1 98.5 238 ASP B CA 1
ATOM 4681 C C . ASP B 1 238 ? 13.266 15.805 -0.222 1 98.5 238 ASP B C 1
ATOM 4683 O O . ASP B 1 238 ? 14.125 16.328 0.497 1 98.5 238 ASP B O 1
ATOM 4687 N N . TYR B 1 239 ? 13.25 14.547 -0.517 1 98.56 239 TYR B N 1
ATOM 4688 C CA . TYR B 1 239 ? 14.094 13.625 0.237 1 98.56 239 TYR B CA 1
ATOM 4689 C C . TYR B 1 239 ? 15.555 13.75 -0.182 1 98.56 239 TYR B C 1
ATOM 4691 O O . TYR B 1 239 ? 16.453 13.469 0.606 1 98.56 239 TYR B O 1
ATOM 4699 N N . GLU B 1 240 ? 15.844 14.133 -1.417 1 97.88 240 GLU B N 1
ATOM 4700 C CA . GLU B 1 240 ? 17.219 14.297 -1.876 1 97.88 240 GLU B CA 1
ATOM 4701 C C . GLU B 1 240 ? 17.953 15.344 -1.053 1 97.88 240 GLU B C 1
ATOM 4703 O O . GLU B 1 240 ? 19.125 15.164 -0.709 1 97.88 240 GLU B O 1
ATOM 4708 N N . LYS B 1 241 ? 17.25 16.422 -0.758 1 97.31 241 LYS B N 1
ATOM 4709 C CA . LYS B 1 241 ? 17.875 17.469 0.056 1 97.31 241 LYS B CA 1
ATOM 4710 C C . LYS B 1 241 ? 18.141 16.969 1.475 1 97.31 241 LYS B C 1
ATOM 4712 O O . LYS B 1 241 ? 19.172 17.281 2.062 1 97.31 241 LYS B O 1
ATOM 4717 N N . LEU B 1 242 ? 17.203 16.203 2.016 1 97.5 242 LEU B N 1
ATOM 4718 C CA . LEU B 1 242 ? 17.391 15.617 3.34 1 97.5 242 LEU B CA 1
ATOM 4719 C C . LEU B 1 242 ? 18.562 14.648 3.344 1 97.5 242 LEU B C 1
ATOM 4721 O O . LEU B 1 242 ? 19.406 14.68 4.246 1 97.5 242 LEU B O 1
ATOM 4725 N N . LEU B 1 243 ? 18.641 13.766 2.324 1 97.88 243 LEU B N 1
ATOM 4726 C CA . LEU B 1 243 ? 19.719 12.789 2.217 1 97.88 243 LEU B CA 1
ATOM 4727 C C . LEU B 1 243 ? 21.078 13.477 2.123 1 97.88 243 LEU B C 1
ATOM 4729 O O . LEU B 1 243 ? 22.047 13.055 2.758 1 97.88 243 LEU B O 1
ATOM 4733 N N . ALA B 1 244 ? 21.125 14.531 1.304 1 97.38 244 ALA B N 1
ATOM 4734 C CA . ALA B 1 244 ? 22.375 15.25 1.132 1 97.38 244 ALA B CA 1
ATOM 4735 C C . ALA B 1 244 ? 22.891 15.789 2.465 1 97.38 244 ALA B C 1
ATOM 4737 O O . ALA B 1 244 ? 24.078 15.641 2.791 1 97.38 244 ALA B O 1
ATOM 4738 N N . GLN B 1 245 ? 22.047 16.344 3.207 1 96.56 245 GLN B N 1
ATOM 4739 C CA . GLN B 1 245 ? 22.438 16.891 4.504 1 96.56 245 GLN B CA 1
ATOM 4740 C C . GLN B 1 245 ? 22.797 15.781 5.484 1 96.56 245 GLN B C 1
ATOM 4742 O O . GLN B 1 245 ? 23.781 15.883 6.211 1 96.56 245 GLN B O 1
ATOM 4747 N N . ARG B 1 246 ? 22.031 14.688 5.508 1 97.19 246 ARG B N 1
ATOM 4748 C CA . ARG B 1 246 ? 22.219 13.641 6.508 1 97.19 246 ARG B CA 1
ATOM 4749 C C . ARG B 1 246 ? 23.453 12.805 6.215 1 97.19 246 ARG B C 1
ATOM 4751 O O . ARG B 1 246 ? 24.141 12.344 7.137 1 97.19 246 ARG B O 1
ATOM 4758 N N . THR B 1 247 ? 23.672 12.539 4.926 1 98.25 247 THR B N 1
ATOM 4759 C CA . THR B 1 247 ? 24.891 11.82 4.605 1 98.25 247 THR B CA 1
ATOM 4760 C C . THR B 1 247 ? 26.125 12.633 5.023 1 98.25 247 THR B C 1
ATOM 4762 O O . THR B 1 247 ? 27.078 12.078 5.562 1 98.25 247 THR B O 1
ATOM 4765 N N . LYS B 1 248 ? 26.078 13.945 4.816 1 97.38 248 LYS B N 1
ATOM 4766 C CA . LYS B 1 248 ? 27.172 14.828 5.215 1 97.38 248 LYS B CA 1
ATOM 4767 C C . LYS B 1 248 ? 27.344 14.828 6.73 1 97.38 248 LYS B C 1
ATOM 4769 O O . LYS B 1 248 ? 28.453 14.617 7.227 1 97.38 248 LYS B O 1
ATOM 4774 N N . THR B 1 249 ? 26.312 14.992 7.5 1 96.31 249 THR B N 1
ATOM 4775 C CA . THR B 1 249 ? 26.391 15.117 8.953 1 96.31 249 THR B CA 1
ATOM 4776 C C . THR B 1 249 ? 26.734 13.773 9.594 1 96.31 249 THR B C 1
ATOM 4778 O O . THR B 1 249 ? 27.281 13.734 10.695 1 96.31 249 THR B O 1
ATOM 4781 N N . SER B 1 250 ? 26.453 12.648 8.906 1 97.75 250 SER B N 1
ATOM 4782 C CA . SER B 1 250 ? 26.734 11.32 9.438 1 97.75 250 SER B CA 1
ATOM 4783 C C . SER B 1 250 ? 28.062 10.781 8.914 1 97.75 250 SER B C 1
ATOM 4785 O O . SER B 1 250 ? 28.484 9.688 9.289 1 97.75 250 SER B O 1
ATOM 4787 N N . ASN B 1 251 ? 28.609 11.562 8.086 1 97.5 251 ASN B N 1
ATOM 4788 C CA . ASN B 1 251 ? 29.891 11.195 7.496 1 97.5 251 ASN B CA 1
ATOM 4789 C C . ASN B 1 251 ? 29.812 9.859 6.773 1 97.5 251 ASN B C 1
ATOM 4791 O O . ASN B 1 251 ? 30.625 8.961 7.023 1 97.5 251 ASN B O 1
ATOM 4795 N N . VAL B 1 252 ? 28.781 9.695 5.969 1 98.12 252 VAL B N 1
ATOM 4796 C CA . VAL B 1 252 ? 28.641 8.516 5.125 1 98.12 252 VAL B CA 1
ATOM 4797 C C . VAL B 1 252 ? 28.531 8.938 3.662 1 98.12 252 VAL B C 1
ATOM 4799 O O . VAL B 1 252 ? 28.391 10.125 3.359 1 98.12 252 VAL B O 1
ATOM 4802 N N . ASN B 1 253 ? 28.547 7.945 2.754 1 96.94 253 ASN B N 1
ATOM 4803 C CA . ASN B 1 253 ? 28.531 8.211 1.319 1 96.94 253 ASN B CA 1
ATOM 4804 C C . ASN B 1 253 ? 27.141 8.578 0.832 1 96.94 253 ASN B C 1
ATOM 4806 O O . ASN B 1 253 ? 26.172 7.863 1.113 1 96.94 253 ASN B O 1
ATOM 4810 N N . ASP B 1 254 ? 27.078 9.719 0.159 1 98 254 ASP B N 1
ATOM 4811 C CA . ASP B 1 254 ? 25.844 10.023 -0.562 1 98 254 ASP B CA 1
ATOM 4812 C C . ASP B 1 254 ? 25.781 9.273 -1.891 1 98 254 ASP B C 1
ATOM 4814 O O . ASP B 1 254 ? 25.797 9.891 -2.959 1 98 254 ASP B O 1
ATOM 4818 N N . GLY B 1 255 ? 25.734 8.055 -1.85 1 98.12 255 GLY B N 1
ATOM 4819 C CA . GLY B 1 255 ? 25.797 7.027 -2.877 1 98.12 255 GLY B CA 1
ATOM 4820 C C . GLY B 1 255 ? 25.812 5.617 -2.312 1 98.12 255 GLY B C 1
ATOM 4821 O O . GLY B 1 255 ? 25.672 5.426 -1.102 1 98.12 255 GLY B O 1
ATOM 4822 N N . PRO B 1 256 ? 25.953 4.699 -3.127 1 98 256 PRO B N 1
ATOM 4823 C CA . PRO B 1 256 ? 25.984 3.32 -2.641 1 98 256 PRO B CA 1
ATOM 4824 C C . PRO B 1 256 ? 27.109 3.078 -1.634 1 98 256 PRO B C 1
ATOM 4826 O O . PRO B 1 256 ? 28.172 3.693 -1.731 1 98 256 PRO B O 1
ATOM 4829 N N . PRO B 1 257 ? 26.953 2.33 -0.634 1 97.75 257 PRO B N 1
ATOM 4830 C CA . PRO B 1 257 ? 25.734 1.549 -0.423 1 97.75 257 PRO B CA 1
ATOM 4831 C C . PRO B 1 257 ? 24.703 2.277 0.444 1 97.75 257 PRO B C 1
ATOM 4833 O O . PRO B 1 257 ? 23.562 1.818 0.583 1 97.75 257 PRO B O 1
ATOM 4836 N N . GLN B 1 258 ? 25.031 3.414 1.052 1 98.31 258 GLN B N 1
ATOM 4837 C CA . GLN B 1 258 ? 24.156 4.098 2.008 1 98.31 258 GLN B CA 1
ATOM 4838 C C . GLN B 1 258 ? 22.938 4.699 1.313 1 98.31 258 GLN B C 1
ATOM 4840 O O . GLN B 1 258 ? 21.844 4.73 1.884 1 98.31 258 GLN B O 1
ATOM 4845 N N . VAL B 1 259 ? 23.172 5.125 0.097 1 98.69 259 VAL B N 1
ATOM 4846 C CA . VAL B 1 259 ? 22.109 5.602 -0.777 1 98.69 259 VAL B CA 1
ATOM 4847 C C . VAL B 1 259 ? 22.188 4.895 -2.127 1 98.69 259 VAL B C 1
ATOM 4849 O O . VAL B 1 259 ? 22.75 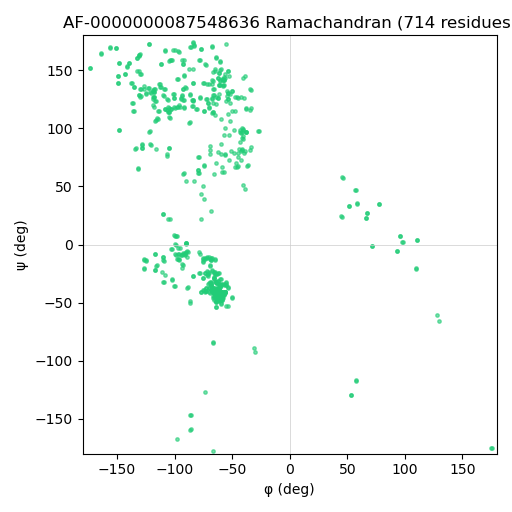5.426 -3.082 1 98.69 259 VAL B O 1
ATOM 4852 N N . PRO B 1 260 ? 21.578 3.744 -2.23 1 98.69 260 PRO B N 1
ATOM 4853 C CA . PRO B 1 260 ? 21.672 2.951 -3.459 1 98.69 260 PRO B CA 1
ATOM 4854 C C . PRO B 1 260 ? 21.109 3.686 -4.676 1 98.69 260 PRO B C 1
ATOM 4856 O O . PRO B 1 260 ? 20.172 4.477 -4.547 1 98.69 260 PRO B O 1
ATOM 4859 N N . ASP B 1 261 ? 21.672 3.367 -5.879 1 98.44 261 ASP B N 1
ATOM 4860 C CA . ASP B 1 261 ? 21.188 3.973 -7.121 1 98.44 261 ASP B CA 1
ATOM 4861 C C . ASP B 1 261 ? 19.719 3.654 -7.363 1 98.44 261 ASP B C 1
ATOM 4863 O O . ASP B 1 261 ? 18.984 4.48 -7.902 1 98.44 261 ASP B O 1
ATOM 4867 N N . THR B 1 262 ? 19.328 2.488 -6.969 1 98.5 262 THR B N 1
ATOM 4868 C CA . THR B 1 262 ? 17.922 2.102 -7.16 1 98.5 262 THR B CA 1
ATOM 4869 C C . THR B 1 262 ? 17.016 2.932 -6.27 1 98.5 262 THR B C 1
ATOM 4871 O O . THR B 1 262 ? 15.875 3.225 -6.641 1 98.5 262 THR B O 1
ATOM 4874 N N . LEU B 1 263 ? 17.484 3.338 -5.055 1 98.69 263 LEU B N 1
ATOM 4875 C CA . LEU B 1 263 ? 16.719 4.266 -4.227 1 98.69 263 LEU B CA 1
ATOM 4876 C C . LEU B 1 263 ? 16.609 5.633 -4.891 1 98.69 263 LEU B C 1
ATOM 4878 O O . LEU B 1 263 ? 15.539 6.227 -4.941 1 98.69 263 LEU B O 1
ATOM 4882 N N . ARG B 1 264 ? 17.719 6.105 -5.414 1 98.56 264 ARG B N 1
ATOM 4883 C CA . ARG B 1 264 ? 17.719 7.402 -6.086 1 98.56 264 ARG B CA 1
ATOM 4884 C C . ARG B 1 264 ? 16.766 7.398 -7.277 1 98.56 264 ARG B C 1
ATOM 4886 O O . ARG B 1 264 ? 16.062 8.383 -7.516 1 98.56 264 ARG B O 1
ATOM 4893 N N . ALA B 1 265 ? 16.828 6.328 -7.988 1 98.56 265 ALA B N 1
ATOM 4894 C CA . ALA B 1 265 ? 15.93 6.211 -9.133 1 98.56 265 ALA B CA 1
ATOM 4895 C C . ALA B 1 265 ? 14.469 6.266 -8.688 1 98.56 265 ALA B C 1
ATOM 4897 O O . ALA B 1 265 ? 13.641 6.902 -9.336 1 98.56 265 ALA B O 1
ATOM 4898 N N . LEU B 1 266 ? 14.172 5.594 -7.582 1 98.69 266 LEU B N 1
ATOM 4899 C CA . LEU B 1 266 ? 12.82 5.621 -7.043 1 98.69 266 LEU B CA 1
ATOM 4900 C C . LEU B 1 266 ? 12.43 7.035 -6.625 1 98.69 266 LEU B C 1
ATOM 4902 O O . LEU B 1 266 ? 11.336 7.504 -6.953 1 98.69 266 LEU B O 1
ATOM 4906 N N . ILE B 1 267 ? 13.305 7.715 -5.914 1 98.75 267 ILE B N 1
ATOM 4907 C CA . ILE B 1 267 ? 13.07 9.078 -5.457 1 98.75 267 ILE B CA 1
ATOM 4908 C C . ILE B 1 267 ? 12.781 9.984 -6.656 1 98.75 267 ILE B C 1
ATOM 4910 O O . ILE B 1 267 ? 11.82 10.758 -6.641 1 98.75 267 ILE B O 1
ATOM 4914 N N . ARG B 1 268 ? 13.523 9.82 -7.719 1 98.44 268 ARG B N 1
ATOM 4915 C CA . ARG B 1 268 ? 13.359 10.633 -8.922 1 98.44 268 ARG B CA 1
ATOM 4916 C C . ARG B 1 268 ? 12 10.391 -9.562 1 98.44 268 ARG B C 1
ATOM 4918 O O . ARG B 1 268 ? 11.445 11.281 -10.211 1 98.44 268 ARG B O 1
ATOM 4925 N N . ARG B 1 269 ? 11.531 9.273 -9.297 1 98.25 269 ARG B N 1
ATOM 4926 C CA . ARG B 1 269 ? 10.281 8.891 -9.945 1 98.25 269 ARG B CA 1
ATOM 4927 C C . ARG B 1 269 ? 9.078 9.344 -9.133 1 98.25 269 ARG B C 1
ATOM 4929 O O . ARG B 1 269 ? 8.07 9.789 -9.695 1 98.25 269 ARG B O 1
ATOM 4936 N N . ILE B 1 270 ? 9.164 9.289 -7.77 1 98.56 270 ILE B N 1
ATOM 4937 C CA . ILE B 1 270 ? 7.883 9.359 -7.082 1 98.56 270 ILE B CA 1
ATOM 4938 C C . ILE B 1 270 ? 7.918 10.477 -6.039 1 98.56 270 ILE B C 1
ATOM 4940 O O . ILE B 1 270 ? 6.879 10.867 -5.5 1 98.56 270 ILE B O 1
ATOM 4944 N N . ASP B 1 271 ? 9.102 11.008 -5.719 1 98.75 271 ASP B N 1
ATOM 4945 C CA . ASP B 1 271 ? 9.172 12.016 -4.668 1 98.75 271 ASP B CA 1
ATOM 4946 C C . ASP B 1 271 ? 8.328 13.242 -5.027 1 98.75 271 ASP B C 1
ATOM 4948 O O . ASP B 1 271 ? 8.289 13.656 -6.188 1 98.75 271 ASP B O 1
ATOM 4952 N N . PRO B 1 272 ? 7.652 13.812 -4.02 1 98.81 272 PRO B N 1
ATOM 4953 C CA . PRO B 1 272 ? 6.801 14.977 -4.289 1 98.81 272 PRO B CA 1
ATOM 4954 C C . PRO B 1 272 ? 7.543 16.094 -5.008 1 98.81 272 PRO B C 1
ATOM 4956 O O . PRO B 1 272 ? 7.008 16.703 -5.945 1 98.81 272 PRO B O 1
ATOM 4959 N N . ALA B 1 273 ? 8.758 16.312 -4.695 1 98.69 273 ALA B N 1
ATOM 4960 C CA . ALA B 1 273 ? 9.531 17.422 -5.254 1 98.69 273 ALA B CA 1
ATOM 4961 C C . ALA B 1 273 ? 9.992 17.109 -6.672 1 98.69 273 ALA B C 1
ATOM 4963 O O . ALA B 1 273 ? 10.57 17.953 -7.352 1 98.69 273 ALA B O 1
ATOM 4964 N N . LYS B 1 274 ? 9.766 15.867 -7.082 1 98.62 274 LYS B N 1
ATOM 4965 C CA . LYS B 1 274 ? 10.148 15.477 -8.43 1 98.62 274 LYS B CA 1
ATOM 4966 C C . LYS B 1 274 ? 8.938 15.422 -9.359 1 98.62 274 LYS B C 1
ATOM 4968 O O . LYS B 1 274 ? 9.07 15.164 -10.555 1 98.62 274 LYS B O 1
ATOM 4973 N N . GLN B 1 275 ? 7.746 15.656 -8.766 1 98.69 275 GLN B N 1
ATOM 4974 C CA . GLN B 1 275 ? 6.535 15.766 -9.57 1 98.69 275 GLN B CA 1
ATOM 4975 C C . GLN B 1 275 ? 6.453 17.125 -10.266 1 98.69 275 GLN B C 1
ATOM 4977 O O . GLN B 1 275 ? 7.211 18.031 -9.938 1 98.69 275 GLN B O 1
ATOM 4982 N N . PRO B 1 276 ? 5.523 17.312 -11.25 1 98.62 276 PRO B N 1
ATOM 4983 C CA . PRO B 1 276 ? 5.43 18.594 -11.945 1 98.62 276 PRO B CA 1
ATOM 4984 C C . PRO B 1 276 ? 4.68 19.641 -11.133 1 98.62 276 PRO B C 1
ATOM 4986 O O . PRO B 1 276 ? 3.693 20.203 -11.609 1 98.62 276 PRO B O 1
ATOM 4989 N N . TYR B 1 277 ? 5.207 19.953 -9.992 1 98.5 277 TYR B N 1
ATOM 4990 C CA . TYR B 1 277 ? 4.531 20.766 -8.984 1 98.5 277 TYR B CA 1
ATOM 4991 C C . TYR B 1 277 ? 4.496 22.234 -9.414 1 98.5 277 TYR B C 1
ATOM 4993 O O . TYR B 1 277 ? 3.746 23.031 -8.844 1 98.5 277 TYR B O 1
ATOM 5001 N N . ARG B 1 278 ? 5.227 22.656 -10.43 1 98.06 278 ARG B N 1
ATOM 5002 C CA . ARG B 1 278 ? 5.305 24.047 -10.867 1 98.06 278 ARG B CA 1
ATOM 5003 C C . ARG B 1 278 ? 4.297 24.328 -11.984 1 98.06 278 ARG B C 1
ATOM 5005 O O . ARG B 1 278 ? 4.105 25.484 -12.375 1 98.06 278 ARG B O 1
ATOM 5012 N N . GLU B 1 279 ? 3.676 23.234 -12.492 1 98 279 GLU B N 1
ATOM 5013 C CA . GLU B 1 279 ? 2.777 23.375 -13.633 1 98 279 GLU B CA 1
ATOM 5014 C C . GLU B 1 279 ? 1.375 23.781 -13.188 1 98 279 GLU B C 1
ATOM 5016 O O . GLU B 1 279 ? 0.879 23.297 -12.164 1 98 279 GLU B O 1
ATOM 5021 N N . ALA B 1 280 ? 0.781 24.688 -13.945 1 96.75 280 ALA B N 1
ATOM 5022 C CA . ALA B 1 280 ? -0.616 25.047 -13.727 1 96.75 280 ALA B CA 1
ATOM 5023 C C . ALA B 1 280 ? -1.545 24.188 -14.586 1 96.75 280 ALA B C 1
ATOM 5025 O O . ALA B 1 280 ? -2.254 24.703 -15.453 1 96.75 280 ALA B O 1
ATOM 5026 N N . SER B 1 281 ? -1.519 22.969 -14.375 1 96.12 281 SER B N 1
ATOM 5027 C CA . SER B 1 281 ? -2.271 22.016 -15.18 1 96.12 281 SER B CA 1
ATOM 5028 C C . SER B 1 281 ? -2.646 20.781 -14.367 1 96.12 281 SER B C 1
ATOM 5030 O O . SER B 1 281 ? -2.125 20.562 -13.266 1 96.12 281 SER B O 1
ATOM 5032 N N . PRO B 1 282 ? -3.496 19.969 -14.922 1 95 282 PRO B N 1
ATOM 5033 C CA . PRO B 1 282 ? -3.926 18.766 -14.227 1 95 282 PRO B CA 1
ATOM 5034 C C . PRO B 1 282 ? -2.805 17.734 -14.078 1 95 282 PRO B C 1
ATOM 5036 O O . PRO B 1 282 ? -2.938 16.781 -13.312 1 95 282 PRO B O 1
ATOM 5039 N N . SER B 1 283 ? -1.743 17.859 -14.75 1 97.38 283 SER B N 1
ATOM 5040 C CA . SER B 1 283 ? -0.612 16.953 -14.586 1 97.38 283 SER B CA 1
ATOM 5041 C C . SER B 1 283 ? 0.084 17.172 -13.25 1 97.38 283 SER B C 1
ATOM 5043 O O . SER B 1 283 ? 0.829 16.312 -12.781 1 97.38 283 SER B O 1
ATOM 5045 N N . ASN B 1 284 ? -0.065 18.406 -12.672 1 98.69 284 ASN B N 1
ATOM 5046 C CA . ASN B 1 284 ? 0.393 18.719 -11.32 1 98.69 284 ASN B CA 1
ATOM 5047 C C . ASN B 1 284 ? -0.512 18.109 -10.258 1 98.69 284 ASN B C 1
ATOM 5049 O O . ASN B 1 284 ? -1.667 18.516 -10.109 1 98.69 284 ASN B O 1
ATOM 5053 N N . PRO B 1 285 ? 0.067 17.203 -9.523 1 98.75 285 PRO B N 1
ATOM 5054 C CA . PRO B 1 285 ? -0.803 16.484 -8.586 1 98.75 285 PRO B CA 1
ATOM 5055 C C . PRO B 1 285 ? -1.274 17.375 -7.434 1 98.75 285 PRO B C 1
ATOM 5057 O O . PRO B 1 285 ? -2.18 17 -6.691 1 98.75 285 PRO B O 1
ATOM 5060 N N . PHE B 1 286 ? -0.728 18.516 -7.273 1 98.75 286 PHE B N 1
ATOM 5061 C CA . PHE B 1 286 ? -1.095 19.406 -6.176 1 98.75 286 PHE B CA 1
ATOM 5062 C C . PHE B 1 286 ? -2.1 20.453 -6.641 1 98.75 286 PHE B C 1
ATOM 5064 O O . PHE B 1 286 ? -2.688 21.172 -5.824 1 98.75 286 PHE B O 1
ATOM 5071 N N . PHE B 1 287 ? -2.283 20.562 -7.934 1 98.5 287 PHE B N 1
ATOM 5072 C CA . PHE B 1 287 ? -3.207 21.562 -8.477 1 98.5 287 PHE B CA 1
ATOM 5073 C C . PHE B 1 287 ? -4.629 21.281 -8 1 98.5 287 PHE B C 1
ATOM 5075 O O . PHE B 1 287 ? -5.125 20.172 -8.117 1 98.5 287 PHE B O 1
ATOM 5082 N N . GLY B 1 288 ? -5.258 22.281 -7.414 1 98.06 288 GLY B N 1
ATOM 5083 C CA . GLY B 1 288 ? -6.613 22.156 -6.906 1 98.06 288 GLY B CA 1
ATOM 5084 C C . GLY B 1 288 ? -6.668 21.766 -5.438 1 98.06 288 GLY B C 1
ATOM 5085 O O . GLY B 1 288 ? -7.746 21.719 -4.844 1 98.06 288 GLY B O 1
ATOM 5086 N N . LYS B 1 289 ? -5.543 21.484 -4.852 1 98.62 289 LYS B N 1
ATOM 5087 C CA . LYS B 1 289 ? -5.52 21.078 -3.449 1 98.62 289 LYS B CA 1
ATOM 5088 C C . LYS B 1 289 ? -5.305 22.266 -2.531 1 98.62 289 LYS B C 1
ATOM 5090 O O . LYS B 1 289 ? -4.859 23.328 -2.979 1 98.62 289 LYS B O 1
ATOM 5095 N N . LYS B 1 290 ? -5.734 22.188 -1.298 1 98.62 290 LYS B N 1
ATOM 5096 C CA . LYS B 1 290 ? -5.531 23.156 -0.228 1 98.62 290 LYS B CA 1
ATOM 5097 C C . LYS B 1 290 ? -4.492 22.672 0.773 1 98.62 290 LYS B C 1
ATOM 5099 O O . LYS B 1 290 ? -4.688 21.641 1.429 1 98.62 290 LYS B O 1
ATOM 5104 N N . ILE B 1 291 ? -3.363 23.406 0.907 1 98.81 291 ILE B N 1
ATOM 5105 C CA . ILE B 1 291 ? -2.25 22.906 1.697 1 98.81 291 ILE B CA 1
ATOM 5106 C C . ILE B 1 291 ? -1.775 23.969 2.674 1 98.81 291 ILE B C 1
ATOM 5108 O O . ILE B 1 291 ? -1.57 25.125 2.287 1 98.81 291 ILE B O 1
ATOM 5112 N N . CYS B 1 292 ? -1.655 23.641 3.932 1 98.44 292 CYS B N 1
ATOM 5113 C CA . CYS B 1 292 ? -1.066 24.469 4.977 1 98.44 292 CYS B CA 1
ATOM 5114 C C . CYS B 1 292 ? 0.217 23.844 5.512 1 98.44 292 CYS B C 1
ATOM 5116 O O . CYS B 1 292 ? 0.187 22.766 6.113 1 98.44 292 CYS B O 1
ATOM 5118 N N . ILE B 1 293 ? 1.301 24.5 5.293 1 98.5 293 ILE B N 1
ATOM 5119 C CA . ILE B 1 293 ? 2.609 23.984 5.68 1 98.5 293 ILE B CA 1
ATOM 5120 C C . ILE B 1 293 ? 3.055 24.641 6.988 1 98.5 293 ILE B C 1
ATOM 5122 O O . ILE B 1 293 ? 3.055 25.859 7.109 1 98.5 293 ILE B O 1
ATOM 5126 N N . CYS B 1 294 ? 3.402 23.844 7.984 1 98.06 294 CYS B N 1
ATOM 5127 C CA . CYS B 1 294 ? 3.887 24.344 9.266 1 98.06 294 CYS B CA 1
ATOM 5128 C C . CYS B 1 294 ? 5.305 23.859 9.539 1 98.06 294 CYS B C 1
ATOM 5130 O O . CYS B 1 294 ? 5.562 22.656 9.539 1 98.06 294 CYS B O 1
ATOM 5132 N N . CYS B 1 295 ? 6.191 24.781 9.805 1 97.19 295 CYS B N 1
ATOM 5133 C CA . CYS B 1 295 ? 7.586 24.453 10.078 1 97.19 295 CYS B CA 1
ATOM 5134 C C . CYS B 1 295 ? 8.133 25.312 11.219 1 97.19 295 CYS B C 1
ATOM 5136 O O . CYS B 1 295 ? 7.543 26.328 11.57 1 97.19 295 CYS B O 1
ATOM 5138 N N . GLY B 1 296 ? 9.156 24.797 11.852 1 97.31 296 GLY B N 1
ATOM 5139 C CA . GLY B 1 296 ? 9.93 25.609 12.781 1 97.31 296 GLY B CA 1
ATOM 5140 C C . GLY B 1 296 ? 11.094 26.328 12.117 1 97.31 296 GLY B C 1
ATOM 5141 O O . GLY B 1 296 ? 11.844 25.719 11.352 1 97.31 296 GLY B O 1
ATOM 5142 N N . GLU B 1 297 ? 11.219 27.531 12.438 1 96.31 297 GLU B N 1
ATOM 5143 C CA . GLU B 1 297 ? 12.273 28.344 11.828 1 96.31 297 GLU B CA 1
ATOM 5144 C C . GLU B 1 297 ? 13.656 27.797 12.195 1 96.31 297 GLU B C 1
ATOM 5146 O O . GLU B 1 297 ? 14.578 27.844 11.383 1 96.31 297 GLU B O 1
ATOM 5151 N N . ASP B 1 298 ? 13.789 27.25 13.406 1 97.38 298 ASP B N 1
ATOM 5152 C CA . ASP B 1 298 ? 15.078 26.781 13.922 1 97.38 298 ASP B CA 1
ATOM 5153 C C . ASP B 1 298 ? 15.172 25.266 13.883 1 97.38 298 ASP B C 1
ATOM 5155 O O . ASP B 1 298 ? 15.906 24.656 14.672 1 97.38 298 ASP B O 1
ATOM 5159 N N . ASP B 1 299 ? 14.375 24.641 13.031 1 98.06 299 ASP B N 1
ATOM 5160 C CA . ASP B 1 299 ? 14.414 23.188 12.883 1 98.06 299 ASP B CA 1
ATOM 5161 C C . ASP B 1 299 ? 15.742 22.734 12.281 1 98.06 299 ASP B C 1
ATOM 5163 O O . ASP B 1 299 ? 16.016 22.984 11.102 1 98.06 299 ASP B O 1
ATOM 5167 N N . LYS B 1 300 ? 16.531 22.031 13 1 96.25 300 LYS B N 1
ATOM 5168 C CA . LYS B 1 300 ? 17.844 21.594 12.531 1 96.25 300 LYS B CA 1
ATOM 5169 C C . LYS B 1 300 ? 17.781 20.203 11.914 1 96.25 300 LYS B C 1
ATOM 5171 O O . LYS B 1 300 ? 18.703 19.766 11.227 1 96.25 300 LYS B O 1
ATOM 5176 N N . LEU B 1 301 ? 16.703 19.516 12.203 1 96.06 301 LEU B N 1
ATOM 5177 C CA . LEU B 1 301 ? 16.547 18.141 11.703 1 96.06 301 LEU B CA 1
ATOM 5178 C C . LEU B 1 301 ? 15.922 18.156 10.312 1 96.06 301 LEU B C 1
ATOM 5180 O O . LEU B 1 301 ? 16.344 17.391 9.438 1 96.06 301 LEU B O 1
ATOM 5184 N N . VAL B 1 302 ? 14.852 18.859 10.164 1 97.69 302 VAL B N 1
ATOM 5185 C CA . VAL B 1 302 ? 14.188 19.094 8.891 1 97.69 302 VAL B CA 1
ATOM 5186 C C . VAL B 1 302 ? 14.133 20.594 8.602 1 97.69 302 VAL B C 1
ATOM 5188 O O . VAL B 1 302 ? 13.102 21.234 8.82 1 97.69 302 VAL B O 1
ATOM 5191 N N . ARG B 1 303 ? 15.133 21.047 8.055 1 96.5 303 ARG B N 1
ATOM 5192 C CA . ARG B 1 303 ? 15.297 22.484 7.84 1 96.5 303 ARG B CA 1
ATOM 5193 C C . ARG B 1 303 ? 14.266 23.016 6.844 1 96.5 303 ARG B C 1
ATOM 5195 O O . ARG B 1 303 ? 13.969 22.344 5.848 1 96.5 303 ARG B O 1
ATOM 5202 N N . PHE B 1 304 ? 13.82 24.172 7.184 1 95.38 304 PHE B N 1
ATOM 5203 C CA . PHE B 1 304 ? 12.891 24.812 6.25 1 95.38 304 PHE B CA 1
ATOM 5204 C C . PHE B 1 304 ? 13.516 24.922 4.863 1 95.38 304 PHE B C 1
ATOM 5206 O O . PHE B 1 304 ? 12.82 24.812 3.855 1 95.38 304 PHE B O 1
ATOM 5213 N N . SER B 1 305 ? 14.781 25.094 4.805 1 94.12 305 SER B N 1
ATOM 5214 C CA . SER B 1 305 ? 15.492 25.266 3.541 1 94.12 305 SER B CA 1
ATOM 5215 C C . SER B 1 305 ? 15.336 24.047 2.641 1 94.12 305 SER B C 1
ATOM 5217 O O . SER B 1 305 ? 15.492 24.141 1.421 1 94.12 305 SER B O 1
ATOM 5219 N N . PHE B 1 306 ? 15.07 22.875 3.223 1 94.5 306 PHE B N 1
ATOM 5220 C CA . PHE B 1 306 ? 14.883 21.672 2.418 1 94.5 306 PHE B CA 1
ATOM 5221 C C . PHE B 1 306 ? 13.609 21.766 1.587 1 94.5 306 PHE B C 1
ATOM 5223 O O . PHE B 1 306 ? 13.469 21.062 0.576 1 94.5 306 PHE B O 1
ATOM 5230 N N . SER B 1 307 ? 12.68 22.609 2.027 1 95.94 307 SER B N 1
ATOM 5231 C CA . SER B 1 307 ? 11.367 22.688 1.398 1 95.94 307 SER B CA 1
ATOM 5232 C C . SER B 1 307 ? 11.203 24 0.632 1 95.94 307 SER B C 1
ATOM 5234 O O . SER B 1 307 ? 10.281 24.141 -0.177 1 95.94 307 SER B O 1
ATOM 5236 N N . GLU B 1 308 ? 12.07 24.938 0.859 1 95.56 308 GLU B N 1
ATOM 5237 C CA . GLU B 1 308 ? 11.859 26.328 0.43 1 95.56 308 GLU B CA 1
ATOM 5238 C C . GLU B 1 308 ? 11.695 26.406 -1.084 1 95.56 308 GLU B C 1
ATOM 5240 O O . GLU B 1 308 ? 10.766 27.047 -1.577 1 95.56 308 GLU B O 1
ATOM 5245 N N . GLU B 1 309 ? 12.594 25.828 -1.81 1 96.25 309 GLU B N 1
ATOM 5246 C CA . GLU B 1 309 ? 12.516 25.859 -3.268 1 96.25 309 GLU B CA 1
ATOM 5247 C C . GLU B 1 309 ? 11.211 25.234 -3.762 1 96.25 309 GLU B C 1
ATOM 5249 O O . GLU B 1 309 ? 10.547 25.797 -4.641 1 96.25 309 GLU B O 1
ATOM 5254 N N . PHE B 1 310 ? 10.867 24.094 -3.256 1 98.19 310 PHE B N 1
ATOM 5255 C CA . PHE B 1 310 ? 9.625 23.422 -3.607 1 98.19 310 PHE B CA 1
ATOM 5256 C C . PHE B 1 310 ? 8.422 24.297 -3.305 1 98.19 310 PHE B C 1
ATOM 5258 O O . PHE B 1 310 ? 7.539 24.469 -4.148 1 98.19 310 PHE B O 1
ATOM 5265 N N . ILE B 1 311 ? 8.391 24.922 -2.1 1 96.81 311 ILE B N 1
ATOM 5266 C CA . ILE B 1 311 ? 7.266 25.719 -1.636 1 96.81 311 ILE B CA 1
ATOM 5267 C C . ILE B 1 311 ? 7.113 26.953 -2.52 1 96.81 311 ILE B C 1
ATOM 5269 O O . ILE B 1 311 ? 6 27.312 -2.922 1 96.81 311 ILE B O 1
ATOM 5273 N N . ARG B 1 312 ? 8.164 27.562 -2.873 1 95.25 312 ARG B N 1
ATOM 5274 C CA . ARG B 1 312 ? 8.141 28.766 -3.703 1 95.25 312 ARG B CA 1
ATOM 5275 C C . ARG B 1 312 ? 7.621 28.453 -5.102 1 95.25 312 ARG B C 1
ATOM 5277 O O . ARG B 1 312 ? 7 29.297 -5.742 1 95.25 312 ARG B O 1
ATOM 5284 N N . GLY B 1 313 ? 7.852 27.234 -5.535 1 97 313 GLY B N 1
ATOM 5285 C CA . GLY B 1 313 ? 7.457 26.859 -6.883 1 97 313 GLY B CA 1
ATOM 5286 C C . GLY B 1 313 ? 6.117 26.156 -6.934 1 97 313 GLY B C 1
ATOM 5287 O O . GLY B 1 313 ? 5.57 25.922 -8.016 1 97 313 GLY B O 1
ATOM 5288 N N . LEU B 1 314 ? 5.562 25.828 -5.793 1 97.88 314 LEU B N 1
ATOM 5289 C CA . LEU B 1 314 ? 4.371 25 -5.707 1 97.88 314 LEU B CA 1
ATOM 5290 C C . LEU B 1 314 ? 3.143 25.734 -6.219 1 97.88 314 LEU B C 1
ATOM 5292 O O . LEU B 1 314 ? 2.791 26.797 -5.695 1 97.88 314 LEU B O 1
ATOM 5296 N N . VAL B 1 315 ? 2.541 25.203 -7.293 1 98 315 VAL B N 1
ATOM 5297 C CA . VAL B 1 315 ? 1.326 25.781 -7.871 1 98 315 VAL B CA 1
ATOM 5298 C C . VAL B 1 315 ? 0.123 24.922 -7.492 1 98 315 VAL B C 1
ATOM 5300 O O . VAL B 1 315 ? 0.026 23.766 -7.902 1 98 315 VAL B O 1
ATOM 5303 N N . VAL B 1 316 ? -0.752 25.484 -6.707 1 98.06 316 VAL B N 1
ATOM 5304 C CA . VAL B 1 316 ? -1.9 24.719 -6.242 1 98.06 316 VAL B CA 1
ATOM 5305 C C . VAL B 1 316 ? -3.174 25.234 -6.902 1 98.06 316 VAL B C 1
ATO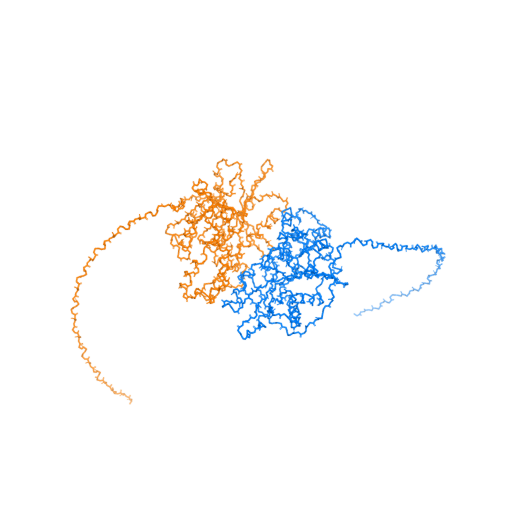M 5307 O O . VAL B 1 316 ? -4.242 24.641 -6.758 1 98.06 316 VAL B O 1
ATOM 5310 N N . ALA B 1 317 ? -3.115 26.344 -7.566 1 97.44 317 ALA B N 1
ATOM 5311 C CA . ALA B 1 317 ? -4.199 27 -8.305 1 97.44 317 ALA B CA 1
ATOM 5312 C C . ALA B 1 317 ? -3.65 27.906 -9.391 1 97.44 317 ALA B C 1
ATOM 5314 O O . ALA B 1 317 ? -2.439 28.125 -9.477 1 97.44 317 ALA B O 1
ATOM 5315 N N . PRO B 1 318 ? -4.531 28.422 -10.305 1 96 318 PRO B N 1
ATOM 5316 C CA . PRO B 1 318 ? -4.004 29.312 -11.336 1 96 318 PRO B CA 1
ATOM 5317 C C . PRO B 1 318 ? -3.203 30.484 -10.742 1 96 318 PRO B C 1
ATOM 5319 O O . PRO B 1 318 ? -3.678 31.156 -9.828 1 96 318 PRO B O 1
ATOM 5322 N N . PRO B 1 319 ? -2.002 30.656 -11.297 1 93.5 319 PRO B N 1
ATOM 5323 C CA . PRO B 1 319 ? -1.117 31.672 -10.727 1 93.5 319 PRO B CA 1
ATOM 5324 C C . PRO B 1 319 ? -1.754 33.062 -10.703 1 93.5 319 PRO B C 1
ATOM 5326 O O . PRO B 1 319 ? -2.502 33.406 -11.617 1 93.5 319 PRO B O 1
ATOM 5329 N N . ASN B 1 320 ? -1.465 33.844 -9.641 1 90.62 320 ASN B N 1
ATOM 5330 C CA . ASN B 1 320 ? -1.896 35.219 -9.469 1 90.62 320 ASN B CA 1
ATOM 5331 C C . ASN B 1 320 ? -3.412 35.312 -9.312 1 90.62 320 ASN B C 1
ATOM 5333 O O . ASN B 1 320 ? -4.012 36.344 -9.688 1 90.62 320 ASN B O 1
ATOM 5337 N N . SER B 1 321 ? -4.016 34.219 -8.891 1 93.38 321 SER B N 1
ATOM 5338 C CA . SER B 1 321 ? -5.453 34.219 -8.633 1 93.38 321 SER B CA 1
ATOM 5339 C C . SER B 1 321 ? -5.75 34.281 -7.141 1 93.38 321 SER B C 1
ATOM 5341 O O . SER B 1 321 ? -4.875 34.031 -6.312 1 93.38 321 SER B O 1
ATOM 5343 N N . GLU B 1 322 ? -6.891 34.688 -6.859 1 92.69 322 GLU B N 1
ATOM 5344 C CA . GLU B 1 322 ? -7.352 34.688 -5.473 1 92.69 322 GLU B CA 1
ATOM 5345 C C . GLU B 1 322 ? -7.352 33.281 -4.891 1 92.69 322 GLU B C 1
ATOM 5347 O O . GLU B 1 322 ? -7.012 33.094 -3.721 1 92.69 322 GLU B O 1
ATOM 5352 N N . GLU B 1 323 ? -7.664 32.406 -5.711 1 93.62 323 GLU B N 1
ATOM 5353 C CA . GLU B 1 323 ? -7.676 31.016 -5.273 1 93.62 323 GLU B CA 1
ATOM 5354 C C . GLU B 1 323 ? -6.281 30.547 -4.863 1 93.62 323 GLU B C 1
ATOM 5356 O O . GLU B 1 323 ? -6.129 29.812 -3.895 1 93.62 323 GLU B O 1
ATOM 5361 N N . ALA B 1 324 ? -5.352 30.953 -5.621 1 92.88 324 ALA B N 1
ATOM 5362 C CA . ALA B 1 324 ? -3.977 30.594 -5.297 1 92.88 324 ALA B CA 1
ATOM 5363 C C . ALA B 1 324 ? -3.572 31.141 -3.93 1 92.88 324 ALA B C 1
ATOM 5365 O O . ALA B 1 324 ? -2.922 30.438 -3.146 1 92.88 324 ALA B O 1
ATOM 5366 N N . ARG B 1 325 ? -4.031 32.312 -3.576 1 90.25 325 ARG B N 1
ATOM 5367 C CA . ARG B 1 325 ? -3.693 32.938 -2.307 1 90.25 325 ARG B CA 1
ATOM 5368 C C . ARG B 1 325 ? -4.371 32.219 -1.142 1 90.25 325 ARG B C 1
ATOM 5370 O O . ARG B 1 325 ? -3.814 32.156 -0.045 1 90.25 325 ARG B O 1
ATOM 5377 N N . ARG B 1 326 ? -5.422 31.641 -1.451 1 94.25 326 ARG B N 1
ATOM 5378 C CA . ARG B 1 326 ? -6.227 31.047 -0.392 1 94.25 326 ARG B CA 1
ATOM 5379 C C . ARG B 1 326 ? -5.91 29.562 -0.246 1 94.25 326 ARG B C 1
ATOM 5381 O O . ARG B 1 326 ? -6.281 28.938 0.75 1 94.25 326 ARG B O 1
ATOM 5388 N N . SER B 1 327 ? -5.227 29 -1.21 1 97.06 327 SER B N 1
ATOM 5389 C CA . SER B 1 327 ? -5.113 27.547 -1.274 1 97.06 327 SER B CA 1
ATOM 5390 C C . SER B 1 327 ? -3.791 27.062 -0.685 1 97.06 327 SER B C 1
ATOM 5392 O O . SER B 1 327 ? -3.578 25.859 -0.519 1 97.06 327 SER B O 1
ATOM 5394 N N . LEU B 1 328 ? -2.906 27.953 -0.385 1 97.19 328 LEU B N 1
ATOM 5395 C CA . LEU B 1 328 ? -1.603 27.609 0.174 1 97.19 328 LEU B CA 1
ATOM 5396 C C . LEU B 1 328 ? -1.24 28.562 1.32 1 97.19 328 LEU B C 1
ATOM 5398 O O . LEU B 1 328 ? -1.257 29.781 1.156 1 97.19 328 LEU B O 1
ATOM 5402 N N . GLU B 1 329 ? -1.014 28.016 2.438 1 96.44 329 GLU B N 1
ATOM 5403 C CA . GLU B 1 329 ? -0.542 28.766 3.6 1 96.44 329 GLU B CA 1
ATOM 5404 C C . GLU B 1 329 ? 0.746 28.172 4.156 1 96.44 329 GLU B C 1
ATOM 5406 O O . GLU B 1 329 ? 0.868 26.953 4.281 1 96.44 329 GLU B O 1
ATOM 5411 N N . VAL B 1 330 ? 1.727 29 4.363 1 96.94 330 VAL B N 1
ATOM 5412 C CA . VAL B 1 330 ? 3.01 28.578 4.918 1 96.94 330 VAL B CA 1
ATOM 5413 C C . VAL B 1 330 ? 3.256 29.297 6.25 1 96.94 330 VAL B C 1
ATOM 5415 O O . VAL B 1 330 ? 3.283 30.531 6.305 1 96.94 330 VAL B O 1
ATOM 5418 N N . PHE B 1 331 ? 3.398 28.531 7.277 1 96.62 331 PHE B N 1
ATOM 5419 C CA . PHE B 1 331 ? 3.67 29.047 8.609 1 96.62 331 PHE B CA 1
ATOM 5420 C C . PHE B 1 331 ? 5.039 28.594 9.102 1 96.62 331 PHE B C 1
ATOM 5422 O O . PHE B 1 331 ? 5.234 27.406 9.383 1 96.62 331 PHE B O 1
ATOM 5429 N N . VAL B 1 332 ? 5.934 29.5 9.156 1 96.69 332 VAL B N 1
ATOM 5430 C CA . VAL B 1 332 ? 7.246 29.25 9.758 1 96.69 332 VAL B CA 1
ATOM 5431 C C . VAL B 1 332 ? 7.312 29.922 11.133 1 96.69 332 VAL B C 1
ATOM 5433 O O . VAL B 1 332 ? 7.418 31.141 11.234 1 96.69 332 VAL B O 1
ATOM 5436 N N . GLN B 1 333 ? 7.316 29.141 12.125 1 96 333 GLN B N 1
ATOM 5437 C CA . GLN B 1 333 ? 7.207 29.672 13.477 1 96 333 GLN B CA 1
ATOM 5438 C C . GLN B 1 333 ? 8.57 30.109 14.016 1 96 333 GLN B C 1
ATOM 5440 O O . GLN B 1 333 ? 9.5 29.297 14.094 1 96 333 GLN B O 1
ATOM 5445 N N . PRO B 1 334 ? 8.664 31.344 14.43 1 95.5 334 PRO B N 1
ATOM 5446 C CA . PRO B 1 334 ? 9.938 31.812 14.984 1 95.5 334 PRO B CA 1
ATOM 5447 C C . PRO B 1 334 ? 10.312 31.109 16.281 1 95.5 334 PRO B C 1
ATOM 5449 O O . PRO B 1 334 ? 9.43 30.688 17.047 1 95.5 334 PRO B O 1
ATOM 5452 N N . ASN B 1 335 ? 11.609 30.953 16.531 1 96.38 335 ASN B N 1
ATOM 5453 C CA . ASN B 1 335 ? 12.172 30.422 17.766 1 96.38 335 ASN B CA 1
ATOM 5454 C C . ASN B 1 335 ? 11.641 29.016 18.047 1 96.38 335 ASN B C 1
ATOM 5456 O O . ASN B 1 335 ? 11.305 28.703 19.203 1 96.38 335 ASN B O 1
ATOM 5460 N N . THR B 1 336 ? 11.438 28.281 17.031 1 97.44 336 THR B N 1
ATOM 5461 C CA . THR B 1 336 ? 10.883 26.938 17.172 1 97.44 336 THR B CA 1
ATOM 5462 C C . THR B 1 336 ? 11.734 25.922 16.422 1 97.44 336 THR B C 1
ATOM 5464 O O . THR B 1 336 ? 12.102 26.141 15.273 1 97.44 336 THR B O 1
ATOM 5467 N N . GLY B 1 337 ? 12.133 24.859 17.125 1 98.12 337 GLY B N 1
ATOM 5468 C CA . GLY B 1 337 ? 12.898 23.781 16.547 1 98.12 337 GLY B CA 1
ATOM 5469 C C . GLY B 1 337 ? 12.031 22.719 15.898 1 98.12 337 GLY B C 1
ATOM 5470 O O . GLY B 1 337 ? 11.031 23.031 15.25 1 98.12 337 GLY B O 1
ATOM 5471 N N . HIS B 1 338 ? 12.492 21.438 15.953 1 98.06 338 HIS B N 1
ATOM 5472 C CA . HIS B 1 338 ? 11.758 20.312 15.375 1 98.06 338 HIS B CA 1
ATOM 5473 C C . HIS B 1 338 ? 10.625 19.875 16.297 1 98.06 338 HIS B C 1
ATOM 5475 O O . HIS B 1 338 ? 10.719 18.812 16.938 1 98.06 338 HIS B O 1
ATOM 5481 N N . LYS B 1 339 ? 9.547 20.734 16.281 1 97.56 339 LYS B N 1
ATOM 5482 C CA . LYS B 1 339 ? 8.438 20.5 17.188 1 97.56 339 LYS B CA 1
ATOM 5483 C C . LYS B 1 339 ? 7.117 20.984 16.578 1 97.56 339 LYS B C 1
ATOM 5485 O O . LYS B 1 339 ? 7.09 21.969 15.844 1 97.56 339 LYS B O 1
ATOM 5490 N N . VAL B 1 340 ? 6.074 20.219 16.906 1 98.31 340 VAL B N 1
ATOM 5491 C CA . VAL B 1 340 ? 4.727 20.672 16.578 1 98.31 340 VAL B CA 1
ATOM 5492 C C . VAL B 1 340 ? 4.113 21.391 17.781 1 98.31 340 VAL B C 1
ATOM 5494 O O . VAL B 1 340 ? 3.938 20.781 18.844 1 98.31 340 VAL B O 1
ATOM 5497 N N . THR B 1 341 ? 3.781 22.656 17.641 1 97.25 341 THR B N 1
ATOM 5498 C CA . THR B 1 341 ? 3.299 23.484 18.734 1 97.25 341 THR B CA 1
ATOM 5499 C C . THR B 1 341 ? 1.778 23.594 18.703 1 97.25 341 THR B C 1
ATOM 5501 O O . THR B 1 341 ? 1.144 23.219 17.719 1 97.25 341 THR B O 1
ATOM 5504 N N . SER B 1 342 ? 1.247 24.094 19.781 1 95.88 342 SER B N 1
ATOM 5505 C CA . SER B 1 342 ? -0.192 24.328 19.844 1 95.88 342 SER B CA 1
ATOM 5506 C C . SER B 1 342 ? -0.627 25.344 18.797 1 95.88 342 SER B C 1
ATOM 5508 O O . SER B 1 342 ? -1.733 25.25 18.266 1 95.88 342 SER B O 1
ATOM 5510 N N . GLU B 1 343 ? 0.251 26.266 18.5 1 95.94 343 GLU B N 1
ATOM 5511 C CA . GLU B 1 343 ? -0.045 27.25 17.453 1 95.94 343 GLU B CA 1
ATOM 5512 C C . GLU B 1 343 ? -0.193 26.562 16.094 1 95.94 343 GLU B C 1
ATOM 5514 O O . GLU B 1 343 ? -1.116 26.859 15.336 1 95.94 343 GLU B O 1
ATOM 5519 N N . MET B 1 344 ? 0.695 25.656 15.844 1 97.62 344 MET B N 1
ATOM 5520 C CA . MET B 1 344 ? 0.624 24.906 14.594 1 97.62 344 MET B CA 1
ATOM 5521 C C . MET B 1 344 ? -0.649 24.078 14.531 1 97.62 344 MET B C 1
ATOM 5523 O O . MET B 1 344 ? -1.293 24 13.484 1 97.62 344 MET B O 1
ATOM 5527 N N . LEU B 1 345 ? -1.01 23.469 15.656 1 97.94 345 LEU B N 1
ATOM 5528 C CA . LEU B 1 345 ? -2.207 22.641 15.703 1 97.94 345 LEU B CA 1
ATOM 5529 C C . LEU B 1 345 ? -3.463 23.484 15.539 1 97.94 345 LEU B C 1
ATOM 5531 O O . LEU B 1 345 ? -4.43 23.047 14.906 1 97.94 345 LEU B O 1
ATOM 5535 N N . ALA B 1 346 ? -3.465 24.672 16.094 1 96.69 346 ALA B N 1
ATOM 5536 C CA . ALA B 1 346 ? -4.582 25.594 15.898 1 96.69 346 ALA B CA 1
ATOM 5537 C C . ALA B 1 346 ? -4.723 25.984 14.43 1 96.69 346 ALA B C 1
ATOM 5539 O O . ALA B 1 346 ? -5.828 25.984 13.891 1 96.69 346 ALA B O 1
ATOM 5540 N N . LEU B 1 347 ? -3.609 26.25 13.844 1 96.81 347 LEU B N 1
ATOM 5541 C CA . LEU B 1 347 ? -3.617 26.609 12.43 1 96.81 347 LEU B CA 1
ATOM 5542 C C . LEU B 1 347 ? -4.098 25.438 11.578 1 96.81 347 LEU B C 1
ATOM 5544 O O . LEU B 1 347 ? -4.895 25.609 10.656 1 96.81 347 LEU B O 1
ATOM 5548 N N . GLY B 1 348 ? -3.58 24.281 11.898 1 98.12 348 GLY B N 1
ATOM 5549 C CA . GLY B 1 348 ? -4.031 23.094 11.188 1 98.12 348 GLY B CA 1
ATOM 5550 C C . GLY B 1 348 ? -5.52 22.828 11.344 1 98.12 348 GLY B C 1
ATOM 5551 O O . GLY B 1 348 ? -6.203 22.5 10.375 1 98.12 348 GLY B O 1
ATOM 5552 N N . GLY B 1 349 ? -5.992 22.969 12.555 1 97.69 349 GLY B N 1
ATOM 5553 C CA . GLY B 1 349 ? -7.418 22.828 12.797 1 97.69 349 GLY B CA 1
ATOM 5554 C C . GLY B 1 349 ? -8.266 23.812 12.023 1 97.69 349 GLY B C 1
ATOM 5555 O O . GLY B 1 349 ? -9.281 23.453 11.445 1 97.69 349 GLY B O 1
ATOM 5556 N N . ARG B 1 350 ? -7.848 25.062 12.031 1 96.25 350 ARG B N 1
ATOM 5557 C CA . ARG B 1 350 ? -8.547 26.078 11.266 1 96.25 350 ARG B CA 1
ATOM 5558 C C . ARG B 1 350 ? -8.578 25.734 9.781 1 96.25 350 ARG B C 1
ATOM 5560 O O . ARG B 1 350 ? -9.602 25.922 9.117 1 96.25 350 ARG B O 1
ATOM 5567 N N . TRP B 1 351 ? -7.438 25.266 9.289 1 97.31 351 TRP B N 1
ATOM 5568 C CA . TRP B 1 351 ? -7.332 24.922 7.871 1 97.31 351 TRP B CA 1
ATOM 5569 C C . TRP B 1 351 ? -8.289 23.797 7.512 1 97.31 351 TRP B C 1
ATOM 5571 O O . TRP B 1 351 ? -8.984 23.875 6.496 1 97.31 351 TRP B O 1
ATOM 5581 N N . LEU B 1 352 ? -8.32 22.75 8.352 1 98 352 LEU B N 1
ATOM 5582 C CA . LEU B 1 352 ? -9.25 21.641 8.141 1 98 352 LEU B CA 1
ATOM 5583 C C . LEU B 1 352 ? -10.688 22.141 8.172 1 98 352 LEU B C 1
ATOM 5585 O O . LEU B 1 352 ? -11.5 21.766 7.32 1 98 352 LEU B O 1
ATOM 5589 N N . ALA B 1 353 ? -11.016 22.984 9.109 1 96.38 353 ALA B N 1
ATOM 5590 C CA . ALA B 1 353 ? -12.367 23.516 9.211 1 96.38 353 ALA B CA 1
ATOM 5591 C C . ALA B 1 353 ? -12.758 24.281 7.961 1 96.38 353 ALA B C 1
ATOM 5593 O O . ALA B 1 353 ? -13.844 24.094 7.41 1 96.38 353 ALA B O 1
ATOM 5594 N N . GLN B 1 354 ? -11.883 25.094 7.531 1 94.12 354 GLN B N 1
ATOM 5595 C CA . GLN B 1 354 ? -12.164 26.016 6.426 1 94.12 354 GLN B CA 1
ATOM 5596 C C . GLN B 1 354 ? -12.297 25.25 5.109 1 94.12 354 GLN B C 1
ATOM 5598 O O . GLN B 1 354 ? -13.188 25.547 4.305 1 94.12 354 GLN B O 1
ATOM 5603 N N . TRP B 1 355 ? -11.461 24.203 4.93 1 96.38 355 TRP B N 1
ATOM 5604 C CA . TRP B 1 355 ? -11.359 23.672 3.57 1 96.38 355 TRP B CA 1
ATOM 5605 C C . TRP B 1 355 ? -11.852 22.234 3.502 1 96.38 355 TRP B C 1
ATOM 5607 O O . TRP B 1 355 ? -12.18 21.734 2.424 1 96.38 355 TRP B O 1
ATOM 5617 N N . ALA B 1 356 ? -11.859 21.547 4.637 1 97.06 356 ALA B N 1
ATOM 5618 C CA . ALA B 1 356 ? -12.312 20.172 4.609 1 97.06 356 ALA B CA 1
ATOM 5619 C C . ALA B 1 356 ? -13.742 20.047 5.141 1 97.06 356 ALA B C 1
ATOM 5621 O O . ALA B 1 356 ? -14.508 19.188 4.691 1 97.06 356 ALA B O 1
ATOM 5622 N N . LEU B 1 357 ? -14.109 20.891 6.031 1 95.88 357 LEU B N 1
ATOM 5623 C CA . LEU B 1 357 ? -15.398 20.719 6.691 1 95.88 357 LEU B CA 1
ATOM 5624 C C . LEU B 1 357 ? -16.453 21.641 6.074 1 95.88 357 LEU B C 1
ATOM 5626 O O . LEU B 1 357 ? -17.609 21.234 5.895 1 95.88 357 LEU B O 1
ATOM 5630 N N . ALA B 1 358 ? -16.109 22.797 5.68 1 89.12 358 ALA B N 1
ATOM 5631 C CA . ALA B 1 358 ? -17.047 23.703 5.047 1 89.12 358 ALA B CA 1
ATOM 5632 C C . ALA B 1 358 ? -17.125 23.469 3.541 1 89.12 358 ALA B C 1
ATOM 5634 O O . ALA B 1 358 ? -16.094 23.312 2.879 1 89.12 358 ALA B O 1
ATOM 5635 N N . TYR B 1 359 ? -18.438 23.328 3.051 1 81.19 359 TYR B N 1
ATOM 5636 C CA . TYR B 1 359 ? -18.531 23.219 1.601 1 81.19 359 TYR B CA 1
ATOM 5637 C C . TYR B 1 359 ? -19.891 23.703 1.104 1 81.19 359 TYR B C 1
ATOM 5639 O O . TYR B 1 359 ? -20.859 23.734 1.86 1 81.19 359 TYR B O 1
#